Protein AF-A0ABD0KG12-F1 (afdb_monomer_lite)

InterPro domains:
  IPR002110 Ankyrin repeat [PF12796] (1-62)
  IPR002110 Ankyrin repeat [PF12796] (74-139)
  IPR002110 Ankyrin repeat [PS50088] (3-27)
  IPR002110 Ankyrin repeat [PS50088] (74-98)
  IPR002110 Ankyrin repeat [PS50088] (108-140)
  IPR002110 Ankyrin repeat [SM00248] (3-37)
  IPR002110 Ankyrin repeat [SM00248] (39-68)
  IPR002110 Ankyrin repeat [SM00248] (74-104)
  IPR002110 Ankyrin repeat [SM00248] (108-137)
  IPR012317 Poly(ADP-ribose) polymerase, catalytic domain [PF00644] (248-421)
  IPR012317 Poly(ADP-ribose) polymerase, catalytic domain [PS51059] (222-421)
  IPR036770 Ankyrin repeat-containing domain superfamily [G3DSA:1.25.40.20] (1-153)
  IPR036770 Ankyrin repeat-containing domain superfamily [G3DSA:1.25.40.20] (165-222)
  IPR036770 Ankyrin repeat-containing domain superfamily [SSF48403] (1-196)
  IPR051712 Mono-ADP-ribosyltransferase and antiviral protein [PTHR45740] (191-421)

Sequence (421 aa):
DQDGDTPMHDAIRQGQEARDIIKCLLECEKLDGSISNKDKLNVMHQAVISGQQKVVEVLLDRSPGLAMSVGGTENWTPLHMAAMNGRTAVAGVLVKKGKANVNAVDKNNRTPLHYAVQSCENTIIDLLLGRDAKPDIRDVDGNTPAHLAQMPKLPTAPKKKEDEEVLVQSILCMLAECGADLNIKNKAGKTPLDLCNTPALVQKLKGISERVRTQEREKDDIPPHWTPMEGRELVIQELLANDALTVEEYNNVSHKFLRSMANVEIVSIKRVQNRSLWDVYNVTKRTMERKYGLGCAQELSLFHGTPAKSVEPIQHQNIDPLLAGNNVGAIWGKGAYFAVDAKQSDNYAQASDEGYRFMFMARVLVGKYGQGERGMQRPPPVNKDDQRNLFDAVVDSVDHPRIYVIFRNQQIYPEFLIQYQ

Structure (mmCIF, N/CA/C/O backbone):
data_AF-A0ABD0KG12-F1
#
_entry.id   AF-A0ABD0KG12-F1
#
loop_
_atom_site.group_PDB
_atom_site.id
_atom_site.type_symbol
_atom_site.label_atom_id
_atom_site.label_alt_id
_atom_site.label_comp_id
_atom_site.label_asym_id
_atom_site.label_entity_id
_atom_site.label_seq_id
_atom_site.pdbx_PDB_ins_code
_atom_site.Cartn_x
_atom_site.Cartn_y
_atom_site.Cartn_z
_atom_site.occupancy
_atom_site.B_iso_or_equiv
_atom_site.auth_seq_id
_atom_site.auth_comp_id
_atom_site.auth_asym_id
_atom_site.auth_atom_id
_atom_site.pdbx_PDB_model_num
ATOM 1 N N . ASP A 1 1 ? 10.603 -10.810 -40.643 1.00 87.88 1 ASP A N 1
ATOM 2 C CA . ASP A 1 1 ? 11.710 -10.752 -41.617 1.00 87.88 1 ASP A CA 1
ATOM 3 C C . ASP A 1 1 ? 12.598 -11.988 -41.415 1.00 87.88 1 ASP A C 1
ATOM 5 O O . ASP A 1 1 ? 12.090 -12.997 -40.926 1.00 87.88 1 ASP A O 1
ATOM 9 N N . GLN A 1 2 ? 13.886 -11.945 -41.779 1.00 89.56 2 GLN A N 1
ATOM 10 C CA . GLN A 1 2 ? 14.808 -13.056 -41.521 1.00 89.56 2 GLN A CA 1
ATOM 11 C C . GLN A 1 2 ? 15.072 -13.281 -40.030 1.00 89.56 2 GLN A C 1
ATOM 13 O O . GLN A 1 2 ? 15.384 -14.412 -39.672 1.00 89.56 2 GLN A O 1
ATOM 18 N N . ASP A 1 3 ? 14.885 -12.282 -39.167 1.00 88.56 3 ASP A N 1
ATOM 19 C CA . ASP A 1 3 ? 15.075 -12.363 -37.714 1.00 88.56 3 ASP A CA 1
ATOM 20 C C . ASP A 1 3 ? 13.790 -12.729 -36.958 1.00 88.56 3 ASP A C 1
ATOM 22 O O . ASP A 1 3 ? 13.762 -12.839 -35.730 1.00 88.56 3 ASP A O 1
ATOM 26 N N . GLY A 1 4 ? 12.724 -13.032 -37.703 1.00 90.38 4 GLY A N 1
ATOM 27 C CA . GLY A 1 4 ? 11.412 -13.342 -37.145 1.00 90.38 4 GLY A CA 1
ATOM 28 C C . GLY A 1 4 ? 10.662 -12.100 -36.665 1.00 90.38 4 GLY A C 1
ATOM 29 O O . GLY A 1 4 ? 9.603 -12.239 -36.058 1.00 90.38 4 GLY A O 1
ATOM 30 N N . ASP A 1 5 ? 11.164 -10.899 -36.957 1.00 91.75 5 ASP A N 1
ATOM 31 C CA . ASP A 1 5 ? 10.488 -9.659 -36.612 1.00 91.75 5 ASP A CA 1
ATOM 32 C C . ASP A 1 5 ? 9.218 -9.496 -37.453 1.00 91.75 5 ASP A C 1
ATOM 34 O O . ASP A 1 5 ? 9.189 -9.688 -38.675 1.00 91.75 5 ASP A O 1
ATOM 38 N N . THR A 1 6 ? 8.118 -9.160 -36.785 1.00 92.31 6 THR A N 1
ATOM 39 C CA . THR A 1 6 ? 6.897 -8.731 -37.479 1.00 92.31 6 THR A CA 1
ATOM 40 C C . THR A 1 6 ? 7.064 -7.285 -37.957 1.00 92.31 6 THR A C 1
ATOM 42 O O . THR A 1 6 ? 7.863 -6.551 -37.377 1.00 92.31 6 THR A O 1
ATOM 45 N N . PRO A 1 7 ? 6.259 -6.803 -38.924 1.00 91.56 7 PRO A N 1
ATOM 46 C CA . PRO A 1 7 ? 6.306 -5.396 -39.338 1.00 91.56 7 PRO A CA 1
ATOM 47 C C . PRO A 1 7 ? 6.174 -4.405 -38.169 1.00 91.56 7 PRO A C 1
ATOM 49 O O . PRO A 1 7 ? 6.718 -3.306 -38.207 1.00 91.56 7 PRO A O 1
ATOM 52 N N . MET A 1 8 ? 5.477 -4.809 -37.101 1.00 92.62 8 MET A N 1
ATOM 53 C CA . MET A 1 8 ? 5.343 -4.018 -35.881 1.00 92.62 8 MET A CA 1
ATOM 54 C C . MET A 1 8 ? 6.640 -3.970 -35.058 1.00 92.62 8 MET A C 1
ATOM 56 O O . MET A 1 8 ? 6.927 -2.929 -34.475 1.00 92.62 8 MET A O 1
ATOM 60 N N . HIS A 1 9 ? 7.440 -5.043 -35.017 1.00 93.81 9 HIS A N 1
ATOM 61 C CA . HIS A 1 9 ? 8.756 -5.020 -34.361 1.00 93.81 9 HIS A CA 1
ATOM 62 C C . HIS A 1 9 ? 9.669 -3.985 -35.027 1.00 93.81 9 HIS A C 1
ATOM 64 O O . HIS A 1 9 ? 10.226 -3.129 -34.337 1.00 93.81 9 HIS A O 1
ATOM 70 N N . ASP A 1 10 ? 9.742 -4.004 -36.360 1.00 91.88 10 ASP A N 1
ATOM 71 C CA . ASP A 1 10 ? 10.551 -3.059 -37.136 1.00 91.88 10 ASP A CA 1
ATOM 72 C C . ASP A 1 10 ? 10.063 -1.621 -36.977 1.00 91.88 10 ASP A C 1
ATOM 74 O O . ASP A 1 10 ? 10.860 -0.715 -36.726 1.00 91.88 10 ASP A O 1
ATOM 78 N N . ALA A 1 11 ? 8.745 -1.410 -37.047 1.00 92.56 11 ALA A N 1
ATOM 79 C CA . ALA A 1 11 ? 8.152 -0.092 -36.858 1.00 92.56 11 ALA A CA 1
ATOM 80 C C . ALA A 1 11 ? 8.460 0.466 -35.457 1.00 92.56 11 ALA A C 1
ATOM 82 O O . ALA A 1 11 ? 8.889 1.611 -35.321 1.00 92.56 11 ALA A O 1
ATOM 83 N N . ILE A 1 12 ? 8.328 -0.350 -34.404 1.00 93.31 12 ILE A N 1
ATOM 84 C CA . ILE A 1 12 ? 8.706 0.056 -33.046 1.00 93.31 12 ILE A CA 1
ATOM 85 C C . ILE A 1 12 ? 10.208 0.365 -32.977 1.00 93.31 12 ILE A C 1
ATOM 87 O O . ILE A 1 12 ? 10.591 1.361 -32.369 1.00 93.31 12 ILE A O 1
ATOM 91 N N . ARG A 1 13 ? 11.077 -0.431 -33.603 1.00 90.44 13 ARG A N 1
ATOM 92 C CA . ARG A 1 13 ? 12.529 -0.193 -33.575 1.00 90.44 13 ARG A CA 1
ATOM 93 C C . ARG A 1 13 ? 12.919 1.143 -34.217 1.00 90.44 13 ARG A C 1
ATOM 95 O O . ARG A 1 13 ? 13.767 1.840 -33.669 1.00 90.44 13 ARG A O 1
ATOM 102 N N . GLN A 1 14 ? 12.262 1.517 -35.314 1.00 88.88 14 GLN A N 1
ATOM 103 C CA . GLN A 1 14 ? 12.455 2.804 -36.001 1.00 88.88 14 GLN A CA 1
ATOM 104 C C . GLN A 1 14 ? 11.869 4.000 -35.225 1.00 88.88 14 GLN A C 1
ATOM 106 O O . GLN A 1 14 ? 12.262 5.149 -35.425 1.00 88.88 14 GLN A O 1
ATOM 111 N N . GLY A 1 15 ? 10.941 3.756 -34.296 1.00 88.19 15 GLY A N 1
ATOM 112 C CA . GLY A 1 15 ? 10.436 4.777 -33.382 1.00 88.19 15 GLY A CA 1
ATOM 113 C C . GLY A 1 15 ? 9.639 5.875 -34.088 1.00 88.19 15 GLY A C 1
ATOM 114 O O . GLY A 1 15 ? 8.613 5.607 -34.707 1.00 88.19 15 GLY A O 1
ATOM 115 N N . GLN A 1 16 ? 10.065 7.136 -33.946 1.00 81.88 16 GLN A N 1
ATOM 116 C CA . GLN A 1 16 ? 9.308 8.283 -34.473 1.00 81.88 16 GLN A CA 1
ATOM 117 C C . GLN A 1 16 ? 9.218 8.293 -36.002 1.00 81.88 16 GLN A C 1
ATOM 119 O O . GLN A 1 16 ? 8.216 8.763 -36.536 1.00 81.88 16 GLN A O 1
ATOM 124 N N . GLU A 1 17 ? 10.218 7.750 -36.695 1.00 83.56 17 GLU A N 1
ATOM 125 C CA . GLU A 1 17 ? 10.258 7.699 -38.162 1.00 83.56 17 GLU A CA 1
ATOM 126 C C . GLU A 1 17 ? 9.150 6.808 -38.738 1.00 83.56 17 GLU A C 1
ATOM 128 O O . GLU A 1 17 ? 8.621 7.080 -39.812 1.00 83.56 17 GLU A O 1
ATOM 133 N N . ALA A 1 18 ? 8.716 5.802 -37.977 1.00 86.88 18 ALA A N 1
ATOM 134 C CA . ALA A 1 18 ? 7.646 4.887 -38.352 1.00 86.88 18 ALA A CA 1
ATOM 135 C C . ALA A 1 18 ? 6.330 5.173 -37.608 1.00 86.88 18 ALA A C 1
ATOM 137 O O . ALA A 1 18 ? 5.466 4.301 -37.528 1.00 86.88 18 ALA A O 1
ATOM 138 N N . ARG A 1 19 ? 6.132 6.378 -37.052 1.00 86.44 19 ARG A N 1
ATOM 139 C CA . ARG A 1 19 ? 4.961 6.697 -36.212 1.00 86.44 19 ARG A CA 1
ATOM 140 C C . ARG A 1 19 ? 3.620 6.419 -36.896 1.00 86.44 19 ARG A C 1
ATOM 142 O O . ARG A 1 19 ? 2.704 5.912 -36.246 1.00 86.44 19 ARG A O 1
ATOM 149 N N . ASP A 1 20 ? 3.493 6.761 -38.173 1.00 89.44 20 ASP A N 1
ATOM 150 C CA . ASP A 1 20 ? 2.253 6.539 -38.924 1.00 89.44 20 ASP A CA 1
ATOM 151 C C . ASP A 1 20 ? 2.049 5.052 -39.233 1.00 89.44 20 ASP A C 1
ATOM 153 O O . ASP A 1 20 ? 0.934 4.550 -39.130 1.00 89.44 20 ASP A O 1
ATOM 157 N N . ILE A 1 21 ? 3.136 4.312 -39.473 1.00 88.62 21 ILE A N 1
ATOM 158 C CA . ILE A 1 21 ? 3.106 2.853 -39.629 1.00 88.62 21 ILE A CA 1
ATOM 159 C C . ILE A 1 21 ? 2.664 2.192 -38.318 1.00 88.62 21 ILE A C 1
ATOM 161 O O . ILE A 1 21 ? 1.767 1.354 -38.334 1.00 88.62 21 ILE A O 1
ATOM 165 N N . ILE A 1 22 ? 3.230 2.605 -37.178 1.00 89.62 22 ILE A N 1
ATOM 166 C CA . ILE A 1 22 ? 2.834 2.129 -35.845 1.00 89.62 22 ILE A CA 1
ATOM 167 C C . ILE A 1 22 ? 1.338 2.366 -35.628 1.00 89.62 22 ILE A C 1
ATOM 169 O O . ILE A 1 22 ? 0.644 1.451 -35.199 1.00 89.62 22 ILE A O 1
ATOM 173 N N . LYS A 1 23 ? 0.816 3.559 -35.941 1.00 87.81 23 LYS A N 1
ATOM 174 C CA . LYS A 1 23 ? -0.623 3.843 -35.827 1.00 87.81 23 LYS A CA 1
ATOM 175 C C . LYS A 1 23 ? -1.465 2.918 -36.703 1.00 87.81 23 LYS A C 1
ATOM 177 O O . LYS A 1 23 ? -2.368 2.276 -36.180 1.00 87.81 23 LYS A O 1
ATOM 182 N N . CYS A 1 24 ? -1.140 2.797 -37.989 1.00 90.06 24 CYS A N 1
ATOM 183 C CA . CYS A 1 24 ? -1.872 1.927 -38.911 1.00 90.06 24 CYS A CA 1
ATOM 184 C C . CYS A 1 24 ? -1.863 0.461 -38.444 1.00 90.06 24 CYS A C 1
ATOM 186 O O . CYS A 1 24 ? -2.891 -0.216 -38.465 1.00 90.06 24 CYS A O 1
ATOM 188 N N . LEU A 1 25 ? -0.716 -0.037 -37.973 1.00 88.12 25 LEU A N 1
ATOM 189 C CA . LEU A 1 25 ? -0.594 -1.398 -37.446 1.00 88.12 25 LEU A CA 1
ATOM 190 C C . LEU A 1 25 ? -1.377 -1.579 -36.141 1.00 88.12 25 LEU A C 1
ATOM 192 O O . LEU A 1 25 ? -2.012 -2.615 -35.958 1.00 88.12 25 LEU A O 1
ATOM 196 N N . LEU A 1 26 ? -1.383 -0.570 -35.267 1.00 86.31 26 LEU A N 1
ATOM 197 C CA . LEU A 1 26 ? -2.193 -0.544 -34.048 1.00 86.31 26 LEU A CA 1
ATOM 198 C C . LEU A 1 26 ? -3.686 -0.374 -34.309 1.00 86.31 26 LEU A C 1
ATOM 200 O O . LEU A 1 26 ? -4.444 -0.555 -33.370 1.00 86.31 26 LEU A O 1
ATOM 204 N N . GLU A 1 27 ? -4.124 -0.015 -35.512 1.00 87.25 27 GLU A N 1
ATOM 205 C CA . GLU A 1 27 ? -5.541 0.016 -35.894 1.00 87.25 27 GLU A CA 1
ATOM 206 C C . GLU A 1 27 ? -5.982 -1.321 -36.505 1.00 87.25 27 GLU A C 1
ATOM 208 O O . GLU A 1 27 ? -7.130 -1.726 -36.330 1.00 87.25 27 GLU A O 1
ATOM 213 N N . CYS A 1 28 ? -5.058 -2.079 -37.103 1.00 86.19 28 CYS A N 1
ATOM 214 C CA . CYS A 1 28 ? -5.326 -3.381 -37.710 1.00 86.19 28 CYS A CA 1
ATOM 215 C C . CYS A 1 28 ? -5.891 -4.399 -36.700 1.00 86.19 28 CYS A C 1
ATOM 217 O O . CYS A 1 28 ? -5.245 -4.737 -35.708 1.00 86.19 28 CYS A O 1
ATOM 219 N N . GLU A 1 29 ? -7.086 -4.937 -36.961 1.00 81.19 29 GLU A N 1
ATOM 220 C CA . GLU A 1 29 ? -7.736 -5.943 -36.099 1.00 81.19 29 GLU A CA 1
ATOM 221 C C . GLU A 1 29 ? -6.959 -7.263 -36.021 1.00 81.19 29 GLU A C 1
ATOM 223 O O . GLU A 1 29 ? -7.019 -7.967 -35.018 1.00 81.19 29 GLU A O 1
ATOM 228 N N . LYS A 1 30 ? -6.191 -7.591 -37.066 1.00 83.62 30 LYS A N 1
ATOM 229 C CA . LYS A 1 30 ? -5.416 -8.838 -37.163 1.00 83.62 30 LYS A CA 1
ATOM 230 C C . LYS A 1 30 ? -4.039 -8.759 -36.498 1.00 83.62 30 LYS A C 1
ATOM 232 O O . LYS A 1 30 ? -3.240 -9.677 -36.669 1.00 83.62 30 LYS A O 1
ATOM 237 N N . LEU A 1 31 ? -3.721 -7.666 -35.799 1.00 85.12 31 LEU A N 1
ATOM 238 C CA . LEU A 1 31 ? -2.444 -7.536 -35.106 1.00 85.12 31 LEU A CA 1
ATOM 239 C C . LEU A 1 31 ? -2.374 -8.537 -33.945 1.00 85.12 31 LEU A C 1
ATOM 241 O O . LEU A 1 31 ? -2.931 -8.300 -32.874 1.00 85.12 31 LEU A O 1
ATOM 245 N N . ASP A 1 32 ? -1.631 -9.622 -34.141 1.00 85.38 32 ASP A N 1
ATOM 246 C CA . ASP A 1 32 ? -1.296 -10.551 -33.068 1.00 85.38 32 ASP A CA 1
ATOM 247 C C . ASP A 1 32 ? -0.010 -10.104 -32.358 1.00 85.38 32 ASP A C 1
ATOM 249 O O . ASP A 1 32 ? 1.110 -10.303 -32.836 1.00 85.38 32 ASP A O 1
ATOM 253 N N . GLY A 1 33 ? -0.180 -9.475 -31.194 1.00 84.00 33 GLY A N 1
ATOM 254 C CA . GLY A 1 33 ? 0.928 -9.021 -30.356 1.00 84.00 33 GLY A CA 1
ATOM 255 C C . GLY A 1 33 ? 1.656 -10.135 -29.594 1.00 84.00 33 GLY A C 1
ATOM 256 O O . GLY A 1 33 ? 2.632 -9.838 -28.906 1.00 84.00 33 GLY A O 1
ATOM 257 N N . SER A 1 34 ? 1.196 -11.390 -29.677 1.00 87.81 34 SER A N 1
ATOM 258 C CA . SER A 1 34 ? 1.828 -12.536 -29.009 1.00 87.81 34 SER A CA 1
ATOM 259 C C . SER A 1 34 ? 2.987 -13.138 -29.806 1.00 87.81 34 SER A C 1
ATOM 261 O O . SER A 1 34 ? 3.818 -13.836 -29.226 1.00 87.81 34 SER A O 1
ATOM 263 N N . ILE A 1 35 ? 3.073 -12.838 -31.107 1.00 91.12 35 ILE A N 1
ATOM 264 C CA . ILE A 1 35 ? 4.130 -13.339 -31.985 1.00 91.12 35 ILE A CA 1
ATOM 265 C C . ILE A 1 35 ? 5.480 -12.800 -31.513 1.00 91.12 35 ILE A C 1
ATOM 267 O O . ILE A 1 35 ? 5.666 -11.585 -31.396 1.00 91.12 35 ILE A O 1
ATOM 271 N N . SER A 1 36 ? 6.418 -13.718 -31.293 1.00 93.38 36 SER A N 1
ATOM 272 C CA . SER A 1 36 ? 7.790 -13.409 -30.903 1.00 93.38 36 SER A CA 1
ATOM 273 C C . SER A 1 36 ? 8.772 -13.611 -32.055 1.00 93.38 36 SER A C 1
ATOM 275 O O . SER A 1 36 ? 8.616 -14.533 -32.857 1.00 93.38 36 SER A O 1
ATOM 277 N N . ASN A 1 37 ? 9.815 -12.785 -32.087 1.00 93.00 37 ASN A N 1
ATOM 278 C CA . ASN A 1 37 ? 10.958 -12.925 -32.982 1.00 93.00 37 ASN A CA 1
ATOM 279 C C . ASN A 1 37 ? 11.923 -14.044 -32.528 1.00 93.00 37 ASN A C 1
ATOM 281 O O . ASN A 1 37 ? 11.654 -14.763 -31.557 1.00 93.00 37 ASN A O 1
ATOM 285 N N . LYS A 1 38 ? 13.063 -14.211 -33.213 1.00 93.31 38 LYS A N 1
ATOM 286 C CA . LYS A 1 38 ? 14.063 -15.245 -32.872 1.00 93.31 38 LYS A CA 1
ATOM 287 C C . LYS A 1 38 ? 14.646 -15.110 -31.463 1.00 93.31 38 LYS A C 1
ATOM 289 O O . LYS A 1 38 ? 14.939 -16.130 -30.839 1.00 93.31 38 LYS A O 1
ATOM 294 N N . ASP A 1 39 ? 14.734 -13.891 -30.935 1.00 89.69 39 ASP A N 1
ATOM 295 C CA . ASP A 1 39 ? 15.157 -13.620 -29.555 1.00 89.69 39 ASP A CA 1
ATOM 296 C C . ASP A 1 39 ? 14.047 -13.900 -28.532 1.00 89.69 39 ASP A C 1
ATOM 298 O O . ASP A 1 39 ? 14.206 -13.659 -27.335 1.00 89.69 39 ASP A O 1
ATOM 302 N N . LYS A 1 40 ? 12.906 -14.434 -28.983 1.00 93.12 40 LYS A N 1
ATOM 303 C CA . LYS A 1 40 ? 11.701 -14.667 -28.183 1.00 93.12 40 LYS A CA 1
ATOM 304 C C . LYS A 1 40 ? 11.101 -13.372 -27.634 1.00 93.12 40 LYS A C 1
ATOM 306 O O . LYS A 1 40 ? 10.404 -13.407 -26.622 1.00 93.12 40 LYS A O 1
ATOM 311 N N . LEU A 1 41 ? 11.363 -12.234 -28.270 1.00 94.00 41 LEU A N 1
ATOM 312 C CA . LEU A 1 41 ? 10.760 -10.953 -27.923 1.00 94.00 41 LEU A CA 1
ATOM 313 C C . LEU A 1 41 ? 9.527 -10.741 -28.791 1.00 94.00 41 LEU A C 1
ATOM 315 O O . LEU A 1 41 ? 9.591 -10.906 -30.000 1.00 94.00 41 LEU A O 1
ATOM 319 N N . ASN A 1 42 ? 8.415 -10.381 -28.162 1.00 94.19 42 ASN A N 1
ATOM 320 C CA . ASN A 1 42 ? 7.212 -9.928 -28.861 1.00 94.19 42 ASN A CA 1
ATOM 321 C C . ASN A 1 42 ? 7.179 -8.391 -28.954 1.00 94.19 42 ASN A C 1
ATOM 323 O O . ASN A 1 42 ? 8.017 -7.687 -28.378 1.00 94.19 42 ASN A O 1
ATOM 327 N N . VAL A 1 43 ? 6.145 -7.855 -29.607 1.00 94.38 43 VAL A N 1
ATOM 328 C CA . VAL A 1 43 ? 5.992 -6.405 -29.820 1.00 94.38 43 VAL A CA 1
ATOM 329 C C . VAL A 1 43 ? 5.875 -5.605 -28.515 1.00 94.38 43 VAL A C 1
ATOM 331 O O . VAL A 1 43 ? 6.303 -4.454 -28.476 1.00 94.38 43 VAL A O 1
ATOM 334 N N . MET A 1 44 ? 5.348 -6.196 -27.432 1.00 95.31 44 MET A N 1
ATOM 335 C CA . MET A 1 44 ? 5.306 -5.555 -26.111 1.00 95.31 44 MET A CA 1
ATOM 336 C C . MET A 1 44 ? 6.718 -5.394 -25.547 1.00 95.31 44 MET A C 1
ATOM 338 O O . MET A 1 44 ? 7.086 -4.301 -25.119 1.00 95.31 44 MET A O 1
ATOM 342 N N . HIS A 1 45 ? 7.526 -6.455 -25.585 1.00 95.12 45 HIS A N 1
ATOM 343 C CA . HIS A 1 45 ? 8.920 -6.404 -25.146 1.00 95.12 45 HIS A CA 1
ATOM 344 C C . HIS A 1 45 ? 9.706 -5.354 -25.942 1.00 95.12 45 HIS A C 1
ATOM 346 O O . HIS A 1 45 ? 10.366 -4.500 -25.349 1.00 95.12 45 HIS A O 1
ATOM 352 N N . GLN A 1 46 ? 9.561 -5.340 -27.271 1.00 94.38 46 GLN A N 1
ATOM 353 C CA . GLN A 1 46 ? 10.226 -4.355 -28.124 1.00 94.38 46 GLN A CA 1
ATOM 354 C C . GLN A 1 46 ? 9.775 -2.917 -27.802 1.00 94.38 46 GLN A C 1
ATOM 356 O O . GLN A 1 46 ? 10.614 -2.027 -27.665 1.00 94.38 46 GLN A O 1
ATOM 361 N N . ALA A 1 47 ? 8.469 -2.681 -27.607 1.00 95.00 47 ALA A N 1
ATOM 362 C CA . ALA A 1 47 ? 7.934 -1.361 -27.249 1.00 95.00 47 ALA A CA 1
ATOM 363 C C . ALA A 1 47 ? 8.470 -0.862 -25.903 1.00 95.00 47 ALA A C 1
ATOM 365 O O . ALA A 1 47 ? 8.764 0.328 -25.748 1.00 95.00 47 ALA A O 1
ATOM 366 N N . VAL A 1 48 ? 8.627 -1.773 -24.942 1.00 95.94 48 VAL A N 1
ATOM 367 C CA . VAL A 1 48 ? 9.180 -1.477 -23.621 1.00 95.94 48 VAL A CA 1
ATOM 368 C C . VAL A 1 48 ? 10.657 -1.121 -23.713 1.00 95.94 48 VAL A C 1
ATOM 370 O O . VAL A 1 48 ? 11.046 -0.079 -23.190 1.00 95.94 48 VAL A O 1
ATOM 373 N N . ILE A 1 49 ? 11.468 -1.922 -24.409 1.00 92.88 49 ILE A N 1
ATOM 374 C CA . ILE A 1 49 ? 12.905 -1.655 -24.598 1.00 92.88 49 ILE A CA 1
ATOM 375 C C . ILE A 1 49 ? 13.105 -0.283 -25.260 1.00 92.88 49 ILE A C 1
ATOM 377 O O . ILE A 1 49 ? 13.897 0.537 -24.781 1.00 92.88 49 ILE A O 1
ATOM 381 N N . SER A 1 50 ? 12.311 0.018 -26.291 1.00 92.06 50 SER A N 1
ATOM 382 C CA . SER A 1 50 ? 12.312 1.307 -26.992 1.00 92.06 50 SER A CA 1
ATOM 383 C C . SER A 1 50 ? 11.698 2.467 -26.188 1.00 92.06 50 SER A C 1
ATOM 385 O O . SER A 1 50 ? 11.750 3.608 -26.641 1.00 92.06 50 SER A O 1
ATOM 387 N N . GLY A 1 51 ? 11.119 2.222 -25.006 1.00 93.31 51 GLY A N 1
ATOM 388 C CA . GLY A 1 51 ? 10.563 3.262 -24.131 1.00 93.31 51 GLY A CA 1
ATOM 389 C C . GLY A 1 51 ? 9.270 3.913 -24.643 1.00 93.31 51 GLY A C 1
ATOM 390 O O . GLY A 1 51 ? 8.918 5.013 -24.214 1.00 93.31 51 GLY A O 1
ATOM 391 N N . GLN A 1 52 ? 8.547 3.269 -25.561 1.00 93.12 52 GLN A N 1
ATOM 392 C CA . GLN A 1 52 ? 7.387 3.858 -26.233 1.00 93.12 52 GLN A CA 1
ATOM 393 C C . GLN A 1 52 ? 6.100 3.688 -25.423 1.00 93.12 52 GLN A C 1
ATOM 395 O O . GLN A 1 52 ? 5.253 2.849 -25.727 1.00 93.12 52 GLN A O 1
ATOM 400 N N . GLN A 1 53 ? 5.925 4.541 -24.411 1.00 93.38 53 GLN A N 1
ATOM 401 C CA . GLN A 1 53 ? 4.778 4.507 -23.493 1.00 93.38 53 GLN A CA 1
ATOM 402 C C . GLN A 1 53 ? 3.418 4.408 -24.205 1.00 93.38 53 GLN A C 1
ATOM 404 O O . GLN A 1 53 ? 2.608 3.559 -23.851 1.00 93.38 53 GLN A O 1
ATOM 409 N N . LYS A 1 54 ? 3.169 5.237 -25.227 1.00 91.25 54 LYS A N 1
ATOM 410 C CA . LYS A 1 54 ? 1.876 5.260 -25.937 1.00 91.25 54 LYS A CA 1
ATOM 411 C C . LYS A 1 54 ? 1.576 3.944 -26.655 1.00 91.25 54 LYS A C 1
ATOM 413 O O . LYS A 1 54 ? 0.435 3.503 -26.662 1.00 91.25 54 LYS A O 1
ATOM 418 N N . VAL A 1 55 ? 2.594 3.309 -27.236 1.00 93.00 55 VAL A N 1
ATOM 419 C CA . VAL A 1 55 ? 2.434 2.006 -27.898 1.00 93.00 55 VAL A CA 1
ATOM 420 C C . VAL A 1 55 ? 2.107 0.939 -26.860 1.00 93.00 55 VAL A C 1
ATOM 422 O O . VAL A 1 55 ? 1.165 0.178 -27.051 1.00 93.00 55 VAL A O 1
ATOM 425 N N . VAL A 1 56 ? 2.812 0.940 -25.725 1.00 94.88 56 VAL A N 1
ATOM 426 C CA . VAL A 1 56 ? 2.529 0.035 -24.600 1.00 94.88 56 VAL A CA 1
ATOM 427 C C . VAL A 1 56 ? 1.097 0.215 -24.089 1.00 94.88 56 VAL A C 1
ATOM 429 O O . VAL A 1 56 ? 0.396 -0.772 -23.890 1.00 94.88 56 VAL A O 1
ATOM 432 N N . GLU A 1 57 ? 0.623 1.453 -23.926 1.00 92.12 57 GLU A N 1
ATOM 433 C CA . GLU A 1 57 ? -0.748 1.727 -23.481 1.00 92.12 57 GLU A CA 1
ATOM 434 C C . GLU A 1 57 ? -1.804 1.129 -24.414 1.00 92.12 57 GLU A C 1
ATOM 436 O O . GLU A 1 57 ? -2.751 0.522 -23.912 1.00 92.12 57 GLU A O 1
ATOM 441 N N . VAL A 1 58 ? -1.633 1.272 -25.733 1.00 90.69 58 VAL A N 1
ATOM 442 C CA . VAL A 1 58 ? -2.572 0.737 -26.734 1.00 90.69 58 VAL A CA 1
ATOM 443 C C . VAL A 1 58 ? -2.493 -0.788 -26.813 1.00 90.69 58 VAL A C 1
ATOM 445 O O . VAL A 1 58 ? -3.523 -1.456 -26.895 1.00 90.69 58 VAL A O 1
ATOM 448 N N . LEU A 1 59 ? -1.288 -1.365 -26.745 1.00 91.69 59 LEU A N 1
ATOM 449 C CA . LEU A 1 59 ? -1.116 -2.821 -26.721 1.00 91.69 59 LEU A CA 1
ATOM 450 C C . LEU A 1 59 ? -1.795 -3.449 -25.493 1.00 91.69 59 LEU A C 1
ATOM 452 O O . LEU A 1 59 ? -2.397 -4.513 -25.616 1.00 91.69 59 LEU A O 1
ATOM 456 N N . LEU A 1 60 ? -1.749 -2.782 -24.333 1.00 91.38 60 LEU A N 1
ATOM 457 C CA . LEU A 1 60 ? -2.449 -3.230 -23.125 1.00 91.38 60 LEU A CA 1
ATOM 458 C C . LEU A 1 60 ? -3.971 -3.100 -23.222 1.00 91.38 60 LEU A C 1
ATOM 460 O O . LEU A 1 60 ? -4.660 -3.947 -22.665 1.00 91.38 60 LEU A O 1
ATOM 464 N N . ASP A 1 61 ? -4.494 -2.079 -23.910 1.00 89.44 61 ASP A N 1
ATOM 465 C CA . ASP A 1 61 ? -5.944 -1.949 -24.136 1.00 89.44 61 ASP A CA 1
ATOM 466 C C . ASP A 1 61 ? -6.488 -3.092 -24.990 1.00 89.44 61 ASP A C 1
ATOM 468 O O . ASP A 1 61 ? -7.581 -3.594 -24.738 1.00 89.44 61 ASP A O 1
ATOM 472 N N . ARG A 1 62 ? -5.716 -3.511 -25.996 1.00 87.50 62 ARG A N 1
ATOM 473 C CA . ARG A 1 62 ? -6.100 -4.597 -26.902 1.00 87.50 62 ARG A CA 1
ATOM 474 C C . ARG A 1 62 ? -5.926 -5.968 -26.263 1.00 87.50 62 ARG A C 1
ATOM 476 O O . ARG A 1 62 ? -6.829 -6.796 -26.324 1.00 87.50 62 ARG A O 1
ATOM 483 N N . SER A 1 63 ? -4.771 -6.190 -25.640 1.00 87.44 63 SER A N 1
ATOM 484 C CA . SER A 1 63 ? -4.378 -7.494 -25.110 1.00 87.44 63 SER A CA 1
ATOM 485 C C . SER A 1 63 ? -3.689 -7.337 -23.752 1.00 87.44 63 SER A C 1
ATOM 487 O O . SER A 1 63 ? -2.457 -7.387 -23.673 1.00 87.44 63 SER A O 1
ATOM 489 N N . PRO A 1 64 ? -4.460 -7.210 -22.653 1.00 86.12 64 PRO A N 1
ATOM 490 C CA . PRO A 1 64 ? -3.907 -7.030 -21.308 1.00 86.12 64 PRO A CA 1
ATOM 491 C C . PRO A 1 64 ? -2.908 -8.123 -20.900 1.00 86.12 64 PRO A C 1
ATOM 493 O O . PRO A 1 64 ? -1.940 -7.850 -20.192 1.00 86.12 64 PRO A O 1
ATOM 496 N N . GLY A 1 65 ? -3.097 -9.354 -21.397 1.00 87.12 65 GLY A N 1
ATOM 497 C CA . GLY A 1 65 ? -2.212 -10.493 -21.131 1.00 87.12 65 GLY A CA 1
ATOM 498 C C . GLY A 1 65 ? -0.758 -10.288 -21.574 1.00 87.12 65 GLY A C 1
ATOM 499 O O . GLY A 1 65 ? 0.140 -10.915 -21.014 1.00 87.12 65 GLY A O 1
ATOM 500 N N . LEU A 1 66 ? -0.491 -9.364 -22.507 1.00 91.81 66 LEU A N 1
ATOM 501 C CA . LEU A 1 66 ? 0.871 -9.036 -22.937 1.00 91.81 66 LEU A CA 1
ATOM 502 C C . LEU A 1 66 ? 1.719 -8.423 -21.816 1.00 91.81 66 LEU A C 1
ATOM 504 O O . LEU A 1 66 ? 2.936 -8.540 -21.865 1.00 91.81 66 LEU A O 1
ATOM 508 N N . ALA A 1 67 ? 1.117 -7.831 -20.776 1.00 91.25 67 ALA A N 1
ATOM 509 C CA . ALA A 1 67 ? 1.860 -7.347 -19.605 1.00 91.25 67 ALA A CA 1
ATOM 510 C C . ALA A 1 67 ? 2.638 -8.462 -18.881 1.00 91.25 67 ALA A C 1
ATOM 512 O O . ALA A 1 67 ? 3.618 -8.187 -18.187 1.00 91.25 67 ALA A O 1
ATOM 513 N N . MET A 1 68 ? 2.176 -9.706 -19.036 1.00 91.50 68 MET A N 1
ATOM 514 C CA . MET A 1 68 ? 2.669 -10.899 -18.353 1.00 91.50 68 MET A CA 1
ATOM 515 C C . MET A 1 68 ? 3.423 -11.854 -19.279 1.00 91.50 68 MET A C 1
ATOM 517 O O . MET A 1 68 ? 3.869 -12.906 -18.823 1.00 91.50 68 MET A O 1
ATOM 521 N N . SER A 1 69 ? 3.572 -11.514 -20.565 1.00 93.19 69 SER A N 1
ATOM 522 C CA . SER A 1 69 ? 4.343 -12.346 -21.485 1.00 93.19 69 SER A CA 1
ATOM 523 C C . SER A 1 69 ? 5.786 -12.465 -21.007 1.00 93.19 69 SER A C 1
ATOM 525 O O . SER A 1 69 ? 6.335 -11.511 -20.464 1.00 93.19 69 SER A O 1
ATOM 527 N N . VAL A 1 70 ? 6.400 -13.621 -21.229 1.00 92.88 70 VAL A N 1
ATOM 528 C CA . VAL A 1 70 ? 7.828 -13.826 -20.984 1.00 92.88 70 VAL A CA 1
ATOM 529 C C . VAL A 1 70 ? 8.565 -13.833 -22.315 1.00 92.88 70 VAL A C 1
ATOM 531 O O . VAL A 1 70 ? 8.076 -14.403 -23.291 1.00 92.88 70 VAL A O 1
ATOM 534 N N . GLY A 1 71 ? 9.728 -13.196 -22.359 1.00 89.81 71 GLY A N 1
ATOM 535 C CA . GLY A 1 71 ? 10.549 -13.102 -23.557 1.00 89.81 71 GLY A CA 1
ATOM 536 C C . GLY A 1 71 ? 12.042 -13.097 -23.255 1.00 89.81 71 GLY A C 1
ATOM 537 O O . GLY A 1 71 ? 12.469 -13.002 -22.100 1.00 89.81 71 GLY A O 1
ATOM 538 N N . GLY A 1 72 ? 12.851 -13.217 -24.306 1.00 88.88 72 GLY A N 1
ATOM 539 C CA . GLY A 1 72 ? 14.306 -13.275 -24.182 1.00 88.88 72 GLY A CA 1
ATOM 540 C C . GLY A 1 72 ? 14.832 -14.628 -23.694 1.00 88.88 72 GLY A C 1
ATOM 541 O O . GLY A 1 72 ? 14.090 -15.583 -23.440 1.00 88.88 72 GLY A O 1
ATOM 542 N N . THR A 1 73 ? 16.152 -14.711 -23.528 1.00 87.44 73 THR A N 1
ATOM 543 C CA . THR A 1 73 ? 16.819 -15.908 -22.992 1.00 87.44 73 THR A CA 1
ATOM 544 C C . THR A 1 73 ? 16.642 -16.062 -21.488 1.00 87.44 73 THR A C 1
ATOM 546 O O . THR A 1 73 ? 16.708 -17.188 -21.009 1.00 87.44 73 THR A O 1
ATOM 549 N N . GLU A 1 74 ? 16.351 -14.981 -20.764 1.00 88.31 74 GLU A N 1
ATOM 550 C CA . GLU A 1 74 ? 16.236 -14.957 -19.299 1.00 88.31 74 GLU A CA 1
ATOM 551 C C . GLU A 1 74 ? 14.793 -15.123 -18.786 1.00 88.31 74 GLU A C 1
ATOM 553 O O . GLU A 1 74 ? 14.573 -15.112 -17.581 1.00 88.31 74 GLU A O 1
ATOM 558 N N . ASN A 1 75 ? 13.802 -15.325 -19.666 1.00 91.69 75 ASN A N 1
ATOM 559 C CA . ASN A 1 75 ? 12.365 -15.314 -19.330 1.00 91.69 75 ASN A CA 1
ATOM 560 C C . ASN A 1 75 ? 11.909 -13.998 -18.673 1.00 91.69 75 ASN A C 1
ATOM 562 O O . ASN A 1 75 ? 11.152 -13.989 -17.702 1.00 91.69 75 ASN A O 1
ATOM 566 N N . TRP A 1 76 ? 12.363 -12.870 -19.204 1.00 95.44 76 TRP A N 1
ATOM 567 C CA . TRP A 1 76 ? 11.989 -11.562 -18.685 1.00 95.44 76 TRP A CA 1
ATOM 568 C C . TRP A 1 76 ? 10.558 -11.204 -19.055 1.00 95.44 76 TRP A C 1
ATOM 570 O O . TRP A 1 76 ? 10.143 -11.352 -20.201 1.00 95.44 76 TRP A O 1
ATOM 580 N N . THR A 1 77 ? 9.823 -10.668 -18.083 1.00 96.31 77 THR A N 1
ATOM 581 C CA . THR A 1 77 ? 8.560 -9.972 -18.359 1.00 96.31 77 THR A CA 1
ATOM 582 C C . THR A 1 77 ? 8.831 -8.547 -18.857 1.00 96.31 77 THR A C 1
ATOM 584 O O . THR A 1 77 ? 9.908 -7.996 -18.593 1.00 96.31 77 THR A O 1
ATOM 587 N N . PRO A 1 78 ? 7.847 -7.878 -19.488 1.00 96.62 78 PRO A N 1
ATOM 588 C CA . PRO A 1 78 ? 7.906 -6.449 -19.784 1.00 96.62 78 PRO A CA 1
ATOM 589 C C . PRO A 1 78 ? 8.386 -5.597 -18.603 1.00 96.62 78 PRO A C 1
ATOM 591 O O . PRO A 1 78 ? 9.176 -4.675 -18.779 1.00 96.62 78 PRO A O 1
ATOM 594 N N . LEU A 1 79 ? 7.966 -5.922 -17.377 1.00 97.19 79 LEU A N 1
ATOM 595 C CA . LEU A 1 79 ? 8.353 -5.150 -16.198 1.00 97.19 79 LEU A CA 1
ATOM 596 C C . LEU A 1 79 ? 9.837 -5.329 -15.827 1.00 97.19 79 LEU A C 1
ATOM 598 O O . LEU A 1 79 ? 10.460 -4.357 -15.408 1.00 97.19 79 LEU A O 1
ATOM 602 N N . HIS A 1 80 ? 10.428 -6.512 -16.049 1.00 97.00 80 HIS A N 1
ATOM 603 C CA . HIS A 1 80 ? 11.878 -6.717 -15.901 1.00 97.00 80 HIS A CA 1
ATOM 604 C C . HIS A 1 80 ? 12.658 -5.836 -16.881 1.00 97.00 80 HIS A C 1
ATOM 606 O O . HIS A 1 80 ? 13.584 -5.130 -16.484 1.00 97.00 80 HIS A O 1
ATOM 612 N N . MET A 1 81 ? 12.242 -5.819 -18.152 1.00 95.31 81 MET A N 1
ATOM 613 C CA . MET A 1 81 ? 12.879 -4.995 -19.183 1.00 95.31 81 MET A CA 1
ATOM 614 C C . MET A 1 81 ? 12.750 -3.505 -18.878 1.00 95.31 81 MET A C 1
ATOM 616 O O . MET A 1 81 ? 13.724 -2.768 -19.025 1.00 95.31 81 MET A O 1
ATOM 620 N N . ALA A 1 82 ? 11.574 -3.058 -18.430 1.00 95.69 82 ALA A N 1
ATOM 621 C CA . ALA A 1 82 ? 11.352 -1.665 -18.060 1.00 95.69 82 ALA A CA 1
ATOM 622 C C . ALA A 1 82 ? 12.239 -1.244 -16.879 1.00 95.69 82 ALA A C 1
ATOM 624 O O . ALA A 1 82 ? 12.816 -0.159 -16.921 1.00 95.69 82 ALA A O 1
ATOM 625 N N . ALA A 1 83 ? 12.372 -2.110 -15.868 1.00 94.69 83 ALA A N 1
ATOM 626 C CA . ALA A 1 83 ? 13.217 -1.874 -14.703 1.00 94.69 83 ALA A CA 1
ATOM 627 C C . ALA A 1 83 ? 14.706 -1.815 -15.067 1.00 94.69 83 ALA A C 1
ATOM 629 O O . ALA A 1 83 ? 15.381 -0.863 -14.692 1.00 94.69 83 ALA A O 1
ATOM 630 N N . MET A 1 84 ? 15.195 -2.774 -15.860 1.00 92.12 84 MET A N 1
ATOM 631 C CA . MET A 1 84 ? 16.593 -2.804 -16.300 1.00 92.12 84 MET A CA 1
ATOM 632 C C . MET A 1 84 ? 16.962 -1.578 -17.152 1.00 92.12 84 MET A C 1
ATOM 634 O O . MET A 1 84 ? 18.045 -1.021 -17.001 1.00 92.12 84 MET A O 1
ATOM 638 N N . ASN A 1 85 ? 16.065 -1.144 -18.043 1.00 89.56 85 ASN A N 1
ATOM 639 C CA . ASN A 1 85 ? 16.327 -0.063 -19.002 1.00 89.56 85 ASN A CA 1
ATOM 640 C C . ASN A 1 85 ? 15.915 1.337 -18.502 1.00 89.56 85 ASN A C 1
ATOM 642 O O . ASN A 1 85 ? 15.851 2.266 -19.311 1.00 89.56 85 ASN A O 1
ATOM 646 N N . GLY A 1 86 ? 15.555 1.496 -17.223 1.00 89.62 86 GLY A N 1
ATOM 647 C CA . GLY A 1 86 ? 15.158 2.797 -16.662 1.00 89.62 86 GLY A CA 1
ATOM 648 C C . GLY A 1 86 ? 13.930 3.421 -17.324 1.00 89.62 86 GLY A C 1
ATOM 649 O O . GLY A 1 86 ? 13.805 4.637 -17.462 1.00 89.62 86 GLY A O 1
ATOM 650 N N . ARG A 1 87 ? 12.988 2.598 -17.796 1.00 93.25 87 ARG A N 1
ATOM 651 C CA . ARG A 1 87 ? 11.790 3.074 -18.502 1.00 93.25 87 ARG A CA 1
ATOM 652 C C . ARG A 1 87 ? 10.674 3.405 -17.514 1.00 93.25 87 ARG A C 1
ATOM 654 O O . ARG A 1 87 ? 9.619 2.775 -17.541 1.00 93.25 87 ARG A O 1
ATOM 661 N N . THR A 1 88 ? 10.877 4.412 -16.662 1.00 88.44 88 THR A N 1
ATOM 662 C CA . THR A 1 88 ? 9.966 4.760 -15.550 1.00 88.44 88 THR A CA 1
ATOM 663 C C . THR A 1 88 ? 8.515 4.954 -15.984 1.00 88.44 88 THR A C 1
ATOM 665 O O . THR A 1 88 ? 7.600 4.396 -15.379 1.00 88.44 88 THR A O 1
ATOM 668 N N . ALA A 1 89 ? 8.283 5.709 -17.062 1.00 89.44 89 ALA A N 1
ATOM 669 C CA . ALA A 1 89 ? 6.932 5.956 -17.562 1.00 89.44 89 ALA A CA 1
ATOM 670 C C . ALA A 1 89 ? 6.243 4.660 -18.027 1.00 89.44 89 ALA A C 1
ATOM 672 O O . ALA A 1 89 ? 5.077 4.422 -17.714 1.00 89.44 89 ALA A O 1
ATOM 673 N N . VAL A 1 90 ? 6.989 3.786 -18.710 1.00 95.12 90 VAL A N 1
ATOM 674 C CA . VAL A 1 90 ? 6.500 2.482 -19.172 1.00 95.12 90 VAL A CA 1
ATOM 675 C C . VAL A 1 90 ? 6.233 1.546 -17.992 1.00 95.12 90 VAL A C 1
ATOM 677 O O . VAL A 1 90 ? 5.167 0.938 -17.938 1.00 95.12 90 VAL A O 1
ATOM 680 N N . ALA A 1 91 ? 7.139 1.475 -17.012 1.00 93.12 91 ALA A N 1
ATOM 681 C CA . ALA A 1 91 ? 6.942 0.700 -15.787 1.00 93.12 91 ALA A CA 1
ATOM 682 C C . ALA A 1 91 ? 5.663 1.139 -15.052 1.00 93.12 91 ALA A C 1
ATOM 684 O O . ALA A 1 91 ? 4.852 0.304 -14.648 1.00 93.12 91 ALA A O 1
ATOM 685 N N . GLY A 1 92 ? 5.424 2.453 -14.965 1.00 88.88 92 GLY A N 1
ATOM 686 C CA . GLY A 1 92 ? 4.203 3.025 -14.398 1.00 88.88 92 GLY A CA 1
ATOM 687 C C . GLY A 1 92 ? 2.932 2.542 -15.095 1.00 88.88 92 GLY A C 1
ATOM 688 O O . GLY A 1 92 ? 1.965 2.181 -14.420 1.00 88.88 92 GLY A O 1
ATOM 689 N N . VAL A 1 93 ? 2.931 2.497 -16.429 1.00 91.81 93 VAL A N 1
ATOM 690 C CA . VAL A 1 93 ? 1.802 1.982 -17.220 1.00 91.81 93 VAL A CA 1
ATOM 691 C C . VAL A 1 93 ? 1.616 0.479 -17.012 1.00 91.81 93 VAL A C 1
ATOM 693 O O . VAL A 1 93 ? 0.495 0.039 -16.757 1.00 91.81 93 VAL A O 1
ATOM 696 N N . LEU A 1 94 ? 2.691 -0.312 -17.064 1.00 92.50 94 LEU A N 1
ATOM 697 C CA . LEU A 1 94 ? 2.629 -1.768 -16.890 1.00 92.50 94 LEU A CA 1
ATOM 698 C C . LEU A 1 94 ? 2.035 -2.159 -15.529 1.00 92.50 94 LEU A C 1
ATOM 700 O O . LEU A 1 94 ? 1.176 -3.038 -15.461 1.00 92.50 94 LEU A O 1
ATOM 704 N N . VAL A 1 95 ? 2.431 -1.471 -14.456 1.00 87.12 95 VAL A N 1
ATOM 705 C CA . VAL A 1 95 ? 1.927 -1.750 -13.104 1.00 87.12 95 VAL A CA 1
ATOM 706 C C . VAL A 1 95 ? 0.492 -1.249 -12.915 1.00 87.12 95 VAL A C 1
ATOM 708 O O . VAL A 1 95 ? -0.342 -1.959 -12.357 1.00 87.12 95 VAL A O 1
ATOM 711 N N . LYS A 1 96 ? 0.166 -0.037 -13.384 1.00 86.75 96 LYS A N 1
ATOM 712 C CA . LYS A 1 96 ? -1.160 0.569 -13.149 1.00 86.75 96 LYS A CA 1
ATOM 713 C C . LYS A 1 96 ? -2.250 0.013 -14.060 1.00 86.75 96 LYS A C 1
ATOM 715 O O . LYS A 1 96 ? -3.364 -0.206 -13.598 1.00 86.75 96 LYS A O 1
ATOM 720 N N . LYS A 1 97 ? -1.940 -0.163 -15.344 1.00 84.88 97 LYS A N 1
ATOM 721 C CA . LYS A 1 97 ? -2.900 -0.533 -16.389 1.00 84.88 97 LYS A CA 1
ATOM 722 C C . LYS A 1 97 ? -2.798 -2.011 -16.741 1.00 84.88 97 LYS A C 1
ATOM 724 O O . LYS A 1 97 ? -3.809 -2.701 -16.777 1.00 84.88 97 LYS A O 1
ATOM 729 N N . GLY A 1 98 ? -1.574 -2.499 -16.933 1.00 78.62 98 GLY A N 1
ATOM 730 C CA . GLY A 1 98 ? -1.316 -3.895 -17.290 1.00 78.62 98 GLY A CA 1
ATOM 731 C C . GLY A 1 98 ? -1.495 -4.888 -16.143 1.00 78.62 98 GLY A C 1
ATOM 732 O O . GLY A 1 98 ? -1.479 -6.088 -16.394 1.00 78.62 98 GLY A O 1
ATOM 733 N N . LYS A 1 99 ? -1.650 -4.410 -14.896 1.00 84.56 99 LYS A N 1
ATOM 734 C CA . LYS A 1 99 ? -1.680 -5.246 -13.680 1.00 84.56 99 LYS A CA 1
ATOM 735 C C . LYS A 1 99 ? -0.509 -6.240 -13.644 1.00 84.56 99 LYS A C 1
ATOM 737 O O . LYS A 1 99 ? -0.671 -7.387 -13.231 1.00 84.56 99 LYS A O 1
ATOM 742 N N . ALA A 1 100 ? 0.660 -5.805 -14.120 1.00 89.81 100 ALA A N 1
ATOM 743 C CA . ALA A 1 100 ? 1.844 -6.647 -14.180 1.00 89.81 100 ALA A CA 1
ATOM 744 C C . ALA A 1 100 ? 2.208 -7.167 -12.780 1.00 89.81 100 ALA A C 1
ATOM 746 O O . ALA A 1 100 ? 2.175 -6.418 -11.802 1.00 89.81 100 ALA A O 1
ATOM 747 N N . ASN A 1 101 ? 2.589 -8.442 -12.687 1.00 90.25 101 ASN A N 1
ATOM 748 C CA . ASN A 1 101 ? 3.074 -9.025 -11.443 1.00 90.25 101 ASN A CA 1
ATOM 749 C C . ASN A 1 101 ? 4.429 -8.403 -11.077 1.00 90.25 101 ASN A C 1
ATOM 751 O O . ASN A 1 101 ? 5.459 -8.731 -11.671 1.00 90.25 101 ASN A O 1
ATOM 755 N N . VAL A 1 102 ? 4.424 -7.534 -10.068 1.00 93.25 102 VAL A N 1
ATOM 756 C CA . VAL A 1 102 ? 5.619 -6.845 -9.555 1.00 93.25 102 VAL A CA 1
ATOM 757 C C . VAL A 1 102 ? 6.652 -7.794 -8.937 1.00 93.25 102 VAL A C 1
ATOM 759 O O . VAL A 1 102 ? 7.820 -7.434 -8.829 1.00 93.25 102 VAL A O 1
ATOM 762 N N . ASN A 1 103 ? 6.233 -9.010 -8.573 1.00 95.06 103 ASN A N 1
ATOM 763 C CA . ASN A 1 103 ? 7.051 -10.060 -7.965 1.00 95.06 103 ASN A CA 1
ATOM 764 C C . ASN A 1 103 ? 7.308 -11.233 -8.926 1.00 95.06 103 ASN A C 1
ATOM 766 O O . ASN A 1 103 ? 7.674 -12.319 -8.477 1.00 95.06 103 ASN A O 1
ATOM 770 N N . ALA A 1 104 ? 7.076 -11.054 -10.233 1.00 94.88 104 ALA A N 1
ATOM 771 C CA . ALA A 1 104 ? 7.458 -12.055 -11.225 1.00 94.88 104 ALA A CA 1
ATOM 772 C C . ALA A 1 104 ? 8.958 -12.351 -11.113 1.00 94.88 104 ALA A C 1
ATOM 774 O O . ALA A 1 104 ? 9.733 -11.443 -10.827 1.00 94.88 104 ALA A O 1
ATOM 775 N N . VAL A 1 105 ? 9.347 -13.601 -11.349 1.00 96.12 105 VAL A N 1
ATOM 776 C CA . VAL A 1 105 ? 10.745 -14.030 -11.299 1.00 96.12 105 VAL A CA 1
ATOM 777 C C . VAL A 1 105 ? 11.210 -14.513 -12.664 1.00 96.12 105 VAL A C 1
ATOM 779 O O . VAL A 1 105 ? 10.450 -15.145 -13.399 1.00 96.12 105 VAL A O 1
ATOM 782 N N . ASP A 1 106 ? 12.454 -14.195 -12.993 1.00 95.75 106 ASP A N 1
ATOM 783 C CA . ASP A 1 106 ? 13.140 -14.671 -14.186 1.00 95.75 106 ASP A CA 1
ATOM 784 C C . ASP A 1 106 ? 13.819 -16.041 -13.956 1.00 95.75 106 ASP A C 1
ATOM 786 O O . ASP A 1 106 ? 13.647 -16.674 -12.910 1.00 95.75 106 ASP A O 1
ATOM 790 N N . LYS A 1 107 ? 14.615 -16.524 -14.921 1.00 95.19 107 LYS A N 1
ATOM 791 C CA . LYS A 1 107 ? 15.352 -17.800 -14.787 1.00 95.19 107 LYS A CA 1
ATOM 792 C C . LYS A 1 107 ? 16.343 -17.847 -13.622 1.00 95.19 107 LYS A C 1
ATOM 794 O O . LYS A 1 107 ? 16.662 -18.935 -13.147 1.00 95.19 107 LYS A O 1
ATOM 799 N N . ASN A 1 108 ? 16.826 -16.694 -13.177 1.00 95.31 108 ASN A N 1
ATOM 800 C CA . ASN A 1 108 ? 17.773 -16.552 -12.080 1.00 95.31 108 ASN A CA 1
ATOM 801 C C . ASN A 1 108 ? 17.061 -16.224 -10.758 1.00 95.31 108 ASN A C 1
ATOM 803 O O . ASN A 1 108 ? 17.717 -15.822 -9.798 1.00 95.31 108 ASN A O 1
ATOM 807 N N . ASN A 1 109 ? 15.736 -16.395 -10.689 1.00 96.19 109 ASN A N 1
ATOM 808 C CA . ASN A 1 109 ? 14.885 -15.985 -9.571 1.00 96.19 109 ASN A CA 1
ATOM 809 C C . ASN A 1 109 ? 14.949 -14.481 -9.248 1.00 96.19 109 ASN A C 1
ATOM 811 O O . ASN A 1 109 ? 14.608 -14.060 -8.141 1.00 96.19 109 ASN A O 1
ATOM 815 N N . ARG A 1 110 ? 15.370 -13.647 -10.201 1.00 97.12 110 ARG A N 1
ATOM 816 C CA . ARG A 1 110 ? 15.398 -12.195 -10.035 1.00 97.12 110 ARG A CA 1
ATOM 817 C C . ARG A 1 110 ? 14.046 -11.607 -10.366 1.00 97.12 110 ARG A C 1
ATOM 819 O O . ARG A 1 110 ? 13.401 -12.014 -11.321 1.00 97.12 110 ARG A O 1
ATOM 826 N N . THR A 1 111 ? 13.650 -10.626 -9.568 1.00 97.38 111 THR A N 1
ATOM 827 C CA . THR A 1 111 ? 12.425 -9.839 -9.755 1.00 97.38 111 THR A CA 1
ATOM 828 C C . THR A 1 111 ? 12.721 -8.523 -10.470 1.00 97.38 111 THR A C 1
ATOM 830 O O . THR A 1 111 ? 13.878 -8.090 -10.488 1.00 97.38 111 THR A O 1
ATOM 833 N N . PRO A 1 112 ? 11.705 -7.794 -10.970 1.00 97.31 112 PRO A N 1
ATOM 834 C CA . PRO A 1 112 ? 11.911 -6.446 -11.491 1.00 97.31 112 PRO A CA 1
ATOM 835 C C . PRO A 1 112 ? 12.602 -5.506 -10.494 1.00 97.31 112 PRO A C 1
ATOM 837 O O . PRO A 1 112 ? 13.382 -4.654 -10.907 1.00 97.31 112 PRO A O 1
ATOM 840 N N . LEU A 1 113 ? 12.388 -5.690 -9.184 1.00 97.00 113 LEU A N 1
ATOM 841 C CA . LEU A 1 113 ? 13.050 -4.894 -8.146 1.00 97.00 113 LEU A CA 1
ATOM 842 C C . LEU A 1 113 ? 14.568 -5.139 -8.091 1.00 97.00 113 LEU A C 1
ATOM 844 O O . LEU A 1 113 ? 15.315 -4.187 -7.883 1.00 97.00 113 LEU A O 1
ATOM 848 N N . HIS A 1 114 ? 15.042 -6.368 -8.340 1.00 96.06 114 HIS A N 1
ATOM 849 C CA . HIS A 1 114 ? 16.483 -6.645 -8.445 1.00 96.06 114 HIS A CA 1
ATOM 850 C C . HIS A 1 114 ? 17.121 -5.806 -9.557 1.00 96.06 114 HIS A C 1
ATOM 852 O O . HIS A 1 114 ? 18.178 -5.210 -9.363 1.00 96.06 114 HIS A O 1
ATOM 858 N N . TYR A 1 115 ? 16.451 -5.736 -10.708 1.00 94.31 115 TYR A N 1
ATOM 859 C CA . TYR A 1 115 ? 16.926 -4.979 -11.861 1.00 94.31 115 TYR A CA 1
ATOM 860 C C . TYR A 1 115 ? 16.808 -3.470 -11.665 1.00 94.31 115 TYR A C 1
ATOM 862 O O . TYR A 1 115 ? 17.742 -2.757 -12.000 1.00 94.31 115 TYR A O 1
ATOM 870 N N . ALA A 1 116 ? 15.727 -2.978 -11.056 1.00 92.69 116 ALA A N 1
ATOM 871 C CA . ALA A 1 116 ? 15.590 -1.557 -10.734 1.00 92.69 116 ALA A CA 1
ATOM 872 C C . ALA A 1 116 ? 16.705 -1.073 -9.788 1.00 92.69 116 ALA A C 1
ATOM 874 O O . ALA A 1 116 ? 17.251 0.012 -9.985 1.00 92.69 116 ALA A O 1
ATOM 875 N N . VAL A 1 117 ? 17.073 -1.896 -8.797 1.00 92.56 117 VAL A N 1
ATOM 876 C CA . VAL A 1 117 ? 18.195 -1.624 -7.885 1.00 92.56 117 VAL A CA 1
ATOM 877 C C . VAL A 1 117 ? 19.532 -1.660 -8.620 1.00 92.56 117 VAL A C 1
ATOM 879 O O . VAL A 1 117 ? 20.322 -0.731 -8.478 1.00 92.56 117 VAL A O 1
ATOM 882 N N . GLN A 1 118 ? 19.773 -2.685 -9.443 1.00 88.38 118 GLN A N 1
ATOM 883 C CA . GLN A 1 118 ? 21.002 -2.795 -10.234 1.00 88.38 118 GLN A CA 1
ATOM 884 C C . GLN A 1 118 ? 21.168 -1.644 -11.239 1.00 88.38 118 GLN A C 1
ATOM 886 O O . GLN A 1 118 ? 22.299 -1.244 -11.527 1.00 88.38 118 GLN A O 1
ATOM 891 N N . SER A 1 119 ? 20.050 -1.119 -11.746 1.00 83.62 119 SER A N 1
ATOM 892 C CA . SER A 1 119 ? 20.018 0.028 -12.650 1.00 83.62 119 SER A CA 1
ATOM 893 C C . SER A 1 119 ? 20.012 1.385 -11.948 1.00 83.62 119 SER A C 1
ATOM 895 O O . SER A 1 119 ? 20.095 2.411 -12.615 1.00 83.62 119 SER A O 1
ATOM 897 N N . CYS A 1 120 ? 19.951 1.397 -10.614 1.00 81.94 120 CYS A N 1
ATOM 898 C CA . CYS A 1 120 ? 19.887 2.594 -9.777 1.00 81.94 120 CYS A CA 1
ATOM 899 C C . CYS A 1 120 ? 18.725 3.545 -10.107 1.00 81.94 120 CYS A C 1
ATOM 901 O O . CYS A 1 120 ? 18.830 4.765 -9.979 1.00 81.94 120 CYS A O 1
ATOM 903 N N . GLU A 1 121 ? 17.591 2.983 -10.513 1.00 81.44 121 GLU A N 1
ATOM 904 C CA . GLU A 1 121 ? 16.425 3.744 -10.950 1.00 81.44 121 GLU A CA 1
ATOM 905 C C . GLU A 1 121 ? 15.472 3.981 -9.776 1.00 81.44 121 GLU A C 1
ATOM 907 O O . GLU A 1 121 ? 14.441 3.316 -9.654 1.00 81.44 121 GLU A O 1
ATOM 912 N N . ASN A 1 122 ? 15.807 4.942 -8.903 1.00 81.31 122 ASN A N 1
ATOM 913 C CA . ASN A 1 122 ? 15.050 5.247 -7.675 1.00 81.31 122 ASN A CA 1
ATOM 914 C C . ASN A 1 122 ? 13.540 5.381 -7.919 1.00 81.31 122 ASN A C 1
ATOM 916 O O . ASN A 1 122 ? 12.732 4.831 -7.180 1.00 81.31 122 ASN A O 1
ATOM 920 N N . THR A 1 123 ? 13.154 6.034 -9.017 1.00 84.19 123 THR A N 1
ATOM 921 C CA . THR A 1 123 ? 11.739 6.215 -9.375 1.00 84.19 123 THR A CA 1
ATOM 922 C C . THR A 1 123 ? 11.004 4.901 -9.656 1.00 84.19 123 THR A C 1
ATOM 924 O O . THR A 1 123 ? 9.810 4.787 -9.376 1.00 84.19 123 THR A O 1
ATOM 927 N N . ILE A 1 124 ? 11.695 3.899 -10.205 1.00 86.00 124 ILE A N 1
ATOM 928 C CA . ILE A 1 124 ? 11.137 2.564 -10.440 1.00 86.00 124 ILE A CA 1
ATOM 929 C C . ILE A 1 124 ? 11.139 1.763 -9.138 1.00 86.00 124 ILE A C 1
ATOM 931 O O . ILE A 1 124 ? 10.167 1.062 -8.871 1.00 86.00 124 ILE A O 1
ATOM 935 N N . ILE A 1 125 ? 12.181 1.894 -8.313 1.00 87.69 125 ILE A N 1
ATOM 936 C CA . ILE A 1 125 ? 12.246 1.273 -6.982 1.00 87.69 125 ILE A CA 1
ATOM 937 C C . ILE A 1 125 ? 11.041 1.715 -6.139 1.00 87.69 125 ILE A C 1
ATOM 939 O O . ILE A 1 125 ? 10.280 0.862 -5.684 1.00 87.69 125 ILE A O 1
ATOM 943 N N . ASP A 1 126 ? 10.794 3.024 -6.033 1.00 83.38 126 ASP A N 1
ATOM 944 C CA . ASP A 1 126 ? 9.644 3.589 -5.314 1.00 83.38 126 ASP A CA 1
ATOM 945 C C . ASP A 1 126 ? 8.308 3.099 -5.879 1.00 83.38 126 ASP A C 1
ATOM 947 O O . ASP A 1 126 ? 7.394 2.733 -5.137 1.00 83.38 126 ASP A O 1
ATOM 951 N N . LEU A 1 127 ? 8.184 3.069 -7.210 1.00 83.88 127 LEU A N 1
ATOM 952 C CA . LEU A 1 127 ? 6.979 2.584 -7.877 1.00 83.88 127 LEU A CA 1
ATOM 953 C C . LEU A 1 127 ? 6.691 1.118 -7.529 1.00 83.88 127 LEU A C 1
ATOM 955 O O . LEU A 1 127 ? 5.530 0.774 -7.306 1.00 83.88 127 LEU A O 1
ATOM 959 N N . LEU A 1 128 ? 7.715 0.262 -7.531 1.00 87.00 128 LEU A N 1
ATOM 960 C CA . LEU A 1 128 ? 7.579 -1.165 -7.251 1.00 87.00 128 LEU A CA 1
ATOM 961 C C . LEU A 1 128 ? 7.279 -1.409 -5.767 1.00 87.00 128 LEU A C 1
ATOM 963 O O . LEU A 1 128 ? 6.335 -2.133 -5.454 1.00 87.00 128 LEU A O 1
ATOM 967 N N . LEU A 1 129 ? 8.024 -0.775 -4.856 1.00 84.44 129 LEU A N 1
ATOM 968 C CA . LEU A 1 129 ? 7.812 -0.902 -3.409 1.00 84.44 129 LEU A CA 1
ATOM 969 C C . LEU A 1 129 ? 6.439 -0.361 -2.988 1.00 84.44 129 LEU A C 1
ATOM 971 O O . LEU A 1 129 ? 5.729 -1.007 -2.223 1.00 84.44 129 LEU A O 1
ATOM 975 N N . GLY A 1 130 ? 5.994 0.756 -3.572 1.00 81.06 130 GLY A N 1
ATOM 976 C CA . GLY A 1 130 ? 4.645 1.300 -3.372 1.00 81.06 130 GLY A CA 1
ATOM 977 C C . GLY A 1 130 ? 3.514 0.464 -3.990 1.00 81.06 130 GLY A C 1
ATOM 978 O O . GLY A 1 130 ? 2.354 0.880 -3.955 1.00 81.06 130 GLY A O 1
ATOM 979 N N . ARG A 1 131 ? 3.838 -0.677 -4.610 1.00 83.25 131 ARG A N 1
ATOM 980 C CA . ARG A 1 131 ? 2.908 -1.610 -5.263 1.00 83.25 131 ARG A CA 1
ATOM 981 C C . ARG A 1 131 ? 3.117 -3.049 -4.793 1.00 83.25 131 ARG A C 1
ATOM 983 O O . ARG A 1 131 ? 2.879 -3.976 -5.560 1.00 83.25 131 ARG A O 1
ATOM 990 N N . ASP A 1 132 ? 3.539 -3.212 -3.540 1.00 82.25 132 ASP A N 1
ATOM 991 C CA . ASP A 1 132 ? 3.704 -4.496 -2.845 1.00 82.25 132 ASP A CA 1
ATOM 992 C C . ASP A 1 132 ? 4.779 -5.417 -3.457 1.00 82.25 132 ASP A C 1
ATOM 994 O O . ASP A 1 132 ? 4.700 -6.653 -3.390 1.00 82.25 132 ASP A O 1
ATOM 998 N N . ALA A 1 133 ? 5.822 -4.833 -4.059 1.00 87.06 133 ALA A N 1
ATOM 999 C CA . ALA A 1 133 ? 7.025 -5.591 -4.383 1.00 87.06 133 ALA A CA 1
ATOM 1000 C C . ALA A 1 133 ? 7.705 -6.068 -3.092 1.00 87.06 133 ALA A C 1
ATOM 1002 O O . ALA A 1 133 ? 7.960 -5.285 -2.180 1.00 87.06 133 ALA A O 1
ATOM 1003 N N . LYS A 1 134 ? 8.020 -7.362 -3.027 1.00 89.44 134 LYS A N 1
ATOM 1004 C CA . LYS A 1 134 ? 8.669 -7.989 -1.875 1.00 89.44 134 LYS A CA 1
ATOM 1005 C C . LYS A 1 134 ? 10.177 -7.714 -1.932 1.00 89.44 134 LYS A C 1
ATOM 1007 O O . LYS A 1 134 ? 10.832 -8.208 -2.857 1.00 89.44 134 LYS A O 1
ATOM 1012 N N . PRO A 1 135 ? 10.748 -6.981 -0.961 1.00 92.94 135 PRO A N 1
ATOM 1013 C CA . PRO A 1 135 ? 12.148 -6.568 -1.012 1.00 92.94 135 PRO A CA 1
ATOM 1014 C C . PRO A 1 135 ? 13.150 -7.684 -0.685 1.00 92.94 135 PRO A C 1
ATOM 1016 O O . PRO A 1 135 ? 14.338 -7.492 -0.911 1.00 92.94 135 PRO A O 1
ATOM 1019 N N . ASP A 1 136 ? 12.688 -8.847 -0.209 1.00 95.44 136 ASP A N 1
ATOM 1020 C CA . ASP A 1 136 ? 13.548 -9.930 0.300 1.00 95.44 136 ASP A CA 1
ATOM 1021 C C . ASP A 1 136 ? 13.545 -11.205 -0.558 1.00 95.44 136 ASP A C 1
ATOM 1023 O O . ASP A 1 136 ? 14.084 -12.239 -0.147 1.00 95.44 136 ASP A O 1
ATOM 1027 N N . ILE A 1 137 ? 12.938 -11.169 -1.753 1.00 94.00 137 ILE A N 1
ATOM 1028 C CA . ILE A 1 137 ? 13.035 -12.295 -2.696 1.00 94.00 137 ILE A CA 1
ATOM 1029 C C . ILE A 1 137 ? 14.507 -12.503 -3.054 1.00 94.00 137 ILE A C 1
ATOM 1031 O O . ILE A 1 137 ? 15.231 -11.538 -3.285 1.00 94.00 137 ILE A O 1
ATOM 1035 N N . ARG A 1 138 ? 14.938 -13.766 -3.078 1.00 96.75 138 ARG A N 1
ATOM 1036 C CA . ARG A 1 138 ? 16.333 -14.146 -3.300 1.00 96.75 138 ARG A CA 1
ATOM 1037 C C . ARG A 1 138 ? 16.530 -14.703 -4.701 1.00 96.75 138 ARG A C 1
ATOM 1039 O O . ARG A 1 138 ? 15.774 -15.580 -5.121 1.00 96.75 138 ARG A O 1
ATOM 1046 N N . ASP A 1 139 ? 17.584 -14.244 -5.363 1.00 96.12 139 ASP A N 1
ATOM 1047 C CA . ASP A 1 139 ? 18.056 -14.826 -6.614 1.00 96.12 139 ASP A CA 1
ATOM 1048 C C . ASP A 1 139 ? 18.742 -16.190 -6.392 1.00 96.12 139 ASP A C 1
ATOM 1050 O O . ASP A 1 139 ? 18.870 -16.688 -5.266 1.00 96.12 139 ASP A O 1
ATOM 1054 N N . VAL A 1 140 ? 19.180 -16.830 -7.478 1.00 96.62 140 VAL A N 1
ATOM 1055 C CA . VAL A 1 140 ? 19.875 -18.131 -7.436 1.00 96.62 140 VAL A CA 1
ATOM 1056 C C . VAL A 1 140 ? 21.155 -18.124 -6.598 1.00 96.62 140 VAL A C 1
ATOM 1058 O O . VAL A 1 140 ? 21.552 -19.186 -6.120 1.00 96.62 140 VAL A O 1
ATOM 1061 N N . ASP A 1 141 ? 21.775 -16.969 -6.363 1.00 95.06 141 ASP A N 1
ATOM 1062 C CA . ASP A 1 141 ? 22.966 -16.811 -5.523 1.00 95.06 141 ASP A CA 1
ATOM 1063 C C . ASP A 1 141 ? 22.614 -16.469 -4.064 1.00 95.06 141 ASP A C 1
ATOM 1065 O O . ASP A 1 141 ? 23.490 -16.285 -3.213 1.00 95.06 141 ASP A O 1
ATOM 1069 N N . GLY A 1 142 ? 21.321 -16.428 -3.738 1.00 95.56 142 GLY A N 1
ATOM 1070 C CA . GLY A 1 142 ? 20.817 -16.042 -2.427 1.00 95.56 142 GLY A CA 1
ATOM 1071 C C . GLY A 1 142 ? 20.844 -14.532 -2.186 1.00 95.56 142 GLY A C 1
ATOM 1072 O O . GLY 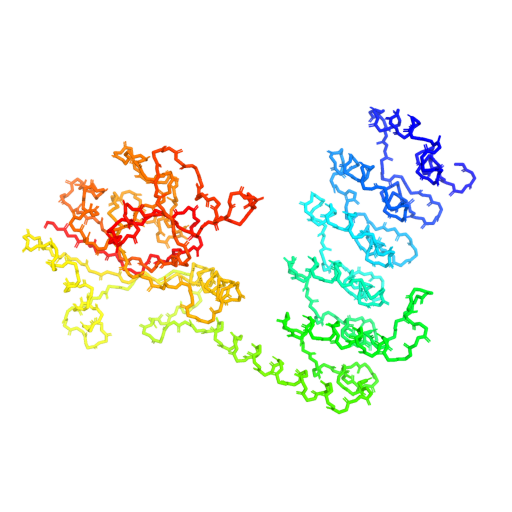A 1 142 ? 20.630 -14.114 -1.049 1.00 95.56 142 GLY A O 1
ATOM 1073 N N . ASN A 1 143 ? 21.116 -13.718 -3.209 1.00 96.38 143 ASN A N 1
ATOM 1074 C CA . ASN A 1 143 ? 21.128 -12.266 -3.088 1.00 96.38 143 ASN A CA 1
ATOM 1075 C C . ASN A 1 143 ? 19.694 -11.730 -3.094 1.00 96.38 143 ASN A C 1
ATOM 1077 O O . ASN A 1 143 ? 18.898 -12.085 -3.956 1.00 96.38 143 ASN A O 1
ATOM 1081 N N . THR A 1 144 ? 19.387 -10.842 -2.153 1.00 96.38 144 THR A N 1
ATOM 1082 C CA . THR A 1 144 ? 18.214 -9.952 -2.221 1.00 96.38 144 THR A CA 1
ATOM 1083 C C . THR A 1 144 ? 18.534 -8.724 -3.086 1.00 96.38 144 THR A C 1
ATOM 1085 O O . THR A 1 144 ? 19.717 -8.431 -3.295 1.00 96.38 144 THR A O 1
ATOM 1088 N N . PRO A 1 145 ? 17.539 -7.933 -3.534 1.00 95.56 145 PRO A N 1
ATOM 1089 C CA . PRO A 1 145 ? 17.776 -6.639 -4.172 1.00 95.56 145 PRO A CA 1
ATOM 1090 C C . PRO A 1 145 ? 18.788 -5.764 -3.415 1.00 95.56 145 PRO A C 1
ATOM 1092 O O . PRO A 1 145 ? 19.683 -5.198 -4.035 1.00 95.56 145 PRO A O 1
ATOM 1095 N N . ALA A 1 146 ? 18.732 -5.733 -2.078 1.00 94.88 146 ALA A N 1
ATOM 1096 C CA . ALA A 1 146 ? 19.674 -4.970 -1.254 1.00 94.88 146 ALA A CA 1
ATOM 1097 C C . ALA A 1 146 ? 21.142 -5.413 -1.418 1.00 94.88 146 ALA A C 1
ATOM 1099 O O . ALA A 1 146 ? 22.036 -4.573 -1.377 1.00 94.88 146 ALA A O 1
ATOM 1100 N N . HIS A 1 147 ? 21.413 -6.702 -1.663 1.00 94.06 147 HIS A N 1
ATOM 1101 C CA . HIS A 1 147 ? 22.776 -7.173 -1.949 1.00 94.06 147 HIS A CA 1
ATOM 1102 C C . HIS A 1 147 ? 23.308 -6.621 -3.279 1.00 94.06 147 HIS A C 1
ATOM 1104 O O . HIS A 1 147 ? 24.508 -6.397 -3.422 1.00 94.06 147 HIS A O 1
ATOM 1110 N N . LEU A 1 148 ? 22.424 -6.407 -4.261 1.00 90.94 148 LEU A N 1
ATOM 1111 C CA . LEU A 1 148 ? 22.801 -5.943 -5.597 1.00 90.94 148 LEU A CA 1
ATOM 1112 C C . LEU A 1 148 ? 23.011 -4.427 -5.674 1.00 90.94 148 LEU A C 1
ATOM 1114 O O . LEU A 1 148 ? 23.594 -3.963 -6.652 1.00 90.94 148 LEU A O 1
ATOM 1118 N N . ALA A 1 149 ? 22.612 -3.665 -4.648 1.00 87.00 149 ALA A N 1
ATOM 1119 C CA . ALA A 1 149 ? 22.813 -2.215 -4.597 1.00 87.00 149 ALA A CA 1
ATOM 1120 C C . ALA A 1 149 ? 24.298 -1.817 -4.698 1.00 87.00 149 ALA A C 1
ATOM 1122 O O . ALA A 1 149 ? 24.604 -0.740 -5.189 1.00 87.00 149 ALA A O 1
ATOM 1123 N N . GLN A 1 150 ? 25.212 -2.705 -4.290 1.00 73.75 150 GLN A N 1
ATOM 1124 C CA . GLN A 1 150 ? 26.665 -2.485 -4.319 1.00 73.75 150 GLN A CA 1
ATOM 1125 C C . GLN A 1 150 ? 27.330 -2.840 -5.657 1.00 73.75 150 GLN A C 1
ATOM 1127 O O . GLN A 1 150 ? 28.543 -2.715 -5.799 1.00 73.75 150 GLN A O 1
ATOM 1132 N N . MET A 1 151 ? 26.563 -3.336 -6.633 1.00 64.12 151 MET A N 1
ATOM 1133 C CA . MET A 1 151 ? 27.068 -3.722 -7.954 1.00 64.12 151 MET A CA 1
ATOM 1134 C C . MET A 1 151 ? 26.326 -2.983 -9.080 1.00 64.12 151 MET A C 1
ATOM 1136 O O . MET A 1 151 ? 25.737 -3.648 -9.947 1.00 64.12 151 MET A O 1
ATOM 1140 N N . PRO A 1 152 ? 26.324 -1.635 -9.097 1.00 60.53 152 PRO A N 1
ATOM 1141 C CA . PRO A 1 152 ? 25.694 -0.892 -10.178 1.00 60.53 152 PRO A CA 1
ATOM 1142 C C . PRO A 1 152 ? 26.372 -1.255 -11.504 1.00 60.53 152 PRO A C 1
ATOM 1144 O O . PRO A 1 152 ? 27.582 -1.107 -11.679 1.00 60.53 152 PRO A O 1
ATOM 1147 N N . LYS A 1 153 ? 25.594 -1.778 -12.453 1.00 58.34 153 LYS A N 1
ATOM 1148 C CA . LYS A 1 153 ? 26.072 -2.083 -13.808 1.00 58.34 153 LYS A CA 1
ATOM 1149 C C . LYS A 1 153 ? 25.371 -1.163 -14.794 1.00 58.34 153 LYS A C 1
ATOM 1151 O O . LYS A 1 153 ? 24.430 -1.605 -15.435 1.00 58.34 153 LYS A O 1
ATOM 1156 N N . LEU A 1 154 ? 25.845 0.077 -14.955 1.00 53.72 154 LEU A N 1
ATOM 1157 C CA . LEU A 1 154 ? 25.489 0.916 -16.108 1.00 53.72 154 LEU A CA 1
ATOM 1158 C C . LEU A 1 154 ? 26.540 1.994 -16.440 1.00 53.72 154 LEU A C 1
ATOM 1160 O O . LEU A 1 154 ? 27.244 2.467 -15.551 1.00 53.72 154 LEU A O 1
ATOM 1164 N N . PRO A 1 155 ? 26.594 2.449 -17.710 1.00 48.47 155 PRO A N 1
ATOM 1165 C CA . PRO A 1 155 ? 27.394 3.599 -18.153 1.00 48.47 155 PRO A CA 1
ATOM 1166 C C . PRO A 1 155 ? 26.923 4.958 -17.599 1.00 48.47 155 PRO A C 1
ATOM 1168 O O . PRO A 1 155 ? 27.665 5.935 -17.698 1.00 48.47 155 PRO A O 1
ATOM 1171 N N . THR A 1 156 ? 25.709 5.035 -17.038 1.00 49.62 156 THR A N 1
ATOM 1172 C CA . THR A 1 156 ? 25.155 6.218 -16.350 1.00 49.62 156 THR A CA 1
ATOM 1173 C C . THR A 1 156 ? 25.516 6.276 -14.867 1.00 49.62 156 THR A C 1
ATOM 1175 O O . THR A 1 156 ? 25.197 7.273 -14.219 1.00 49.62 156 THR A O 1
ATOM 1178 N N . ALA A 1 157 ? 26.183 5.245 -14.331 1.00 54.25 157 ALA A N 1
ATOM 1179 C CA . ALA A 1 157 ? 26.683 5.276 -12.967 1.00 54.25 157 ALA A CA 1
ATOM 1180 C C . ALA A 1 157 ? 27.606 6.495 -12.788 1.00 54.25 157 ALA A C 1
ATOM 1182 O O . ALA A 1 157 ? 28.393 6.819 -13.692 1.00 54.25 157 ALA A O 1
ATOM 1183 N N . PRO A 1 158 ? 27.498 7.209 -11.658 1.00 55.66 158 PRO A N 1
ATOM 1184 C CA . PRO A 1 158 ? 28.339 8.363 -11.409 1.00 55.66 158 PRO A CA 1
ATOM 1185 C C . PRO A 1 158 ? 29.818 8.000 -11.560 1.00 55.66 158 PRO A C 1
ATOM 1187 O O . PRO A 1 158 ? 30.311 7.035 -10.988 1.00 55.66 158 PRO A O 1
ATOM 1190 N N . LYS A 1 159 ? 30.557 8.803 -12.333 1.00 57.44 159 LYS A N 1
ATOM 1191 C CA . LYS A 1 159 ? 31.997 8.583 -12.557 1.00 57.44 159 LYS A CA 1
ATOM 1192 C C . LYS A 1 159 ? 32.834 8.837 -11.297 1.00 57.44 159 LYS A C 1
ATOM 1194 O O . LYS A 1 159 ? 33.999 8.448 -11.248 1.00 57.44 159 LYS A O 1
A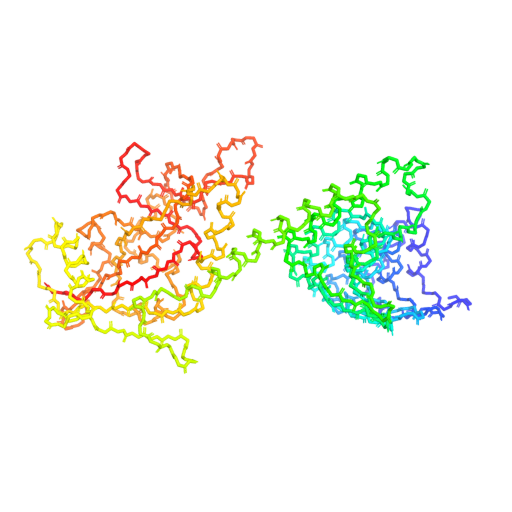TOM 1199 N N . LYS A 1 160 ? 32.268 9.543 -10.315 1.00 64.56 160 LYS A N 1
ATOM 1200 C CA . LYS A 1 160 ? 32.896 9.856 -9.031 1.00 64.56 160 LYS A CA 1
ATOM 1201 C C . LYS A 1 160 ? 32.385 8.893 -7.965 1.00 64.56 160 LYS A C 1
ATOM 1203 O O . LYS A 1 160 ? 31.180 8.726 -7.813 1.00 64.56 160 LYS A O 1
ATOM 1208 N N . LYS A 1 161 ? 33.310 8.342 -7.177 1.00 65.44 161 LYS A N 1
ATOM 1209 C CA . LYS A 1 161 ? 33.000 7.413 -6.077 1.00 65.44 161 LYS A CA 1
ATOM 1210 C C . LYS A 1 161 ? 32.075 8.011 -5.010 1.00 65.44 161 LYS A C 1
ATOM 1212 O O . LYS A 1 161 ? 31.272 7.291 -4.437 1.00 65.44 161 LYS A O 1
ATOM 1217 N N . GLU A 1 162 ? 32.181 9.315 -4.755 1.00 62.59 162 GLU A N 1
ATOM 1218 C CA . GLU A 1 162 ? 31.357 10.014 -3.755 1.00 62.59 162 GLU A CA 1
ATOM 1219 C C . GLU A 1 162 ? 29.868 10.011 -4.137 1.00 62.59 162 GLU A C 1
ATOM 1221 O O . GLU A 1 162 ? 29.008 9.747 -3.301 1.00 62.59 162 GLU A O 1
ATOM 1226 N N . ASP A 1 163 ? 29.561 10.226 -5.417 1.00 70.31 163 ASP A N 1
ATOM 1227 C CA . ASP A 1 163 ? 28.189 10.221 -5.933 1.00 70.31 163 ASP A CA 1
ATOM 1228 C C . ASP A 1 163 ? 27.604 8.790 -5.972 1.00 70.31 163 ASP A C 1
ATOM 1230 O O . ASP A 1 163 ? 26.403 8.596 -5.777 1.00 70.31 163 ASP A O 1
ATOM 1234 N N . GLU A 1 164 ? 28.452 7.776 -6.190 1.00 72.88 164 GLU A N 1
ATOM 1235 C CA . GLU A 1 164 ? 28.077 6.356 -6.132 1.00 72.88 164 GLU A CA 1
ATOM 1236 C C . GLU A 1 164 ? 27.681 5.948 -4.710 1.00 72.88 164 GLU A C 1
ATOM 1238 O O . GLU A 1 164 ? 26.638 5.327 -4.508 1.00 72.88 164 GLU A O 1
ATOM 1243 N N . GLU A 1 165 ? 28.455 6.362 -3.705 1.00 76.88 165 GLU A N 1
ATOM 1244 C CA . GLU A 1 165 ? 28.160 6.056 -2.305 1.00 76.88 165 GLU A CA 1
ATOM 1245 C C . GLU A 1 165 ? 26.835 6.679 -1.839 1.00 76.88 165 GLU A C 1
ATOM 1247 O O . GLU A 1 165 ? 26.034 6.013 -1.177 1.00 76.88 165 GLU A O 1
ATOM 1252 N N . VAL A 1 166 ? 26.559 7.927 -2.235 1.00 80.75 166 VAL A N 1
ATOM 1253 C CA . VAL A 1 166 ? 25.286 8.604 -1.933 1.00 80.75 166 VAL A CA 1
ATOM 1254 C C . VAL A 1 166 ? 24.103 7.868 -2.569 1.00 80.75 166 VAL A C 1
ATOM 1256 O O . VAL A 1 166 ? 23.052 7.714 -1.938 1.00 80.75 166 VAL A O 1
ATOM 1259 N N . LEU A 1 167 ? 24.268 7.371 -3.796 1.00 80.75 167 LEU A N 1
ATOM 1260 C CA . LEU A 1 167 ? 23.238 6.622 -4.512 1.00 80.75 167 LEU A CA 1
ATOM 1261 C C . LEU A 1 167 ? 22.960 5.264 -3.858 1.00 80.75 167 LEU A C 1
ATOM 1263 O O . LEU A 1 167 ? 21.803 4.946 -3.574 1.00 80.75 167 LEU A O 1
ATOM 1267 N N . VAL A 1 168 ? 24.009 4.501 -3.538 1.00 83.94 168 VAL A N 1
ATOM 1268 C CA . VAL A 1 168 ? 23.896 3.241 -2.788 1.00 83.94 168 VAL A CA 1
ATOM 1269 C C . VAL A 1 168 ? 23.208 3.475 -1.446 1.00 83.94 168 VAL A C 1
ATOM 1271 O O . VAL A 1 168 ? 22.278 2.749 -1.086 1.00 83.94 168 VAL A O 1
ATOM 1274 N N . GLN A 1 169 ? 23.626 4.511 -0.714 1.00 87.00 169 GLN A N 1
ATOM 1275 C CA . GLN A 1 169 ? 23.006 4.892 0.549 1.00 87.00 169 GLN A CA 1
ATOM 1276 C C . GLN A 1 169 ? 21.511 5.171 0.372 1.00 87.00 169 GLN A C 1
ATOM 1278 O O . GLN A 1 169 ? 20.708 4.679 1.167 1.00 87.00 169 GLN A O 1
ATOM 1283 N N . SER A 1 170 ? 21.135 5.946 -0.647 1.00 85.69 170 SER A N 1
ATOM 1284 C CA . SER A 1 170 ? 19.739 6.263 -0.945 1.00 85.69 170 SER A CA 1
ATOM 1285 C C . SER A 1 170 ? 18.924 4.998 -1.214 1.00 85.69 170 SER A C 1
ATOM 1287 O O . SER A 1 170 ? 17.866 4.831 -0.611 1.00 85.69 170 SER A O 1
ATOM 1289 N N . ILE A 1 171 ? 19.421 4.086 -2.054 1.00 89.31 171 ILE A N 1
ATOM 1290 C CA . ILE A 1 171 ? 18.724 2.841 -2.405 1.00 89.31 171 ILE A CA 1
ATOM 1291 C C . ILE A 1 171 ? 18.541 1.937 -1.185 1.00 89.31 171 ILE A C 1
ATOM 1293 O O . ILE A 1 171 ? 17.436 1.456 -0.932 1.00 89.31 171 ILE A O 1
ATOM 1297 N N . LEU A 1 172 ? 19.597 1.736 -0.395 1.00 91.44 172 LEU A N 1
ATOM 1298 C CA . LEU A 1 172 ? 19.523 0.906 0.806 1.00 91.44 172 LEU A CA 1
ATOM 1299 C C . LEU A 1 172 ? 18.589 1.501 1.865 1.00 91.44 172 LEU A C 1
ATOM 1301 O O . LEU A 1 172 ? 17.888 0.745 2.534 1.00 91.44 172 LEU A O 1
ATOM 1305 N N . CYS A 1 173 ? 18.538 2.831 2.000 1.00 87.50 173 CYS A N 1
ATOM 1306 C CA . CYS A 1 173 ? 17.583 3.482 2.897 1.00 87.50 173 CYS A CA 1
ATOM 1307 C C . CYS A 1 173 ? 16.140 3.259 2.426 1.00 87.50 173 CYS A C 1
ATOM 1309 O O . CYS A 1 173 ? 15.324 2.847 3.241 1.00 87.50 173 CYS A O 1
ATOM 1311 N N . MET A 1 174 ? 15.839 3.436 1.131 1.00 84.94 174 MET A N 1
ATOM 1312 C CA . MET A 1 174 ? 14.496 3.179 0.583 1.00 84.94 174 MET A CA 1
ATOM 1313 C C . MET A 1 174 ? 14.049 1.729 0.817 1.00 84.94 174 MET A C 1
ATOM 1315 O O . MET A 1 174 ? 12.927 1.485 1.259 1.00 84.94 174 MET A O 1
ATOM 1319 N N . LEU A 1 175 ? 14.937 0.759 0.570 1.00 90.62 175 LEU A N 1
ATOM 1320 C CA . LEU A 1 175 ? 14.651 -0.658 0.811 1.00 90.62 175 LEU A CA 1
ATOM 1321 C C . LEU A 1 175 ? 14.404 -0.937 2.301 1.00 90.62 175 LEU A C 1
ATOM 1323 O O . LEU A 1 175 ? 13.411 -1.577 2.642 1.00 90.62 175 LEU A O 1
ATOM 1327 N N . ALA A 1 176 ? 15.262 -0.426 3.189 1.00 90.25 176 ALA A N 1
ATOM 1328 C CA . ALA A 1 176 ? 15.117 -0.606 4.634 1.00 90.25 176 ALA A CA 1
ATOM 1329 C C . ALA A 1 176 ? 13.827 0.029 5.176 1.00 90.25 176 ALA A C 1
ATOM 1331 O O . ALA A 1 176 ? 13.130 -0.580 5.983 1.00 90.25 176 ALA A O 1
ATOM 1332 N N . GLU A 1 177 ? 13.474 1.231 4.711 1.00 85.50 177 GLU A N 1
ATOM 1333 C CA . GLU A 1 177 ? 12.231 1.924 5.077 1.00 85.50 177 GLU A CA 1
ATOM 1334 C C . GLU A 1 177 ? 10.978 1.168 4.623 1.00 85.50 177 GLU A C 1
ATOM 1336 O O . GLU A 1 177 ? 9.939 1.249 5.279 1.00 85.50 177 GLU A O 1
ATOM 1341 N N . CYS A 1 178 ? 11.088 0.394 3.543 1.00 82.62 178 CYS A N 1
ATOM 1342 C CA . CYS A 1 178 ? 10.029 -0.481 3.047 1.00 82.62 178 CYS A CA 1
ATOM 1343 C C . CYS A 1 178 ? 10.067 -1.897 3.651 1.00 82.62 178 CYS A C 1
ATOM 1345 O O . CYS A 1 178 ? 9.367 -2.780 3.159 1.00 82.62 178 CYS A O 1
ATOM 1347 N N . GLY A 1 179 ? 10.850 -2.118 4.713 1.00 83.69 179 GLY A N 1
ATOM 1348 C CA . GLY A 1 179 ? 10.864 -3.375 5.465 1.00 83.69 179 GLY A CA 1
ATOM 1349 C C . GLY A 1 179 ? 11.804 -4.454 4.929 1.00 83.69 179 GLY A C 1
ATOM 1350 O O . GLY A 1 179 ? 11.628 -5.612 5.283 1.00 83.69 179 GLY A O 1
ATOM 1351 N N . ALA A 1 180 ? 12.793 -4.112 4.096 1.00 90.38 180 ALA A N 1
ATOM 1352 C CA . ALA A 1 180 ? 13.807 -5.077 3.666 1.00 90.38 180 ALA A CA 1
ATOM 1353 C C . ALA A 1 180 ? 14.658 -5.579 4.847 1.00 90.38 180 ALA A C 1
ATOM 1355 O O . ALA A 1 180 ? 15.215 -4.773 5.602 1.00 90.38 180 ALA A O 1
ATOM 1356 N N . ASP A 1 181 ? 14.842 -6.895 4.964 1.00 90.88 181 ASP A N 1
ATOM 1357 C CA . ASP A 1 181 ? 15.725 -7.481 5.973 1.00 90.88 181 ASP A CA 1
ATOM 1358 C C . ASP A 1 181 ? 17.186 -7.466 5.506 1.00 90.88 181 ASP A C 1
ATOM 1360 O O . ASP A 1 181 ? 17.663 -8.303 4.731 1.00 90.88 181 ASP A O 1
ATOM 1364 N N . LEU A 1 182 ? 17.939 -6.512 6.051 1.00 92.31 182 LEU A N 1
ATOM 1365 C CA . LEU A 1 182 ? 19.361 -6.338 5.767 1.00 92.31 182 LEU A CA 1
ATOM 1366 C C . LEU A 1 182 ? 20.277 -7.330 6.510 1.00 92.31 182 LEU A C 1
ATOM 1368 O O . LEU A 1 182 ? 21.497 -7.187 6.439 1.00 92.31 182 LEU A O 1
ATOM 1372 N N . ASN A 1 183 ? 19.732 -8.331 7.209 1.00 92.56 183 ASN A N 1
ATOM 1373 C CA . ASN A 1 183 ? 20.505 -9.391 7.872 1.00 92.56 183 ASN A CA 1
ATOM 1374 C C . ASN A 1 183 ? 20.493 -10.721 7.106 1.00 92.56 183 ASN A C 1
ATOM 1376 O O . ASN A 1 183 ? 21.128 -11.692 7.531 1.00 92.56 183 ASN A O 1
ATOM 1380 N N . ILE A 1 184 ? 19.780 -10.790 5.980 1.00 93.38 184 ILE A N 1
ATOM 1381 C CA . ILE A 1 184 ? 19.757 -11.976 5.127 1.00 93.38 184 ILE A CA 1
ATOM 1382 C C . ILE A 1 184 ? 21.155 -12.223 4.563 1.00 93.38 184 ILE A C 1
ATOM 1384 O O . ILE A 1 184 ? 21.740 -11.331 3.966 1.00 93.38 184 ILE A O 1
ATOM 1388 N N . LYS A 1 185 ? 21.668 -13.448 4.708 1.00 95.75 185 LYS A N 1
ATOM 1389 C CA . LYS A 1 185 ? 22.935 -13.869 4.100 1.00 95.75 185 LYS A CA 1
ATOM 1390 C C . LYS A 1 185 ? 22.710 -14.494 2.727 1.00 95.75 185 LYS A C 1
ATOM 1392 O O . LYS A 1 185 ? 21.852 -15.369 2.585 1.00 95.75 185 LYS A O 1
ATOM 1397 N N . ASN A 1 186 ? 23.528 -14.102 1.756 1.00 95.12 186 ASN A N 1
ATOM 1398 C CA . ASN A 1 186 ? 23.624 -14.785 0.467 1.00 95.12 186 ASN A CA 1
ATOM 1399 C C . ASN A 1 186 ? 24.429 -16.098 0.563 1.00 95.12 186 ASN A C 1
ATOM 1401 O O . ASN A 1 186 ? 24.927 -16.467 1.631 1.00 95.12 186 ASN A O 1
ATOM 1405 N N . LYS A 1 187 ? 24.604 -16.812 -0.561 1.00 96.31 187 LYS A N 1
ATOM 1406 C CA . LYS A 1 187 ? 25.397 -18.058 -0.604 1.00 96.31 187 LYS A CA 1
ATOM 1407 C C . LYS A 1 187 ? 26.875 -17.872 -0.246 1.00 96.31 187 LYS A C 1
ATOM 1409 O O . LYS A 1 187 ? 27.511 -18.832 0.175 1.00 96.31 187 LYS A O 1
ATOM 1414 N N . ALA A 1 188 ? 27.417 -16.659 -0.369 1.00 93.62 188 ALA A N 1
ATOM 1415 C CA . ALA A 1 188 ? 28.768 -16.325 0.085 1.00 93.62 188 ALA A CA 1
ATOM 1416 C C . ALA A 1 188 ? 28.840 -16.014 1.597 1.00 93.62 188 ALA A C 1
ATOM 1418 O O . ALA A 1 188 ? 29.907 -15.671 2.102 1.00 93.62 188 ALA A O 1
ATOM 1419 N N . GLY A 1 189 ? 27.721 -16.111 2.323 1.00 94.50 189 GLY A N 1
ATOM 1420 C CA . GLY A 1 189 ? 27.641 -15.872 3.763 1.00 94.50 189 GLY A CA 1
ATOM 1421 C C . GLY A 1 189 ? 27.632 -14.396 4.167 1.00 94.50 189 GLY A C 1
ATOM 1422 O O . GLY A 1 189 ? 27.723 -14.114 5.363 1.00 94.50 189 GLY A O 1
ATOM 1423 N N . LYS A 1 190 ? 27.518 -13.472 3.204 1.00 94.38 190 LYS A N 1
ATOM 1424 C CA . LYS A 1 190 ? 27.531 -12.019 3.429 1.00 94.38 190 LYS A CA 1
ATOM 1425 C C . LYS A 1 190 ? 26.112 -11.464 3.468 1.00 94.38 190 LYS A C 1
ATOM 1427 O O . LYS A 1 190 ? 25.279 -11.895 2.676 1.00 94.38 190 LYS A O 1
ATOM 1432 N N . THR A 1 191 ? 25.862 -10.515 4.363 1.00 94.44 191 THR A N 1
ATOM 1433 C CA . THR A 1 191 ? 24.640 -9.695 4.395 1.00 94.44 191 THR A CA 1
ATOM 1434 C C . THR A 1 191 ? 24.785 -8.445 3.520 1.00 94.44 191 THR A C 1
ATOM 1436 O O . THR A 1 191 ? 25.915 -8.059 3.209 1.00 94.44 191 THR A O 1
ATOM 1439 N N . PRO A 1 192 ? 23.691 -7.743 3.157 1.00 92.12 192 PRO A N 1
ATOM 1440 C CA . PRO A 1 192 ? 23.786 -6.437 2.508 1.00 92.12 192 PRO A CA 1
ATOM 1441 C C . PRO A 1 192 ? 24.635 -5.439 3.304 1.00 92.12 192 PRO A C 1
ATOM 1443 O O . PRO A 1 192 ? 25.392 -4.675 2.712 1.00 92.12 192 PRO A O 1
ATOM 1446 N N . LEU A 1 193 ? 24.557 -5.478 4.642 1.00 91.62 193 LEU A N 1
ATOM 1447 C CA . LEU A 1 193 ? 25.354 -4.617 5.521 1.00 91.62 193 LEU A CA 1
ATOM 1448 C C . LEU A 1 193 ? 26.850 -4.944 5.463 1.00 91.62 193 LEU A C 1
ATOM 1450 O O . LEU A 1 193 ? 27.661 -4.024 5.514 1.00 91.62 193 LEU A O 1
ATOM 1454 N N . ASP A 1 194 ? 27.219 -6.221 5.317 1.00 91.19 194 ASP A N 1
ATOM 1455 C CA . ASP A 1 194 ? 28.625 -6.644 5.179 1.00 91.19 194 ASP A CA 1
ATOM 1456 C C . ASP A 1 194 ? 29.248 -6.184 3.853 1.00 91.19 194 ASP A C 1
ATOM 1458 O O . ASP A 1 194 ? 30.470 -6.160 3.713 1.00 91.19 194 ASP A O 1
ATOM 1462 N N . LEU A 1 195 ? 28.414 -5.852 2.863 1.00 87.56 195 LEU A N 1
ATOM 1463 C CA . LEU A 1 195 ? 28.845 -5.316 1.574 1.00 87.56 195 LEU A CA 1
ATOM 1464 C C . LEU A 1 195 ? 28.966 -3.781 1.583 1.00 87.56 195 LEU A C 1
ATOM 1466 O O . LEU A 1 195 ? 29.440 -3.213 0.603 1.00 87.56 195 LEU A O 1
ATOM 1470 N N . CYS A 1 196 ? 28.551 -3.101 2.659 1.00 86.38 196 CYS A N 1
ATOM 1471 C CA . CYS A 1 196 ? 28.693 -1.652 2.802 1.00 86.38 196 CYS A CA 1
ATOM 1472 C C . CYS A 1 196 ? 30.129 -1.250 3.149 1.00 86.38 196 CYS A C 1
ATOM 1474 O O . CYS A 1 196 ? 30.741 -1.793 4.066 1.00 86.38 196 CYS A O 1
ATOM 1476 N N . ASN A 1 197 ? 30.636 -0.222 2.468 1.00 79.31 197 ASN A N 1
ATOM 1477 C CA . ASN A 1 197 ? 32.018 0.234 2.631 1.00 79.31 197 ASN A CA 1
ATOM 1478 C C . ASN A 1 197 ? 32.225 1.176 3.828 1.00 79.31 197 ASN A C 1
ATOM 1480 O O . ASN A 1 197 ? 33.363 1.355 4.263 1.00 79.31 197 ASN A O 1
ATOM 1484 N N . THR A 1 198 ? 31.159 1.779 4.371 1.00 84.06 198 THR A N 1
ATOM 1485 C CA . THR A 1 198 ? 31.266 2.782 5.440 1.00 84.06 198 THR A CA 1
ATOM 1486 C C . THR A 1 198 ? 30.505 2.406 6.718 1.00 84.06 198 THR A C 1
ATOM 1488 O O . THR A 1 198 ? 29.297 2.143 6.682 1.00 84.06 198 THR A O 1
ATOM 1491 N N . PRO A 1 199 ? 31.168 2.442 7.895 1.00 87.69 199 PRO A N 1
ATOM 1492 C CA . PRO A 1 199 ? 30.522 2.154 9.179 1.00 87.69 199 PRO A CA 1
ATOM 1493 C C . PRO A 1 199 ? 29.342 3.081 9.507 1.00 87.69 199 PRO A C 1
ATOM 1495 O O . PRO A 1 199 ? 28.359 2.642 10.103 1.00 87.69 199 PRO A O 1
ATOM 1498 N N . ALA A 1 200 ? 29.410 4.349 9.086 1.00 88.31 200 ALA A N 1
ATOM 1499 C CA . ALA A 1 200 ? 28.345 5.329 9.304 1.00 88.31 200 ALA A CA 1
ATOM 1500 C C . ALA A 1 200 ? 27.037 4.934 8.596 1.00 88.31 200 ALA A C 1
ATOM 1502 O O . ALA A 1 200 ? 25.954 5.035 9.178 1.00 88.31 200 ALA A O 1
ATOM 1503 N N . LEU A 1 201 ? 27.130 4.424 7.362 1.00 86.38 201 LEU A N 1
ATOM 1504 C CA . LEU A 1 201 ? 25.978 3.917 6.620 1.00 86.38 201 LEU A CA 1
ATOM 1505 C C . LEU A 1 201 ? 25.374 2.691 7.311 1.00 86.38 201 LEU A C 1
ATOM 1507 O O . LEU A 1 201 ? 24.159 2.627 7.493 1.00 86.38 201 LEU A O 1
ATOM 1511 N N . VAL A 1 202 ? 26.216 1.755 7.756 1.00 91.19 202 VAL A N 1
ATOM 1512 C CA . VAL A 1 202 ? 25.771 0.556 8.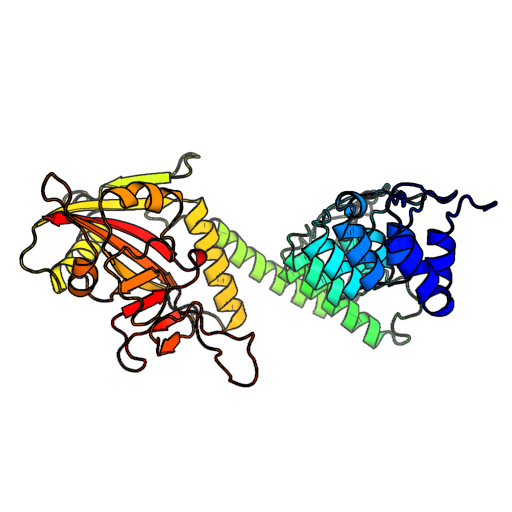483 1.00 91.19 202 VAL A CA 1
ATOM 1513 C C . VAL A 1 202 ? 25.003 0.935 9.751 1.00 91.19 202 VAL A C 1
ATOM 1515 O O . VAL A 1 202 ? 23.929 0.390 9.999 1.00 91.19 202 VAL A O 1
ATOM 1518 N N . GLN A 1 203 ? 25.507 1.891 10.537 1.00 91.12 203 GLN A N 1
ATOM 1519 C CA . GLN A 1 203 ? 24.823 2.358 11.745 1.00 91.12 203 GLN A CA 1
ATOM 1520 C C . GLN A 1 203 ? 23.462 2.993 11.422 1.00 91.12 203 GLN A C 1
ATOM 1522 O O . GLN A 1 203 ? 22.467 2.682 12.078 1.00 91.12 203 GLN A O 1
ATOM 1527 N N . LYS A 1 204 ? 23.395 3.832 10.380 1.00 89.81 204 LYS A N 1
ATOM 1528 C CA . LYS A 1 204 ? 22.143 4.453 9.925 1.00 89.81 204 LYS A CA 1
ATOM 1529 C C . LYS A 1 204 ? 21.110 3.407 9.496 1.00 89.81 204 LYS A C 1
ATOM 1531 O O . LYS A 1 204 ? 19.961 3.477 9.923 1.00 89.81 204 LYS A O 1
ATOM 1536 N N . LEU A 1 205 ? 21.515 2.424 8.691 1.00 90.31 205 LEU A N 1
ATOM 1537 C CA . LEU A 1 205 ? 20.631 1.363 8.198 1.00 90.31 205 LEU A CA 1
ATOM 1538 C C . LEU A 1 205 ? 20.125 0.455 9.323 1.00 90.31 205 LEU A C 1
ATOM 1540 O O . LEU A 1 205 ? 18.950 0.088 9.320 1.00 90.31 205 LEU A O 1
ATOM 1544 N N . LYS A 1 206 ? 20.967 0.143 10.318 1.00 89.81 206 LYS A N 1
ATOM 1545 C CA . LYS A 1 206 ? 20.533 -0.573 11.528 1.00 89.81 206 LYS A CA 1
ATOM 1546 C C . LYS A 1 206 ? 19.473 0.216 12.296 1.00 89.81 206 LYS A C 1
ATOM 1548 O O . LYS A 1 206 ? 18.442 -0.354 12.628 1.00 89.81 206 LYS A O 1
ATOM 1553 N N . GLY A 1 207 ? 19.671 1.524 12.483 1.00 87.00 207 GLY A N 1
ATOM 1554 C CA . GLY A 1 207 ? 18.680 2.387 13.135 1.00 87.00 207 GLY A CA 1
ATOM 1555 C C . GLY A 1 207 ? 17.343 2.451 12.386 1.00 87.00 207 GLY A C 1
ATOM 1556 O O . GLY A 1 207 ? 16.283 2.376 13.005 1.00 87.00 207 GLY A O 1
ATOM 1557 N N . ILE A 1 208 ? 17.371 2.529 11.049 1.00 85.31 208 ILE A N 1
ATOM 1558 C CA . ILE A 1 208 ? 16.153 2.458 10.221 1.00 85.31 208 ILE A CA 1
ATOM 1559 C C . ILE A 1 208 ? 15.473 1.097 10.389 1.00 85.31 208 ILE A C 1
ATOM 1561 O O . ILE A 1 208 ? 14.271 1.053 10.634 1.00 85.31 208 ILE A O 1
ATOM 1565 N N . SER A 1 209 ? 16.236 0.006 10.305 1.00 85.19 209 SER A N 1
ATOM 1566 C CA . SER A 1 209 ? 15.712 -1.360 10.415 1.00 85.19 209 SER A CA 1
ATOM 1567 C C . SER A 1 209 ? 15.087 -1.619 11.786 1.00 85.19 209 SER A C 1
ATOM 1569 O O . SER A 1 209 ? 14.023 -2.219 11.870 1.00 85.19 209 SER A O 1
ATOM 1571 N N . GLU A 1 210 ? 15.705 -1.134 12.866 1.00 82.00 210 GLU A N 1
ATOM 1572 C CA . GLU A 1 210 ? 15.139 -1.210 14.216 1.00 82.00 210 GLU A CA 1
ATOM 1573 C C . GLU A 1 210 ? 13.837 -0.417 14.322 1.00 82.00 210 GLU A C 1
ATOM 1575 O O . GLU A 1 210 ? 12.846 -0.962 14.798 1.00 82.00 210 GLU A O 1
ATOM 1580 N N . ARG A 1 211 ? 13.803 0.819 13.807 1.00 81.44 211 ARG A N 1
ATOM 1581 C CA . ARG A 1 211 ? 12.597 1.660 13.796 1.00 81.44 211 ARG A CA 1
ATOM 1582 C C . ARG A 1 211 ? 11.454 1.032 12.997 1.00 81.44 211 ARG A C 1
ATOM 1584 O O . ARG A 1 211 ? 10.305 1.071 13.430 1.00 81.44 211 ARG A O 1
ATOM 1591 N N . VAL A 1 212 ? 11.748 0.463 11.829 1.00 77.06 212 VAL A N 1
ATOM 1592 C CA . VAL A 1 212 ? 10.744 -0.234 11.014 1.00 77.06 212 VAL A CA 1
ATOM 1593 C C . VAL A 1 212 ? 10.291 -1.500 11.731 1.00 77.06 212 VAL A C 1
ATOM 1595 O O . VAL A 1 212 ? 9.096 -1.716 11.869 1.00 77.06 212 VAL A O 1
ATOM 1598 N N . ARG A 1 213 ? 11.208 -2.282 12.306 1.00 68.06 213 ARG A N 1
ATOM 1599 C CA . ARG A 1 213 ? 10.869 -3.484 13.075 1.00 68.06 213 ARG A CA 1
ATOM 1600 C C . ARG A 1 213 ? 10.016 -3.183 14.307 1.00 68.06 213 ARG A C 1
ATOM 1602 O O . ARG A 1 213 ? 9.145 -3.983 14.632 1.00 68.06 213 ARG A O 1
ATOM 1609 N N . THR A 1 214 ? 10.236 -2.068 15.003 1.00 62.84 214 THR A N 1
ATOM 1610 C CA . THR A 1 214 ? 9.350 -1.643 16.099 1.00 62.84 214 THR A CA 1
ATOM 1611 C C . THR A 1 214 ? 7.967 -1.269 15.567 1.00 62.84 214 THR A C 1
ATOM 1613 O O . THR A 1 214 ? 6.978 -1.750 16.103 1.00 62.84 214 THR A O 1
ATOM 1616 N N . GLN A 1 215 ? 7.890 -0.541 14.448 1.00 58.84 215 GLN A N 1
ATOM 1617 C CA . GLN A 1 215 ? 6.619 -0.206 13.785 1.00 58.84 215 GLN A CA 1
ATOM 1618 C C . GLN A 1 215 ? 5.882 -1.432 13.211 1.00 58.84 215 GLN A C 1
ATOM 1620 O O . GLN A 1 215 ? 4.655 -1.439 13.115 1.00 58.84 215 GLN A O 1
ATOM 1625 N N . GLU A 1 216 ? 6.607 -2.475 12.804 1.00 53.53 216 GLU A N 1
ATOM 1626 C CA . GLU A 1 216 ? 6.034 -3.739 12.338 1.00 53.53 216 GLU A CA 1
ATOM 1627 C C . GLU A 1 216 ? 5.648 -4.673 13.477 1.00 53.53 216 GLU A C 1
ATOM 1629 O O . GLU A 1 216 ? 4.657 -5.377 13.356 1.00 53.53 216 GLU A O 1
ATOM 1634 N N . ARG A 1 217 ? 6.346 -4.651 14.614 1.00 48.66 217 ARG A N 1
ATOM 1635 C CA . ARG A 1 217 ? 5.863 -5.321 15.833 1.00 48.66 217 ARG A CA 1
ATOM 1636 C C . ARG A 1 217 ? 4.553 -4.712 16.324 1.00 48.66 217 ARG A C 1
ATOM 1638 O O . ARG A 1 217 ? 3.698 -5.434 16.815 1.00 48.66 217 ARG A O 1
ATOM 1645 N N . GLU A 1 218 ? 4.345 -3.423 16.081 1.00 48.66 218 GLU A N 1
ATOM 1646 C CA . GLU A 1 218 ? 3.043 -2.777 16.255 1.00 48.66 218 GLU A CA 1
ATOM 1647 C C . GLU A 1 218 ? 2.006 -3.191 15.173 1.00 48.66 218 GLU A C 1
ATOM 1649 O O . GLU A 1 218 ? 0.841 -2.820 15.274 1.00 48.66 218 GLU A O 1
ATOM 1654 N N . LYS A 1 219 ? 2.345 -3.921 14.086 1.00 48.31 219 LYS A N 1
ATOM 1655 C CA . LYS A 1 219 ? 1.338 -4.493 13.142 1.00 48.31 219 LYS A CA 1
ATOM 1656 C C . LYS A 1 219 ? 0.591 -5.690 13.748 1.00 48.31 219 LYS A C 1
ATOM 1658 O O . LYS A 1 219 ? -0.544 -5.947 13.349 1.00 48.31 219 LYS A O 1
ATOM 1663 N N . ASP A 1 220 ? 1.175 -6.369 14.731 1.00 52.06 220 ASP A N 1
ATOM 1664 C CA . ASP A 1 220 ? 0.511 -7.441 15.487 1.00 52.06 220 ASP A CA 1
ATOM 1665 C C . ASP A 1 220 ? -0.312 -6.912 16.674 1.00 52.06 220 ASP A C 1
ATOM 1667 O O . ASP A 1 220 ? -0.804 -7.690 17.487 1.00 52.06 220 ASP A O 1
ATOM 1671 N N . ASP A 1 221 ? -0.520 -5.594 16.752 1.00 63.81 221 ASP A N 1
ATOM 1672 C CA . ASP A 1 221 ? -1.240 -4.923 17.833 1.00 63.81 221 ASP A CA 1
ATOM 1673 C C . ASP A 1 221 ? -2.760 -5.104 17.650 1.00 63.81 221 ASP A C 1
ATOM 1675 O O . ASP A 1 221 ? -3.509 -4.205 17.254 1.00 63.81 221 ASP A O 1
ATOM 1679 N N . ILE A 1 222 ? -3.225 -6.342 17.858 1.00 74.19 222 ILE A N 1
ATOM 1680 C CA . ILE A 1 222 ? -4.612 -6.571 18.261 1.00 74.19 222 ILE A CA 1
ATOM 1681 C C . ILE A 1 222 ? -4.776 -5.814 19.583 1.00 74.19 222 ILE A C 1
ATOM 1683 O O . ILE A 1 222 ? -3.976 -6.048 20.491 1.00 74.19 222 ILE A O 1
ATOM 1687 N N . PRO A 1 223 ? -5.777 -4.927 19.725 1.00 83.06 223 PRO A N 1
ATOM 1688 C CA . PRO A 1 223 ? -5.946 -4.186 20.961 1.00 83.06 223 PRO A CA 1
ATOM 1689 C C . PRO A 1 223 ? -6.002 -5.144 22.157 1.00 83.06 223 PRO A C 1
ATOM 1691 O O . PRO A 1 223 ? -6.724 -6.135 22.097 1.00 83.06 223 PRO A O 1
ATOM 1694 N N . PRO A 1 224 ? -5.285 -4.873 23.258 1.00 80.94 224 PRO A N 1
ATOM 1695 C CA . PRO A 1 224 ? -5.093 -5.852 24.332 1.00 80.94 224 PRO A CA 1
ATOM 1696 C C . PRO A 1 224 ? -6.396 -6.239 25.042 1.00 80.94 224 PRO A C 1
ATOM 1698 O O . PRO A 1 224 ? -6.487 -7.304 25.640 1.00 80.94 224 PRO A O 1
ATOM 1701 N N . HIS A 1 225 ? -7.412 -5.379 24.961 1.00 82.94 225 HIS A N 1
ATOM 1702 C CA . HIS A 1 225 ? -8.746 -5.616 25.505 1.00 82.94 225 HIS A CA 1
ATOM 1703 C C . HIS A 1 225 ? -9.612 -6.515 24.604 1.00 82.94 225 HIS A C 1
ATOM 1705 O O . HIS A 1 225 ? -10.731 -6.869 24.977 1.00 82.94 225 HIS A O 1
ATOM 1711 N N . TRP A 1 226 ? -9.145 -6.871 23.402 1.00 88.06 226 TRP A N 1
ATOM 1712 C CA . TRP A 1 226 ? -9.887 -7.747 22.510 1.00 88.06 226 TRP A CA 1
ATOM 1713 C C . TRP A 1 226 ? -9.904 -9.186 23.016 1.00 88.06 226 TRP A C 1
ATOM 1715 O O . TRP A 1 226 ? -8.869 -9.776 23.315 1.00 88.06 226 TRP A O 1
ATOM 1725 N N . THR A 1 227 ? -11.093 -9.788 22.999 1.00 87.44 227 THR A N 1
ATOM 1726 C CA . THR A 1 227 ? -11.260 -11.237 23.061 1.00 87.44 227 THR A CA 1
ATOM 1727 C C . THR A 1 227 ? -10.383 -11.917 21.998 1.00 87.44 227 THR A C 1
ATOM 1729 O O . THR A 1 227 ? -10.368 -11.454 20.850 1.00 87.44 227 THR A O 1
ATOM 1732 N N . PRO A 1 228 ? -9.665 -13.006 22.339 1.00 85.06 228 PRO A N 1
ATOM 1733 C CA . PRO A 1 228 ? -8.880 -13.769 21.378 1.00 85.06 228 PRO A CA 1
ATOM 1734 C C . PRO A 1 228 ? -9.712 -14.194 20.164 1.00 85.06 228 PRO A C 1
ATOM 1736 O O . PRO A 1 228 ? -10.768 -14.817 20.283 1.00 85.06 228 PRO A O 1
ATOM 1739 N N . MET A 1 229 ? -9.216 -13.860 18.974 1.00 80.00 229 MET A N 1
ATOM 1740 C CA . MET A 1 229 ? -9.947 -14.098 17.728 1.00 80.00 229 MET A CA 1
ATOM 1741 C C . MET A 1 229 ? -9.884 -15.570 17.277 1.00 80.00 229 MET A C 1
ATOM 1743 O O . MET A 1 229 ? -10.768 -16.012 16.552 1.00 80.00 229 MET A O 1
ATOM 1747 N N . GLU A 1 230 ? -8.887 -16.354 17.718 1.00 82.50 230 GLU A N 1
ATOM 1748 C CA . GLU A 1 230 ? -8.726 -17.797 17.414 1.00 82.50 230 GLU A CA 1
ATOM 1749 C C . GLU A 1 230 ? -8.823 -18.148 15.910 1.00 82.50 230 GLU A C 1
ATOM 1751 O O . GLU A 1 230 ? -9.361 -19.179 15.520 1.00 82.50 230 GLU A O 1
ATOM 1756 N N . GLY A 1 231 ? -8.322 -17.269 15.036 1.00 74.25 231 GLY A N 1
ATOM 1757 C CA . GLY A 1 231 ? -8.397 -17.446 13.579 1.00 74.25 231 GLY A CA 1
ATOM 1758 C C . GLY A 1 231 ? -9.728 -17.021 12.947 1.00 74.25 231 GLY A C 1
ATOM 1759 O O . GLY A 1 231 ? -9.885 -17.146 11.734 1.00 74.25 231 GLY A O 1
ATOM 1760 N N . ARG A 1 232 ? -10.674 -16.485 13.730 1.00 80.19 232 ARG A N 1
ATOM 1761 C CA . ARG A 1 232 ? -11.874 -15.813 13.215 1.00 80.19 232 ARG A CA 1
ATOM 1762 C C . ARG A 1 232 ? -11.525 -14.423 12.688 1.00 80.19 232 ARG A C 1
ATOM 1764 O O . ARG A 1 232 ? -10.690 -13.722 13.253 1.00 80.19 232 ARG A O 1
ATOM 1771 N N . GLU A 1 233 ? -12.206 -14.014 11.624 1.00 81.56 233 GLU A N 1
ATOM 1772 C CA . GLU A 1 233 ? -12.053 -12.677 11.038 1.00 81.56 233 GLU A CA 1
ATOM 1773 C C . GLU A 1 233 ? -12.869 -11.613 11.794 1.00 81.56 233 GLU A C 1
ATOM 1775 O O . GLU A 1 233 ? -12.419 -10.475 11.939 1.00 81.56 233 GLU A O 1
ATOM 1780 N N . LEU A 1 234 ? -14.033 -12.008 12.325 1.00 92.00 234 LEU A N 1
ATOM 1781 C CA . LEU A 1 234 ? -14.974 -11.160 13.056 1.00 92.00 234 LEU A CA 1
ATOM 1782 C C . LEU A 1 234 ? -15.409 -11.827 14.369 1.00 92.00 234 LEU A C 1
ATOM 1784 O O . LEU A 1 234 ? -15.820 -12.989 14.375 1.00 92.00 234 LEU A O 1
ATOM 1788 N N . VAL A 1 235 ? -15.375 -11.070 15.464 1.00 94.88 235 VAL A N 1
ATOM 1789 C CA . VAL A 1 235 ? -15.971 -11.423 16.757 1.00 94.88 235 VAL A CA 1
ATOM 1790 C C . VAL A 1 235 ? -16.795 -10.233 17.242 1.00 94.88 235 VAL A C 1
ATOM 1792 O O . VAL A 1 235 ? -16.333 -9.093 17.237 1.00 94.88 235 VAL A O 1
ATOM 1795 N N . ILE A 1 236 ? -18.040 -10.498 17.634 1.00 95.75 236 ILE A N 1
ATOM 1796 C CA . ILE A 1 236 ? -18.919 -9.511 18.261 1.00 95.75 236 ILE A CA 1
ATOM 1797 C C . ILE A 1 236 ? -19.023 -9.873 19.738 1.00 95.75 236 ILE A C 1
ATOM 1799 O O . ILE A 1 236 ? -19.585 -10.912 20.079 1.00 95.75 236 ILE A O 1
ATOM 1803 N N . GLN A 1 237 ? -18.468 -9.027 20.600 1.00 94.69 237 GLN A N 1
ATOM 1804 C CA . GLN A 1 237 ? -18.445 -9.239 22.043 1.00 94.69 237 GLN A CA 1
ATOM 1805 C C . GLN A 1 237 ? -19.449 -8.307 22.713 1.00 94.69 237 GLN A C 1
ATOM 1807 O O . GLN A 1 237 ? -19.315 -7.089 22.631 1.00 94.69 237 GLN A O 1
ATOM 1812 N N . GLU A 1 238 ? -20.441 -8.856 23.404 1.00 96.00 238 GLU A N 1
ATOM 1813 C CA . GLU A 1 238 ? -21.335 -8.049 24.234 1.00 96.00 238 GLU A CA 1
ATOM 1814 C C . GLU A 1 238 ? -20.604 -7.554 25.485 1.00 96.00 238 GLU A C 1
ATOM 1816 O O . GLU A 1 238 ? -19.862 -8.309 26.120 1.00 96.00 238 GLU A O 1
ATOM 1821 N N . LEU A 1 239 ? -20.772 -6.268 25.792 1.00 94.44 239 LEU A N 1
ATOM 1822 C CA . LEU A 1 239 ? -20.196 -5.617 26.959 1.00 94.44 239 LEU A CA 1
ATOM 1823 C C . LEU A 1 239 ? -21.236 -5.601 28.069 1.00 94.44 239 LEU A C 1
ATOM 1825 O O . LEU A 1 239 ? -22.332 -5.068 27.896 1.00 94.44 239 LEU A O 1
ATOM 1829 N N . LEU A 1 240 ? -20.873 -6.154 29.218 1.00 91.44 240 LEU A N 1
ATOM 1830 C CA . LEU A 1 240 ? -21.754 -6.259 30.367 1.00 91.44 240 LEU A CA 1
ATOM 1831 C C . LEU A 1 240 ? -21.370 -5.219 31.422 1.00 91.44 240 LEU A C 1
ATOM 1833 O O . LEU A 1 240 ? -20.195 -5.050 31.755 1.00 91.44 240 LEU A O 1
ATOM 1837 N N . ALA A 1 241 ? -22.377 -4.549 31.984 1.00 85.56 241 ALA A N 1
ATOM 1838 C CA . ALA A 1 241 ? -22.199 -3.546 33.036 1.00 85.56 241 ALA A CA 1
ATOM 1839 C C . ALA A 1 241 ? -21.731 -4.143 34.379 1.00 85.56 241 ALA A C 1
ATOM 1841 O O . ALA A 1 241 ? -21.299 -3.413 35.267 1.00 85.56 241 ALA A O 1
ATOM 1842 N N . ASN A 1 242 ? -21.843 -5.462 34.546 1.00 87.50 242 ASN A N 1
ATOM 1843 C CA . ASN A 1 242 ? -21.514 -6.200 35.765 1.00 87.50 242 ASN A CA 1
ATOM 1844 C C . ASN A 1 242 ? -20.315 -7.153 35.604 1.00 87.50 242 ASN A C 1
ATOM 1846 O O . ASN A 1 242 ? -19.982 -7.858 36.555 1.00 87.50 242 ASN A O 1
ATOM 1850 N N . ASP A 1 243 ? -19.665 -7.176 34.439 1.00 86.81 243 ASP A N 1
ATOM 1851 C CA . ASP A 1 243 ? -18.467 -7.981 34.195 1.00 86.81 243 ASP A CA 1
ATOM 1852 C C . ASP A 1 243 ? -17.209 -7.120 34.349 1.00 86.81 243 ASP A C 1
ATOM 1854 O O . ASP A 1 243 ? -17.038 -6.113 33.662 1.00 86.81 243 ASP A O 1
ATOM 1858 N N . ALA A 1 244 ? -16.303 -7.539 35.233 1.00 83.94 244 ALA A N 1
ATOM 1859 C CA . ALA A 1 244 ? -15.056 -6.840 35.527 1.00 83.94 244 ALA A CA 1
ATOM 1860 C C . ALA A 1 244 ? -14.172 -6.616 34.286 1.00 83.94 244 ALA A C 1
ATOM 1862 O O . ALA A 1 244 ? -13.404 -5.658 34.265 1.00 83.94 244 ALA A O 1
ATOM 1863 N N . LEU A 1 245 ? -14.283 -7.465 33.257 1.00 83.81 245 LEU A N 1
ATOM 1864 C CA . LEU A 1 245 ? -13.491 -7.342 32.030 1.00 83.81 245 LEU A CA 1
ATOM 1865 C C . LEU A 1 245 ? -14.043 -6.304 31.044 1.00 83.81 245 LEU A C 1
ATOM 1867 O O . LEU A 1 245 ? -13.279 -5.759 30.253 1.00 83.81 245 LEU A O 1
ATOM 1871 N N . THR A 1 246 ? -15.349 -6.025 31.069 1.00 89.94 246 THR A N 1
ATOM 1872 C CA . THR A 1 246 ? -16.005 -5.146 30.081 1.00 89.94 246 THR A CA 1
ATOM 1873 C C . THR A 1 246 ? -16.635 -3.897 30.683 1.00 89.94 246 THR A C 1
ATOM 1875 O O . THR A 1 246 ? -17.002 -2.990 29.938 1.00 89.94 246 THR A O 1
ATOM 1878 N N . VAL A 1 247 ? -16.767 -3.827 32.011 1.00 91.12 247 VAL A N 1
ATOM 1879 C CA . VAL A 1 247 ? -17.478 -2.752 32.720 1.00 91.12 247 VAL A CA 1
ATOM 1880 C C . VAL A 1 247 ? -16.897 -1.370 32.435 1.00 91.12 247 VAL A C 1
ATOM 1882 O O . VAL A 1 247 ? -17.649 -0.413 32.271 1.00 91.12 247 VAL A O 1
ATOM 1885 N N . GLU A 1 248 ? -15.573 -1.244 32.329 1.00 91.19 248 GLU A N 1
ATOM 1886 C CA . GLU A 1 248 ? -14.933 0.043 32.047 1.00 91.19 248 GLU A CA 1
ATOM 1887 C C . GLU A 1 248 ? -15.289 0.546 30.642 1.00 91.19 248 GLU A C 1
ATOM 1889 O O . GLU A 1 248 ? -15.708 1.691 30.473 1.00 91.19 248 GLU A O 1
ATOM 1894 N N . GLU A 1 249 ? -15.196 -0.319 29.631 1.00 92.50 249 GLU A N 1
ATOM 1895 C CA . GLU A 1 249 ? -15.583 0.028 28.264 1.00 92.50 249 GLU A CA 1
ATOM 1896 C C . GLU A 1 249 ? -17.079 0.301 28.156 1.00 92.50 249 GLU A C 1
ATOM 1898 O O . GLU A 1 249 ? -17.465 1.317 27.575 1.00 92.50 249 GLU A O 1
ATOM 1903 N N . TYR A 1 250 ? -17.914 -0.537 28.777 1.00 95.19 250 TYR A N 1
ATOM 1904 C CA . TYR A 1 250 ? -19.355 -0.318 28.845 1.00 95.19 250 TYR A CA 1
ATOM 1905 C C . TYR A 1 250 ? -19.674 1.067 29.420 1.00 95.19 250 TYR A C 1
ATOM 1907 O O . TYR A 1 250 ? -20.410 1.841 28.802 1.00 95.19 250 TYR A O 1
ATOM 1915 N N . ASN A 1 251 ? -19.088 1.419 30.568 1.00 94.19 251 ASN A N 1
ATOM 1916 C CA . ASN A 1 251 ? -19.299 2.708 31.228 1.00 94.19 251 ASN A CA 1
ATOM 1917 C C . ASN A 1 251 ? -18.798 3.878 30.374 1.00 94.19 251 ASN A C 1
ATOM 1919 O O . ASN A 1 251 ? -19.477 4.895 30.263 1.00 94.19 251 ASN A O 1
ATOM 1923 N N . ASN A 1 252 ? -17.650 3.731 29.712 1.00 93.69 252 ASN A N 1
ATOM 1924 C CA . ASN A 1 252 ? -17.107 4.765 28.835 1.00 93.69 252 ASN A CA 1
ATOM 1925 C C . ASN A 1 252 ? -18.007 5.026 27.618 1.00 93.69 252 ASN A C 1
ATOM 1927 O O . ASN A 1 252 ? -18.279 6.186 27.291 1.00 93.69 252 ASN A O 1
ATOM 1931 N N . VAL A 1 253 ? -18.482 3.969 26.950 1.00 95.12 253 VAL A N 1
ATOM 1932 C CA . VAL A 1 253 ? -19.373 4.093 25.786 1.00 95.12 253 VAL A CA 1
ATOM 1933 C C . VAL A 1 253 ? -20.736 4.640 26.211 1.00 95.12 253 VAL A C 1
ATOM 1935 O O . VAL A 1 253 ? -21.201 5.632 25.646 1.00 95.12 253 VAL A O 1
ATOM 1938 N N . SER A 1 254 ? -21.353 4.042 27.234 1.00 95.38 254 SER A N 1
ATOM 1939 C CA . SER A 1 254 ? -22.665 4.458 27.745 1.00 95.38 254 SER A CA 1
ATOM 1940 C C . SER A 1 254 ? -22.656 5.902 28.238 1.00 95.38 254 SER A C 1
ATOM 1942 O O . SER A 1 254 ? -23.527 6.675 27.848 1.00 95.38 254 SER A O 1
ATOM 1944 N N . HIS A 1 255 ? -21.646 6.321 29.005 1.00 94.50 255 HIS A N 1
ATOM 1945 C CA . HIS A 1 255 ? -21.543 7.696 29.488 1.00 94.50 255 HIS A CA 1
ATOM 1946 C C . HIS A 1 255 ? -21.407 8.699 28.334 1.00 94.50 255 HIS A C 1
ATOM 1948 O O . HIS A 1 255 ? -22.093 9.723 28.321 1.00 94.50 255 HIS A O 1
ATOM 1954 N N . LYS A 1 256 ? -20.563 8.411 27.328 1.00 94.19 256 LYS A N 1
ATOM 1955 C CA . LYS A 1 256 ? -20.441 9.268 26.133 1.00 94.19 256 LYS A CA 1
ATOM 1956 C C . LYS A 1 256 ? -21.763 9.372 25.370 1.00 94.19 256 LYS A C 1
ATOM 1958 O O . LYS A 1 256 ? -22.132 10.467 24.953 1.00 94.19 256 LYS A O 1
ATOM 1963 N N . PHE A 1 257 ? -22.470 8.257 25.204 1.00 95.94 257 PHE A N 1
ATOM 1964 C CA . PHE A 1 257 ? -23.751 8.206 24.502 1.00 95.94 257 PHE A CA 1
ATOM 1965 C C . PHE A 1 257 ? -24.847 8.982 25.255 1.00 95.94 257 PHE A C 1
ATOM 1967 O O . PHE A 1 257 ? -25.423 9.938 24.721 1.00 95.94 257 PHE A O 1
ATOM 1974 N N . LEU A 1 258 ? -25.066 8.646 26.531 1.00 94.94 258 LEU A N 1
ATOM 1975 C CA . LEU A 1 258 ? -26.117 9.215 27.382 1.00 94.94 258 LEU A CA 1
ATOM 1976 C C . LEU A 1 258 ? -25.908 10.699 27.692 1.00 94.94 258 LEU A C 1
ATOM 1978 O O . LEU A 1 258 ? -26.885 11.412 27.914 1.00 94.94 258 LEU A O 1
ATOM 1982 N N . ARG A 1 259 ? -24.670 11.211 27.616 1.00 93.31 259 ARG A N 1
ATOM 1983 C CA . ARG A 1 259 ? -24.384 12.651 27.756 1.00 93.31 259 ARG A CA 1
ATOM 1984 C C . ARG A 1 259 ? -25.243 13.519 26.831 1.00 93.31 259 ARG A C 1
ATOM 1986 O O . ARG A 1 259 ? -25.606 14.630 27.208 1.00 93.31 259 ARG A O 1
ATOM 1993 N N . SER A 1 260 ? -25.551 13.027 25.630 1.00 91.88 260 SER A N 1
ATOM 1994 C CA . SER A 1 260 ? -26.416 13.728 24.668 1.00 91.88 260 SER A CA 1
ATOM 1995 C C . SER A 1 260 ? -27.813 13.106 24.530 1.00 91.88 260 SER A C 1
ATOM 1997 O O . SER A 1 260 ? -28.722 13.763 24.022 1.00 91.88 260 SER A O 1
ATOM 1999 N N . MET A 1 261 ? -28.001 11.877 25.022 1.00 9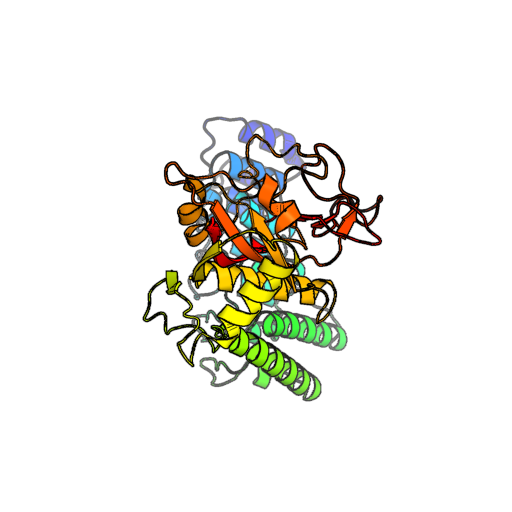0.62 261 MET A N 1
ATOM 2000 C CA . MET A 1 261 ? -29.221 11.074 24.909 1.00 90.62 261 MET A CA 1
ATOM 2001 C C . MET A 1 261 ? -29.774 10.726 26.303 1.00 90.62 261 MET A C 1
ATOM 2003 O O . MET A 1 261 ? -29.666 9.597 26.757 1.00 90.62 261 MET A O 1
ATOM 2007 N N . ALA A 1 262 ? -30.347 11.702 27.012 1.00 80.25 262 ALA A N 1
ATOM 2008 C CA . ALA A 1 262 ? -30.727 11.531 28.424 1.00 80.25 262 ALA A CA 1
ATOM 2009 C C . ALA A 1 262 ? -32.023 10.723 28.676 1.00 80.25 262 ALA A C 1
ATOM 2011 O O . ALA A 1 262 ? -32.231 10.262 29.792 1.00 80.25 262 ALA A O 1
ATOM 2012 N N . ASN A 1 263 ? -32.889 10.559 27.667 1.00 85.75 263 ASN A N 1
ATOM 2013 C CA . ASN A 1 263 ? -34.217 9.934 27.802 1.00 85.75 263 ASN A CA 1
ATOM 2014 C C . ASN A 1 263 ? -34.344 8.630 26.995 1.00 85.75 263 ASN A C 1
ATOM 2016 O O . ASN A 1 263 ? -35.419 8.349 26.473 1.00 85.75 263 ASN A O 1
ATOM 2020 N N . VAL A 1 264 ? -33.250 7.887 26.827 1.00 91.81 264 VAL A N 1
ATOM 2021 C CA . VAL A 1 264 ? -33.250 6.602 26.110 1.00 91.81 264 VAL A CA 1
ATOM 2022 C C . VAL A 1 264 ? -32.725 5.496 27.002 1.00 91.81 264 VAL A C 1
ATOM 2024 O O . VAL A 1 264 ? -31.883 5.734 27.873 1.00 91.81 264 VAL A O 1
ATOM 2027 N N . GLU A 1 265 ? -33.198 4.284 26.753 1.00 93.25 265 GLU A N 1
ATOM 2028 C CA . GLU A 1 265 ? -32.712 3.091 27.430 1.00 93.25 265 GLU A CA 1
ATOM 2029 C C . GLU A 1 265 ? -31.702 2.370 26.533 1.00 93.25 265 GLU A C 1
ATOM 2031 O O . GLU A 1 265 ? -31.985 2.059 25.376 1.00 93.25 265 GLU A O 1
ATOM 2036 N N . ILE A 1 266 ? -30.498 2.114 27.052 1.00 96.00 266 ILE A N 1
ATOM 2037 C CA . ILE A 1 266 ? -29.518 1.271 26.359 1.00 96.00 266 ILE A CA 1
ATOM 2038 C C . ILE A 1 266 ? -29.914 -0.185 26.590 1.00 96.00 266 ILE A C 1
ATOM 2040 O O . ILE A 1 266 ? -29.916 -0.653 27.724 1.00 96.00 266 ILE A O 1
ATOM 2044 N N . VAL A 1 267 ? -30.190 -0.899 25.503 1.00 96.12 267 VAL A N 1
ATOM 2045 C CA . VAL A 1 267 ? -30.555 -2.320 25.519 1.00 96.12 267 VAL A CA 1
ATOM 2046 C C . VAL A 1 267 ? -29.304 -3.191 25.537 1.00 96.12 267 VAL A C 1
ATOM 2048 O O . VAL A 1 267 ? -29.209 -4.128 26.321 1.00 96.12 267 VAL A O 1
ATOM 2051 N N . SER A 1 268 ? -28.329 -2.888 24.675 1.00 96.69 268 SER A N 1
ATOM 2052 C CA . SER A 1 268 ? -27.033 -3.573 24.673 1.00 96.69 268 SER A CA 1
ATOM 2053 C C . SER A 1 268 ? -25.934 -2.710 24.054 1.00 96.69 268 SER A C 1
ATOM 2055 O O . SER A 1 268 ? -26.191 -1.837 23.218 1.00 96.69 268 SER A O 1
ATOM 2057 N N . ILE A 1 269 ? -24.689 -2.977 24.453 1.00 97.75 269 ILE A N 1
ATOM 2058 C CA . ILE A 1 269 ? -23.488 -2.438 23.809 1.00 97.75 269 ILE A CA 1
ATOM 2059 C C . ILE A 1 269 ? -22.614 -3.618 23.405 1.00 97.75 269 ILE A C 1
ATOM 2061 O O . ILE A 1 269 ? -22.285 -4.465 24.230 1.00 97.75 269 ILE A O 1
ATOM 2065 N N . LYS A 1 270 ? -22.223 -3.675 22.135 1.00 97.81 270 LYS A N 1
ATOM 2066 C CA . LYS A 1 270 ? -21.402 -4.754 21.582 1.00 97.81 270 LYS A CA 1
ATOM 2067 C C . LYS A 1 270 ? -20.136 -4.180 20.966 1.00 97.81 270 LYS A C 1
ATOM 2069 O O . LYS A 1 270 ? -20.213 -3.278 20.138 1.00 97.81 270 LYS A O 1
ATOM 2074 N N . ARG A 1 271 ? -18.972 -4.705 21.335 1.00 97.00 271 ARG A N 1
ATOM 2075 C CA . ARG A 1 271 ? -17.704 -4.422 20.662 1.00 97.00 271 ARG A CA 1
ATOM 2076 C C . ARG A 1 271 ? -17.619 -5.232 19.379 1.00 97.00 271 ARG A C 1
ATOM 2078 O O . ARG A 1 271 ? -17.849 -6.441 19.377 1.00 97.00 271 ARG A O 1
ATOM 2085 N N . VAL A 1 272 ? -17.254 -4.562 18.299 1.00 96.31 272 VAL A N 1
ATOM 2086 C CA . VAL A 1 272 ? -16.964 -5.173 17.009 1.00 96.31 272 VAL A CA 1
ATOM 2087 C C . VAL A 1 272 ? -15.458 -5.363 16.908 1.00 96.31 272 VAL A C 1
ATOM 2089 O O . VAL A 1 272 ? -14.679 -4.416 17.034 1.00 96.31 272 VAL A O 1
ATOM 2092 N N . GLN A 1 273 ? -15.041 -6.600 16.681 1.00 95.38 273 GLN A N 1
ATOM 2093 C CA . GLN A 1 273 ? -13.643 -6.9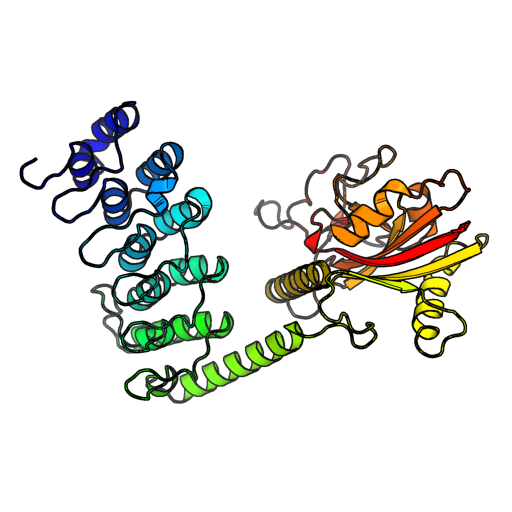79 16.550 1.00 95.38 273 GLN A CA 1
ATOM 2094 C C . GLN A 1 273 ? -13.463 -7.573 15.165 1.00 95.38 273 GLN A C 1
ATOM 2096 O O . GLN A 1 273 ? -13.751 -8.745 14.950 1.00 95.38 273 GLN A O 1
ATOM 2101 N N . ASN A 1 274 ? -13.054 -6.756 14.202 1.00 93.62 274 ASN A N 1
ATOM 2102 C CA . ASN A 1 274 ? -12.834 -7.202 12.833 1.00 93.62 274 ASN A CA 1
ATOM 2103 C C . ASN A 1 274 ? -11.361 -7.009 12.479 1.00 93.62 274 ASN A C 1
ATOM 2105 O O . ASN A 1 274 ? -10.892 -5.873 12.371 1.00 93.62 274 ASN A O 1
ATOM 2109 N N . ARG A 1 275 ? -10.626 -8.115 12.312 1.00 88.81 275 ARG A N 1
ATOM 2110 C CA . ARG A 1 275 ? -9.173 -8.065 12.094 1.00 88.81 275 ARG A CA 1
ATOM 2111 C C . ARG A 1 275 ? -8.828 -7.390 10.769 1.00 88.81 275 ARG A C 1
ATOM 2113 O O . ARG A 1 275 ? -7.978 -6.505 10.748 1.00 88.81 275 ARG A O 1
ATOM 2120 N N . SER A 1 276 ? -9.526 -7.749 9.695 1.00 87.06 276 SER A N 1
ATOM 2121 C CA . SER A 1 276 ? -9.299 -7.189 8.360 1.00 87.06 276 SER A CA 1
ATOM 2122 C C . SER A 1 276 ? -9.540 -5.677 8.330 1.00 87.06 276 SER A C 1
ATOM 2124 O O . SER A 1 276 ? -8.726 -4.927 7.789 1.00 87.06 276 SER A O 1
ATOM 2126 N N . LEU A 1 277 ? -10.620 -5.204 8.962 1.00 90.81 277 LEU A N 1
ATOM 2127 C CA . LEU A 1 277 ? -10.904 -3.767 9.054 1.00 90.81 277 LEU A CA 1
ATOM 2128 C C . LEU A 1 277 ? -9.887 -3.030 9.933 1.00 90.81 277 LEU A C 1
ATOM 2130 O O . LEU A 1 277 ? -9.476 -1.923 9.586 1.00 90.81 277 LEU A O 1
ATOM 2134 N N . TRP A 1 278 ? -9.453 -3.643 11.036 1.00 91.94 278 TRP A N 1
ATOM 2135 C CA . TRP A 1 278 ? -8.446 -3.078 11.936 1.00 91.94 278 TRP A CA 1
ATOM 2136 C C . TRP A 1 278 ? -7.083 -2.911 11.261 1.00 91.94 278 TRP A C 1
ATOM 2138 O O . TRP A 1 278 ? -6.446 -1.863 11.384 1.00 91.94 278 TRP A O 1
ATOM 2148 N N . ASP A 1 279 ? -6.658 -3.908 10.486 1.00 85.75 279 ASP A N 1
ATOM 2149 C CA . ASP A 1 279 ? -5.394 -3.863 9.752 1.00 85.75 279 ASP A CA 1
ATOM 2150 C C . ASP A 1 279 ? -5.412 -2.746 8.696 1.00 85.75 279 ASP A C 1
ATOM 2152 O O . ASP A 1 279 ? -4.481 -1.937 8.624 1.00 85.75 279 ASP A O 1
ATOM 2156 N N . VAL A 1 280 ? -6.506 -2.630 7.933 1.00 86.12 280 VAL A N 1
ATOM 2157 C CA . VAL A 1 280 ? -6.703 -1.546 6.953 1.00 86.12 280 VAL A CA 1
ATOM 2158 C C . VAL A 1 280 ? -6.709 -0.171 7.632 1.00 86.12 280 VAL A C 1
ATOM 2160 O O . VAL A 1 280 ? -6.053 0.762 7.149 1.00 86.12 280 VAL A O 1
ATOM 2163 N N . TYR A 1 281 ? -7.398 -0.043 8.766 1.00 91.19 281 TYR A N 1
ATOM 2164 C CA . TYR A 1 281 ? -7.451 1.183 9.560 1.00 91.19 281 TYR A CA 1
ATOM 2165 C C . TYR A 1 281 ? -6.054 1.607 10.048 1.00 91.19 281 TYR A C 1
ATOM 2167 O O . TYR A 1 281 ? -5.631 2.746 9.833 1.00 91.19 281 TYR A O 1
ATOM 2175 N N . ASN A 1 282 ? -5.271 0.681 10.610 1.00 88.19 282 ASN A N 1
ATOM 2176 C CA . ASN A 1 282 ? -3.925 0.970 11.112 1.00 88.19 282 ASN A CA 1
ATOM 2177 C C . ASN A 1 282 ? -2.915 1.278 10.003 1.00 88.19 282 ASN A C 1
ATOM 2179 O O . ASN A 1 282 ? -2.062 2.157 10.163 1.00 88.19 282 ASN A O 1
ATOM 2183 N N . VAL A 1 283 ? -3.001 0.602 8.853 1.00 82.94 283 VAL A N 1
ATOM 2184 C CA . VAL A 1 283 ? -2.193 0.956 7.673 1.00 82.94 283 VAL A CA 1
ATOM 2185 C C . VAL A 1 283 ? -2.511 2.381 7.218 1.00 82.94 283 VAL A C 1
ATOM 2187 O O . VAL A 1 283 ? -1.591 3.150 6.911 1.00 82.94 283 VAL A O 1
ATOM 2190 N N . THR A 1 284 ? -3.789 2.762 7.233 1.00 85.62 284 THR A N 1
ATOM 2191 C CA . THR A 1 284 ? -4.234 4.117 6.880 1.00 85.62 284 THR A CA 1
ATOM 2192 C C . THR A 1 284 ? -3.702 5.145 7.87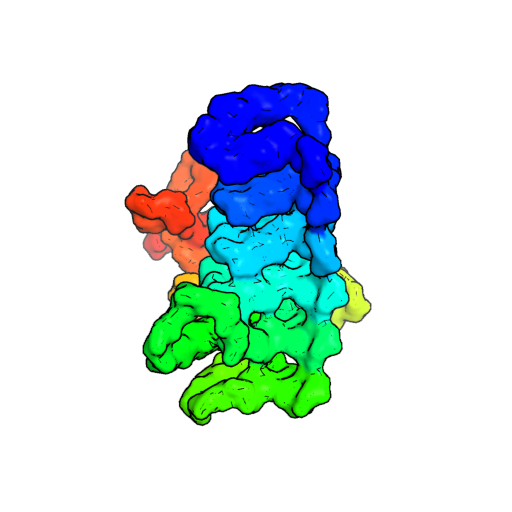6 1.00 85.62 284 THR A C 1
ATOM 2194 O O . THR A 1 284 ? -3.082 6.123 7.455 1.00 85.62 284 THR A O 1
ATOM 2197 N N . LYS A 1 285 ? -3.809 4.880 9.183 1.00 87.06 285 LYS A N 1
ATOM 2198 C CA . LYS A 1 285 ? -3.245 5.721 10.252 1.00 87.06 285 LYS A CA 1
ATOM 2199 C C . LYS A 1 285 ? -1.752 5.976 10.060 1.00 87.06 285 LYS A C 1
ATOM 2201 O O . LYS A 1 285 ? -1.336 7.128 9.958 1.00 87.06 285 LYS A O 1
ATOM 2206 N N . ARG A 1 286 ? -0.952 4.918 9.885 1.00 81.75 286 ARG A N 1
ATOM 2207 C CA . ARG A 1 286 ? 0.499 5.037 9.643 1.00 81.75 286 ARG A CA 1
ATOM 2208 C C . ARG A 1 286 ? 0.824 5.790 8.359 1.00 81.75 286 ARG A C 1
ATOM 2210 O O . ARG A 1 286 ? 1.849 6.461 8.277 1.00 81.75 286 ARG A O 1
ATOM 2217 N N . THR A 1 287 ? 0.001 5.633 7.325 1.00 81.75 287 THR A N 1
ATOM 2218 C CA . THR A 1 287 ? 0.162 6.372 6.065 1.00 81.75 287 THR A CA 1
ATOM 2219 C C . THR A 1 287 ? -0.069 7.866 6.278 1.00 81.75 287 THR A C 1
ATOM 2221 O O . THR A 1 287 ? 0.715 8.679 5.790 1.00 81.75 287 THR A O 1
ATOM 2224 N N . MET A 1 288 ? -1.092 8.237 7.052 1.00 82.38 288 MET A N 1
ATOM 2225 C CA . MET A 1 288 ? -1.353 9.631 7.415 1.00 82.38 288 MET A CA 1
ATOM 2226 C C . MET A 1 288 ? -0.229 10.205 8.286 1.00 82.38 288 MET A C 1
ATOM 2228 O O . MET A 1 288 ? 0.263 11.291 7.994 1.00 82.38 288 MET A O 1
ATOM 2232 N N . GLU A 1 289 ? 0.257 9.451 9.275 1.00 81.94 289 GLU A N 1
ATOM 2233 C CA . GLU A 1 289 ? 1.366 9.869 10.146 1.00 81.94 289 GLU A CA 1
ATOM 2234 C C . GLU A 1 289 ? 2.694 10.024 9.403 1.00 81.94 289 GLU A C 1
ATOM 2236 O O . GLU A 1 289 ? 3.451 10.952 9.673 1.00 81.94 289 GLU A O 1
ATOM 2241 N N . ARG A 1 290 ? 2.965 9.185 8.399 1.00 78.50 290 ARG A N 1
ATOM 2242 C CA . ARG A 1 290 ? 4.097 9.397 7.486 1.00 78.50 290 ARG A CA 1
ATOM 2243 C C . ARG A 1 290 ? 3.925 10.657 6.638 1.00 78.50 290 ARG A C 1
ATOM 2245 O O . ARG A 1 290 ? 4.909 11.335 6.362 1.00 78.50 290 ARG A O 1
ATOM 2252 N N . LYS A 1 291 ? 2.691 10.976 6.232 1.00 76.94 291 LYS A N 1
ATOM 2253 C CA . LYS A 1 291 ? 2.392 12.140 5.386 1.00 76.94 291 LYS A CA 1
ATOM 2254 C C . LYS A 1 291 ? 2.487 13.467 6.144 1.00 76.94 291 LYS A C 1
ATOM 2256 O O . LYS A 1 291 ? 2.993 14.429 5.571 1.00 76.94 291 LYS A O 1
ATOM 2261 N N . TYR A 1 292 ? 1.995 13.550 7.384 1.00 75.75 292 TYR A N 1
ATOM 2262 C CA . TYR A 1 292 ? 1.938 14.824 8.121 1.00 75.75 292 TYR A CA 1
ATOM 2263 C C . TYR A 1 292 ? 2.658 14.844 9.482 1.00 75.75 292 TYR A C 1
ATOM 2265 O O . TYR A 1 292 ? 2.635 15.877 10.148 1.00 75.75 292 TYR A O 1
ATOM 2273 N N . GLY A 1 293 ? 3.324 13.759 9.884 1.00 69.81 293 GLY A N 1
ATOM 2274 C CA . GLY A 1 293 ? 4.042 13.635 11.158 1.00 69.81 293 GLY A CA 1
ATOM 2275 C C . GLY A 1 293 ? 3.306 12.779 12.196 1.00 69.81 293 GLY A C 1
ATOM 2276 O O . GLY A 1 293 ? 2.107 12.532 12.096 1.00 69.81 293 GLY A O 1
ATOM 2277 N N . LEU A 1 294 ? 4.023 12.304 13.216 1.00 66.75 294 LEU A N 1
ATOM 2278 C CA . LEU A 1 294 ? 3.446 11.452 14.265 1.00 66.75 294 LEU A CA 1
ATOM 2279 C C . LEU A 1 294 ? 2.292 12.166 14.999 1.00 66.75 294 LEU A C 1
ATOM 2281 O O . LEU A 1 294 ? 2.415 13.341 15.342 1.00 66.75 294 LEU A O 1
ATOM 2285 N N . GLY A 1 295 ? 1.173 11.468 15.230 1.00 70.50 295 GLY A N 1
ATOM 2286 C CA . GLY A 1 295 ? -0.001 12.009 15.931 1.00 70.50 295 GLY A CA 1
ATOM 2287 C C . GLY A 1 295 ? -0.932 12.888 15.083 1.00 70.50 295 GLY A C 1
ATOM 2288 O O . GLY A 1 295 ? -1.996 13.290 15.552 1.00 70.50 295 GLY A O 1
ATOM 2289 N N . CYS A 1 296 ? -0.592 13.163 13.821 1.00 75.69 296 CYS A N 1
ATOM 2290 C CA . CYS A 1 296 ? -1.396 14.030 12.953 1.00 75.69 296 CYS A CA 1
ATOM 2291 C C . CYS A 1 296 ? -2.713 13.408 12.463 1.00 75.69 296 CYS A C 1
ATOM 2293 O O . CYS A 1 296 ? -3.579 14.136 11.984 1.00 75.69 296 CYS A O 1
ATOM 2295 N N . ALA A 1 297 ? -2.861 12.080 12.531 1.00 76.25 297 ALA A N 1
ATOM 2296 C CA . ALA A 1 297 ? -4.008 11.388 11.949 1.00 76.25 297 ALA A CA 1
ATOM 2297 C C . ALA A 1 297 ? -5.323 11.690 12.691 1.00 76.25 297 ALA A C 1
ATOM 2299 O O . ALA A 1 297 ? -6.383 11.492 12.105 1.00 76.25 297 ALA A O 1
ATOM 2300 N N . GLN A 1 298 ? -5.241 12.216 13.924 1.00 85.44 298 GLN A N 1
ATOM 2301 C CA . GLN A 1 298 ? -6.363 12.608 14.787 1.00 85.44 298 GLN A CA 1
ATOM 2302 C C . GLN A 1 298 ? -7.457 11.537 14.847 1.00 85.44 298 GLN A C 1
ATOM 2304 O O . GLN A 1 298 ? -8.408 11.541 14.069 1.00 85.44 298 GLN A O 1
ATOM 2309 N N . GLU A 1 299 ? -7.304 10.608 15.788 1.00 92.94 299 GLU A N 1
ATOM 2310 C CA . GLU A 1 299 ? -8.272 9.543 16.028 1.00 92.94 299 GLU A CA 1
ATOM 2311 C C . GLU A 1 299 ? -9.407 10.051 16.922 1.00 92.94 299 GLU A C 1
ATOM 2313 O O . GLU A 1 299 ? -9.201 10.339 18.102 1.00 92.94 299 GLU A O 1
ATOM 2318 N N . LEU A 1 300 ? -10.604 10.174 16.350 1.00 95.19 300 LEU A N 1
ATOM 2319 C CA . LEU A 1 300 ? -11.802 10.621 17.055 1.00 95.19 300 LEU A CA 1
ATOM 2320 C C . LEU A 1 300 ? -12.777 9.459 17.257 1.00 95.19 300 LEU A C 1
ATOM 2322 O O . LEU A 1 300 ? -13.002 8.671 16.342 1.00 95.19 300 LEU A O 1
ATOM 2326 N N . SER A 1 301 ? -13.402 9.386 18.434 1.00 95.88 301 SER A N 1
ATOM 2327 C CA . SER A 1 301 ? -14.567 8.522 18.666 1.00 95.88 301 SER A CA 1
ATOM 2328 C C . SER A 1 301 ? -15.837 9.292 18.309 1.00 95.88 301 SER A C 1
ATOM 2330 O O . SER A 1 301 ? -16.189 10.229 19.025 1.00 95.88 301 SER A O 1
ATOM 2332 N N . LEU A 1 302 ? -16.511 8.916 17.223 1.00 96.00 302 LEU A N 1
ATOM 2333 C CA . LEU A 1 302 ? -17.688 9.620 16.706 1.00 96.00 302 LEU A CA 1
ATOM 2334 C C . LEU A 1 302 ? -18.876 8.674 16.494 1.00 96.00 302 LEU A C 1
ATOM 2336 O O . LEU A 1 302 ? -18.706 7.477 16.272 1.00 96.00 302 LEU A O 1
ATOM 2340 N N . PHE A 1 303 ? -20.086 9.224 16.526 1.00 96.06 303 PHE A N 1
ATOM 2341 C CA . PHE A 1 303 ? -21.337 8.480 16.417 1.00 96.06 303 PHE A CA 1
ATOM 2342 C C . PHE A 1 303 ? -21.889 8.440 14.990 1.00 96.06 303 PHE A C 1
ATOM 2344 O O . PHE A 1 303 ? -21.985 9.474 14.323 1.00 96.06 303 PHE A O 1
ATOM 2351 N N . HIS A 1 304 ? -22.359 7.269 14.564 1.00 93.62 304 HIS A N 1
ATOM 2352 C CA . HIS A 1 304 ? -23.011 7.021 13.278 1.00 93.62 304 HIS A CA 1
ATOM 2353 C C . HIS A 1 304 ? -24.350 6.290 13.473 1.00 93.62 304 HIS A C 1
ATOM 2355 O O . HIS A 1 304 ? -24.389 5.080 13.716 1.00 93.62 304 HIS A O 1
ATOM 2361 N N . GLY A 1 305 ? -25.460 7.027 13.396 1.00 91.69 305 GLY A N 1
ATOM 2362 C CA . GLY A 1 305 ? -26.812 6.469 13.429 1.00 91.69 305 GLY A CA 1
ATOM 2363 C C . GLY A 1 305 ? -27.055 5.576 12.218 1.00 91.69 305 GLY A C 1
ATOM 2364 O O . GLY A 1 305 ? -26.768 5.968 11.090 1.00 91.69 305 GLY A O 1
ATOM 2365 N N . THR A 1 306 ? -27.545 4.362 12.457 1.00 89.94 306 THR A N 1
ATOM 2366 C CA . THR A 1 306 ? -27.562 3.295 11.451 1.00 89.94 306 THR A CA 1
ATOM 2367 C C . THR A 1 306 ? -28.936 2.624 11.403 1.00 89.94 306 THR A C 1
ATOM 2369 O O . THR A 1 306 ? -29.493 2.300 12.452 1.00 89.94 306 THR A O 1
ATOM 2372 N N . PRO A 1 307 ? -29.519 2.381 10.216 1.00 88.94 307 PRO A N 1
ATOM 2373 C CA . PRO A 1 307 ? -30.734 1.582 10.109 1.00 88.94 307 PRO A CA 1
ATOM 2374 C C . PRO A 1 307 ? -30.431 0.105 10.396 1.00 88.94 307 PRO A C 1
ATOM 2376 O O . PRO A 1 307 ? -29.393 -0.405 9.976 1.00 88.94 307 PRO A O 1
ATOM 2379 N N . ALA A 1 308 ? -31.364 -0.607 11.034 1.00 90.06 308 ALA A N 1
ATOM 2380 C CA . ALA A 1 308 ? -31.178 -2.004 11.456 1.00 90.06 308 ALA A CA 1
ATOM 2381 C C . ALA A 1 308 ? -30.624 -2.922 10.344 1.00 90.06 308 ALA A C 1
ATOM 2383 O O . ALA A 1 308 ? -29.683 -3.679 10.564 1.00 90.06 308 ALA A O 1
ATOM 2384 N N . LYS A 1 309 ? -31.129 -2.774 9.111 1.00 88.75 309 LYS A N 1
ATOM 2385 C CA . LYS A 1 309 ? -30.698 -3.546 7.930 1.00 88.75 309 LYS A CA 1
ATOM 2386 C C . LYS A 1 309 ? -29.224 -3.376 7.529 1.00 88.75 309 LYS A C 1
ATOM 2388 O O . LYS A 1 309 ? -28.715 -4.184 6.763 1.00 88.75 309 LYS A O 1
ATOM 2393 N N . SER A 1 310 ? -28.559 -2.313 7.984 1.00 89.25 310 SER A N 1
ATOM 2394 C CA . SER A 1 310 ? -27.165 -2.012 7.635 1.00 89.25 310 SER A CA 1
ATOM 2395 C C . SER A 1 310 ? -26.170 -2.440 8.714 1.00 89.25 310 SER A C 1
ATOM 2397 O O . SER A 1 310 ? -24.970 -2.385 8.468 1.00 89.25 310 SER A O 1
ATOM 2399 N N . VAL A 1 311 ? -26.639 -2.875 9.889 1.00 91.88 311 VAL A N 1
ATOM 2400 C CA . VAL A 1 311 ? -25.775 -3.216 11.030 1.00 91.88 311 VAL A CA 1
ATOM 2401 C C . VAL A 1 311 ? -24.811 -4.354 10.689 1.00 91.88 311 VAL A C 1
ATOM 2403 O O . VAL A 1 311 ? -23.600 -4.183 10.814 1.00 91.88 311 VAL A O 1
ATOM 2406 N N . GLU A 1 312 ? -25.331 -5.487 10.215 1.00 92.31 312 GLU A N 1
ATOM 2407 C CA . GLU A 1 312 ? -24.517 -6.654 9.850 1.00 92.31 312 GLU A CA 1
ATOM 2408 C C . GLU A 1 312 ? -23.575 -6.357 8.662 1.00 92.31 312 GLU A C 1
ATOM 2410 O O . GLU A 1 312 ? -22.369 -6.580 8.803 1.00 92.31 312 GLU A O 1
ATOM 2415 N N . PRO A 1 313 ? -24.028 -5.752 7.539 1.00 91.12 313 PRO A N 1
ATOM 2416 C CA . PRO A 1 313 ? -23.122 -5.327 6.470 1.00 91.12 313 PRO A CA 1
ATOM 2417 C C . PRO A 1 313 ? -21.953 -4.461 6.952 1.00 91.12 313 PRO A C 1
ATOM 2419 O O . PRO A 1 313 ? -20.819 -4.688 6.538 1.00 91.12 313 PRO A O 1
ATOM 2422 N N . ILE A 1 314 ? -22.200 -3.508 7.858 1.00 92.00 314 ILE A N 1
ATOM 2423 C CA . ILE A 1 314 ? -21.157 -2.618 8.386 1.00 92.00 314 ILE A CA 1
ATOM 2424 C C . ILE A 1 314 ? -20.129 -3.384 9.228 1.00 92.00 314 ILE A C 1
ATOM 2426 O O . ILE A 1 314 ? -18.933 -3.113 9.115 1.00 92.00 314 ILE A O 1
ATOM 2430 N N . GLN A 1 315 ? -20.558 -4.357 10.036 1.00 92.69 315 GLN A N 1
ATOM 2431 C CA . GLN A 1 315 ? -19.646 -5.181 10.842 1.00 92.69 315 GLN A CA 1
ATOM 2432 C C . GLN A 1 315 ? -18.672 -5.995 9.975 1.00 92.69 315 GLN A C 1
ATOM 2434 O O . GLN A 1 315 ? -17.519 -6.199 10.365 1.00 92.69 315 GLN A O 1
ATOM 2439 N N . HIS A 1 316 ? -19.113 -6.427 8.790 1.00 88.38 316 HIS A N 1
ATOM 2440 C CA . HIS A 1 316 ? -18.303 -7.217 7.862 1.00 88.38 316 HIS A CA 1
ATOM 2441 C C . HIS A 1 316 ? -17.495 -6.373 6.867 1.00 88.38 316 HIS A C 1
ATOM 2443 O O . HIS A 1 316 ? -16.355 -6.719 6.566 1.00 88.38 316 HIS A O 1
ATOM 2449 N N . GLN A 1 317 ? -18.069 -5.288 6.339 1.00 86.50 317 GLN A N 1
ATOM 2450 C CA . GLN A 1 317 ? -17.541 -4.564 5.172 1.00 86.50 317 GLN A CA 1
ATOM 2451 C C . GLN A 1 317 ? -17.159 -3.104 5.455 1.00 86.50 317 GLN A C 1
ATOM 2453 O O . GLN A 1 317 ? -16.681 -2.419 4.549 1.00 86.50 317 GLN A O 1
ATOM 2458 N N . ASN A 1 318 ? -17.290 -2.653 6.709 1.00 89.88 318 ASN A N 1
ATOM 2459 C CA . ASN A 1 318 ? -17.116 -1.267 7.157 1.00 89.88 318 ASN A CA 1
ATOM 2460 C C . ASN A 1 318 ? -18.280 -0.336 6.766 1.00 89.88 318 ASN A C 1
ATOM 2462 O O . ASN A 1 318 ? -19.180 -0.695 6.010 1.00 89.88 318 ASN A O 1
ATOM 2466 N N . ILE A 1 319 ? -18.267 0.886 7.301 1.00 88.81 319 ILE A N 1
ATOM 2467 C CA . ILE A 1 319 ? -19.223 1.939 6.955 1.00 88.81 319 ILE A CA 1
ATOM 2468 C C . ILE A 1 319 ? -18.908 2.439 5.543 1.00 88.81 319 ILE A C 1
ATOM 2470 O O . ILE A 1 319 ? -17.855 3.034 5.299 1.00 88.81 319 ILE A O 1
ATOM 2474 N N . ASP A 1 320 ? -19.828 2.194 4.612 1.00 79.69 320 ASP A N 1
ATOM 2475 C CA . ASP A 1 320 ? -19.724 2.665 3.234 1.00 79.69 320 ASP A CA 1
ATOM 2476 C C . ASP A 1 320 ? -20.225 4.121 3.125 1.00 79.69 320 ASP A C 1
ATOM 2478 O O . ASP A 1 320 ? -21.380 4.405 3.463 1.00 79.69 320 ASP A O 1
ATOM 2482 N N . PRO A 1 321 ? -19.401 5.053 2.613 1.00 69.81 321 PRO A N 1
ATOM 2483 C CA . PRO A 1 321 ? -19.816 6.415 2.284 1.00 69.81 321 PRO A CA 1
ATOM 2484 C C . PRO A 1 321 ? -21.064 6.519 1.391 1.00 69.81 321 PRO A C 1
ATOM 2486 O O . PRO A 1 321 ? -21.772 7.524 1.447 1.00 69.81 321 PRO A O 1
ATOM 2489 N N . LEU A 1 322 ? -21.358 5.496 0.583 1.00 67.12 322 LEU A N 1
ATOM 2490 C CA . LEU A 1 322 ? -22.537 5.429 -0.284 1.00 67.12 322 LEU A CA 1
ATOM 2491 C C . LEU A 1 322 ? -23.820 5.025 0.461 1.00 67.12 322 LEU A C 1
ATOM 2493 O O . LEU A 1 322 ? -24.917 5.253 -0.049 1.00 67.12 322 LEU A O 1
ATOM 2497 N N . LEU A 1 323 ? -23.707 4.469 1.672 1.00 57.69 323 LEU A N 1
ATOM 2498 C CA . LEU A 1 323 ? -24.836 4.036 2.504 1.00 57.69 323 LEU A CA 1
ATOM 2499 C C . LEU A 1 323 ? -25.410 5.151 3.384 1.00 57.69 323 LEU A C 1
ATOM 2501 O O . LEU A 1 323 ? -26.200 4.857 4.279 1.00 57.69 323 LEU A O 1
ATOM 2505 N N . ALA A 1 324 ? -25.083 6.420 3.114 1.00 53.88 324 ALA A N 1
ATOM 2506 C CA . ALA A 1 324 ? -25.478 7.582 3.916 1.00 53.88 324 ALA A CA 1
ATOM 2507 C C . ALA A 1 324 ? -26.999 7.744 4.149 1.00 53.88 324 ALA A C 1
ATOM 2509 O O . ALA A 1 324 ? -27.395 8.635 4.877 1.00 53.88 324 ALA A O 1
ATOM 2510 N N . GLY A 1 325 ? -27.866 6.884 3.611 1.00 50.41 325 GLY A N 1
ATOM 2511 C CA . GLY A 1 325 ? -29.296 6.876 3.891 1.00 50.41 325 GLY A CA 1
ATOM 2512 C C . GLY A 1 325 ? -30.043 7.933 3.080 1.00 50.41 325 GLY A C 1
ATOM 2513 O O . GLY A 1 325 ? -29.596 9.062 2.903 1.00 50.41 325 GLY A O 1
ATOM 2514 N N . ASN A 1 326 ? -31.233 7.578 2.594 1.00 46.44 326 ASN A N 1
ATOM 2515 C CA . ASN A 1 326 ? -32.033 8.435 1.706 1.00 46.44 326 ASN A CA 1
ATOM 2516 C C . ASN A 1 326 ? -32.517 9.752 2.355 1.00 46.44 326 ASN A C 1
ATOM 2518 O O . ASN A 1 326 ? -33.030 10.616 1.649 1.00 46.44 326 ASN A O 1
ATOM 2522 N N . ASN A 1 327 ? -32.334 9.919 3.671 1.00 48.94 327 ASN A N 1
ATOM 2523 C CA . ASN A 1 327 ? -32.691 11.130 4.418 1.00 48.94 327 ASN A CA 1
ATOM 2524 C C . ASN A 1 327 ? -31.503 12.071 4.657 1.00 48.94 327 ASN A C 1
ATOM 2526 O O . ASN A 1 327 ? -31.698 13.188 5.139 1.00 48.94 327 ASN A O 1
ATOM 2530 N N . VAL A 1 328 ? -30.277 11.660 4.316 1.00 51.44 328 VAL A N 1
ATOM 2531 C CA . VAL A 1 328 ? -29.108 12.526 4.446 1.00 51.44 328 VAL A CA 1
ATOM 2532 C C . VAL A 1 328 ? -29.005 13.350 3.184 1.00 51.44 328 VAL A C 1
ATOM 2534 O O . VAL A 1 328 ? -28.408 12.977 2.174 1.00 51.44 328 VAL A O 1
ATOM 2537 N N . GLY A 1 329 ? -29.620 14.528 3.259 1.00 52.34 329 GLY A N 1
ATOM 2538 C CA . GLY A 1 329 ? -29.180 15.643 2.451 1.00 52.34 329 GLY A CA 1
ATOM 2539 C C . GLY A 1 329 ? -27.659 15.697 2.545 1.00 52.34 329 GLY A C 1
ATOM 2540 O O . GLY A 1 329 ? -27.111 15.879 3.630 1.00 52.34 329 GLY A O 1
ATOM 2541 N N . ALA A 1 330 ? -26.995 15.511 1.405 1.00 62.50 330 ALA A N 1
ATOM 2542 C CA . ALA A 1 330 ? -25.564 15.696 1.211 1.00 62.50 330 ALA A CA 1
ATOM 2543 C C . ALA A 1 330 ? -25.195 17.176 1.411 1.00 62.50 330 ALA A C 1
ATOM 2545 O O . ALA A 1 330 ? -24.730 17.817 0.476 1.00 62.50 330 ALA A O 1
ATOM 2546 N N . ILE A 1 331 ? -25.521 17.740 2.580 1.00 76.81 331 ILE A N 1
ATOM 2547 C CA . ILE A 1 331 ? -25.424 19.153 2.960 1.00 76.81 331 ILE A CA 1
ATOM 2548 C C . ILE A 1 331 ? -23.955 19.572 3.007 1.00 76.81 331 ILE A C 1
ATOM 2550 O O . ILE A 1 331 ? -23.635 20.680 2.597 1.00 76.81 331 ILE A O 1
ATOM 2554 N N . TRP A 1 332 ? -23.080 18.661 3.438 1.00 84.81 332 TRP A N 1
ATOM 2555 C CA . TRP A 1 332 ? -21.644 18.888 3.602 1.00 84.81 332 TRP A CA 1
ATOM 2556 C C . TRP A 1 332 ? -20.789 17.962 2.721 1.00 84.81 332 TRP A C 1
ATOM 2558 O O . TRP A 1 332 ? -19.585 18.166 2.603 1.00 84.81 332 TRP A O 1
ATOM 2568 N N . GLY A 1 333 ? -21.402 16.960 2.079 1.00 85.50 333 GLY A N 1
ATOM 2569 C CA . GLY A 1 333 ? -20.768 16.083 1.095 1.00 85.50 333 GLY A CA 1
ATOM 2570 C C . GLY A 1 333 ? -21.501 14.751 0.937 1.00 85.50 333 GLY A C 1
ATOM 2571 O O . GLY A 1 333 ? -22.426 14.447 1.681 1.00 85.50 333 GLY A O 1
ATOM 2572 N N . LYS A 1 334 ? -21.099 13.945 -0.047 1.00 85.12 334 LYS A N 1
ATOM 2573 C CA . LYS A 1 334 ? -21.577 12.570 -0.277 1.00 85.12 334 LYS A CA 1
ATOM 2574 C C . LYS A 1 334 ? -20.626 11.546 0.350 1.00 85.12 334 LYS A C 1
ATOM 2576 O O . LYS A 1 334 ? -20.126 10.658 -0.334 1.00 85.12 334 LYS A O 1
ATOM 2581 N N . GLY A 1 335 ? -20.314 11.744 1.627 1.00 87.31 335 GLY A N 1
ATOM 2582 C CA . GLY A 1 335 ? -19.509 10.820 2.424 1.00 87.31 335 GLY A CA 1
ATOM 2583 C C . GLY A 1 335 ? -20.326 10.152 3.530 1.00 87.31 335 GLY A C 1
ATOM 2584 O O . GLY A 1 335 ? -21.515 10.423 3.682 1.00 87.31 335 GLY A O 1
ATOM 2585 N N . ALA A 1 336 ? -19.667 9.328 4.343 1.00 89.12 336 ALA A N 1
ATOM 2586 C CA . ALA A 1 336 ? -20.231 8.806 5.581 1.00 89.12 336 ALA A CA 1
ATOM 2587 C C . ALA A 1 336 ? -20.244 9.906 6.652 1.00 89.12 336 ALA A C 1
ATOM 2589 O O . ALA A 1 336 ? -19.230 10.570 6.874 1.00 89.12 336 ALA A O 1
ATOM 2590 N N . TYR A 1 337 ? -21.390 10.096 7.304 1.00 90.44 337 TYR A N 1
ATOM 2591 C CA . TYR A 1 337 ? -21.601 11.146 8.300 1.00 90.44 337 TYR A CA 1
ATOM 2592 C C . TYR A 1 337 ? -21.361 10.627 9.714 1.00 90.44 337 TYR A C 1
ATOM 2594 O O . TYR A 1 337 ? -21.917 9.606 10.112 1.00 90.44 337 TYR A O 1
ATOM 2602 N N . PHE A 1 338 ? -20.589 11.382 10.483 1.00 93.25 338 PHE A N 1
ATOM 2603 C CA . PHE A 1 338 ? -20.265 11.103 11.873 1.00 93.25 338 PHE A CA 1
ATOM 2604 C C . PHE A 1 338 ? -20.516 12.345 12.713 1.00 93.25 338 PHE A C 1
ATOM 2606 O O . PHE A 1 338 ? -20.178 13.447 12.292 1.00 93.25 338 PHE A O 1
ATOM 2613 N N . ALA A 1 339 ? -21.085 12.180 13.901 1.00 93.94 339 ALA A N 1
ATOM 2614 C CA . ALA A 1 339 ? -21.343 13.285 14.813 1.00 93.94 339 ALA A CA 1
ATOM 2615 C C . ALA A 1 339 ? -20.560 13.127 16.116 1.00 93.94 339 ALA A C 1
ATOM 2617 O O . ALA A 1 339 ? -20.360 12.014 16.601 1.00 93.94 339 ALA A O 1
ATOM 2618 N N . VAL A 1 340 ? -20.155 14.249 16.705 1.00 94.12 340 VAL A N 1
ATOM 2619 C CA . VAL A 1 340 ? -19.551 14.273 18.047 1.00 94.12 340 VAL A CA 1
ATOM 2620 C C . VAL A 1 340 ? -20.576 13.863 19.110 1.00 94.12 340 VAL A C 1
ATOM 2622 O O . VAL A 1 340 ? -20.245 13.123 20.032 1.00 94.12 340 VAL A O 1
ATOM 2625 N N . ASP A 1 341 ? -21.832 14.291 18.946 1.00 92.75 341 ASP A N 1
ATOM 2626 C CA . ASP A 1 341 ? -22.937 13.977 19.853 1.00 92.75 341 ASP A CA 1
ATOM 2627 C C . ASP A 1 341 ? -23.870 12.917 19.253 1.00 92.75 341 ASP A C 1
ATOM 2629 O O . ASP A 1 341 ? -24.341 13.055 18.118 1.00 92.75 341 ASP A O 1
ATOM 2633 N N . ALA A 1 342 ? -24.232 11.908 20.049 1.00 93.38 342 ALA A N 1
ATOM 2634 C CA . ALA A 1 342 ? -25.153 10.850 19.636 1.00 93.38 342 ALA A CA 1
ATOM 2635 C C . ALA A 1 342 ? -26.520 11.406 19.208 1.00 93.38 342 ALA A C 1
ATOM 2637 O O . ALA A 1 342 ? -27.053 10.988 18.186 1.00 93.38 342 ALA A O 1
ATOM 2638 N N . LYS A 1 343 ? -27.041 12.431 19.898 1.00 92.25 343 LYS A N 1
ATOM 2639 C CA . LYS A 1 343 ? -28.318 13.082 19.546 1.00 92.25 343 LYS A CA 1
ATOM 2640 C C . LYS A 1 343 ? -28.365 13.642 18.124 1.00 92.25 343 LYS A C 1
ATOM 2642 O O . LYS A 1 343 ? -29.420 13.643 17.500 1.00 92.25 343 LYS A O 1
ATOM 2647 N N . GLN A 1 344 ? -27.244 14.137 17.602 1.00 89.25 344 GLN A N 1
ATOM 2648 C CA . GLN A 1 344 ? -27.197 14.635 16.225 1.00 89.25 344 GLN A CA 1
ATOM 2649 C C . GLN A 1 344 ? -27.212 13.479 15.221 1.00 89.25 344 GLN A C 1
ATOM 2651 O O . GLN A 1 344 ? -27.842 13.589 14.169 1.00 89.25 344 GLN A O 1
ATOM 2656 N N . SER A 1 345 ? -26.544 12.376 15.568 1.00 89.19 345 SER A N 1
ATOM 2657 C CA . SER A 1 345 ? -26.496 11.163 14.750 1.00 89.19 345 SER A CA 1
ATOM 2658 C C . SER A 1 345 ? -27.799 10.358 14.797 1.00 89.19 345 SER A C 1
ATOM 2660 O O . SER A 1 345 ? -28.125 9.651 13.849 1.00 89.19 345 SER A O 1
ATOM 2662 N N . ASP A 1 346 ? -28.578 10.497 15.872 1.00 88.94 346 ASP A N 1
ATOM 2663 C CA . ASP A 1 346 ? -29.854 9.810 16.080 1.00 88.94 346 ASP A CA 1
ATOM 2664 C C . ASP A 1 346 ? -30.845 10.049 14.935 1.00 88.94 346 ASP A C 1
ATOM 2666 O O . ASP A 1 346 ? -31.525 9.121 14.514 1.00 88.94 346 ASP A O 1
ATOM 2670 N N . ASN A 1 347 ? -30.851 11.243 14.333 1.00 81.31 347 ASN A N 1
ATOM 2671 C CA . ASN A 1 347 ? -31.683 11.559 13.163 1.00 81.31 347 ASN A CA 1
ATOM 2672 C C . ASN A 1 347 ? -31.483 10.592 11.977 1.00 81.31 347 ASN A C 1
ATOM 2674 O O . ASN A 1 347 ? -32.339 10.507 11.095 1.00 81.31 347 ASN A O 1
ATOM 2678 N N . TYR A 1 348 ? -30.358 9.873 11.944 1.00 78.25 348 TYR A N 1
ATOM 2679 C CA . TYR A 1 348 ? -30.012 8.901 10.909 1.00 78.25 348 TYR A CA 1
ATOM 2680 C C . TYR A 1 348 ? -30.305 7.450 11.323 1.00 78.25 348 TYR A C 1
ATOM 2682 O O . TYR A 1 348 ? -30.378 6.567 10.468 1.00 78.25 348 TYR A O 1
ATOM 2690 N N . ALA A 1 349 ? -30.532 7.196 12.615 1.00 85.06 349 ALA A N 1
ATOM 2691 C CA . ALA A 1 349 ? -30.933 5.893 13.125 1.00 85.06 349 ALA A CA 1
ATOM 2692 C C . ALA A 1 349 ? -32.431 5.661 12.876 1.00 85.06 349 ALA A C 1
ATOM 2694 O O . ALA A 1 349 ? -33.285 6.340 13.454 1.00 85.06 349 ALA A O 1
ATOM 2695 N N . GLN A 1 350 ? -32.759 4.683 12.031 1.00 85.38 350 GLN A N 1
ATOM 2696 C CA . GLN A 1 350 ? -34.141 4.258 11.783 1.00 85.38 350 GLN A CA 1
ATOM 2697 C C . GLN A 1 350 ? -34.523 3.149 12.763 1.00 85.38 350 GLN A C 1
ATOM 2699 O O . GLN A 1 350 ? -33.760 2.194 12.928 1.00 85.38 350 GLN A O 1
ATOM 2704 N N . ALA A 1 351 ? -35.692 3.279 13.393 1.00 86.50 351 ALA A N 1
ATOM 2705 C CA . ALA A 1 351 ? -36.233 2.235 14.254 1.00 86.50 351 ALA A CA 1
ATOM 2706 C C . ALA A 1 351 ? -36.533 0.969 13.440 1.00 86.50 351 ALA A C 1
ATOM 2708 O O . ALA A 1 351 ? -37.012 1.040 12.307 1.00 86.50 351 ALA A O 1
ATOM 2709 N N . SER A 1 352 ? -36.215 -0.178 14.026 1.00 88.75 352 SER A N 1
ATOM 2710 C CA . SER A 1 352 ? -36.662 -1.492 13.567 1.00 88.75 352 SER A CA 1
ATOM 2711 C C . SER A 1 352 ? -38.156 -1.685 13.831 1.00 88.75 352 SER A C 1
ATOM 2713 O O . SER A 1 352 ? -38.774 -0.901 14.555 1.00 88.75 352 SER A O 1
ATOM 2715 N N . ASP A 1 353 ? -38.723 -2.762 13.290 1.00 86.94 353 ASP A N 1
ATOM 2716 C CA . ASP A 1 353 ? -40.128 -3.132 13.506 1.00 86.94 353 ASP A CA 1
ATOM 2717 C C . ASP A 1 353 ? -40.456 -3.364 14.995 1.00 86.94 353 ASP A C 1
ATOM 2719 O O . ASP A 1 353 ? -41.586 -3.154 15.429 1.00 86.94 353 ASP A O 1
ATOM 2723 N N . GLU A 1 354 ? -39.452 -3.733 15.795 1.00 87.31 354 GLU A N 1
ATOM 2724 C CA . GLU A 1 354 ? -39.547 -3.943 17.247 1.00 87.31 354 GLU A CA 1
ATOM 2725 C C . GLU A 1 354 ? -39.313 -2.654 18.062 1.00 87.31 354 GLU A C 1
ATOM 2727 O O . GLU A 1 354 ? -39.337 -2.671 19.290 1.00 87.31 354 GLU A O 1
ATOM 2732 N N . GLY A 1 355 ? -39.083 -1.518 17.397 1.00 89.94 355 GLY A N 1
ATOM 2733 C CA . GLY A 1 355 ? -38.855 -0.218 18.033 1.00 89.94 355 GLY A CA 1
ATOM 2734 C C . GLY A 1 355 ? -37.400 0.069 18.418 1.00 89.94 355 GLY A C 1
ATOM 2735 O O . GLY A 1 355 ? -37.100 1.188 18.824 1.00 89.94 355 GLY A O 1
ATOM 2736 N N . TYR A 1 356 ? -36.477 -0.882 18.239 1.00 93.38 356 TYR A N 1
ATOM 2737 C CA . TYR A 1 356 ? -35.055 -0.675 18.535 1.00 93.38 356 TYR A CA 1
ATOM 2738 C C . TYR A 1 356 ? -34.353 0.184 17.492 1.00 93.38 356 TYR A C 1
ATOM 2740 O O . TYR A 1 356 ? -34.587 0.031 16.290 1.00 93.38 356 TYR A O 1
ATOM 2748 N N . ARG A 1 357 ? -33.423 1.022 17.949 1.00 94.69 357 ARG A N 1
ATOM 2749 C CA . ARG A 1 357 ? -32.543 1.854 17.123 1.00 94.69 357 ARG A CA 1
ATOM 2750 C C . ARG A 1 357 ? -31.088 1.467 17.352 1.00 94.69 357 ARG A C 1
ATOM 2752 O O . ARG A 1 357 ? -30.725 0.937 18.402 1.00 94.69 357 ARG A O 1
ATOM 2759 N N . PHE A 1 358 ? -30.260 1.727 16.343 1.00 94.81 358 PHE A N 1
ATOM 2760 C CA . PHE A 1 358 ? -28.868 1.293 16.317 1.00 94.81 358 PHE A CA 1
ATOM 2761 C C . PHE A 1 358 ? -27.934 2.449 15.985 1.00 94.81 358 PHE A C 1
ATOM 2763 O O . PHE A 1 358 ? -28.207 3.276 15.110 1.00 94.81 358 PHE A O 1
ATOM 2770 N N . MET A 1 359 ? -26.800 2.487 16.673 1.00 95.12 359 MET A N 1
ATOM 2771 C CA . MET A 1 359 ? -25.769 3.490 16.447 1.00 95.12 359 MET A CA 1
ATOM 2772 C C . MET A 1 359 ? -24.389 2.876 16.627 1.00 95.12 359 MET A C 1
ATOM 2774 O O . MET A 1 359 ? -24.139 2.190 17.615 1.00 95.12 359 MET A O 1
ATOM 2778 N N . PHE A 1 360 ? -23.481 3.150 15.694 1.00 96.62 360 PHE A N 1
ATOM 2779 C CA . PHE A 1 360 ? -22.072 2.835 15.888 1.00 96.62 360 PHE A CA 1
ATOM 2780 C C . PHE A 1 360 ? -21.362 3.997 16.581 1.00 96.62 360 PHE A C 1
ATOM 2782 O O . PHE A 1 360 ? -21.525 5.147 16.179 1.00 96.62 360 PHE A O 1
ATOM 2789 N N . MET A 1 361 ? -20.532 3.700 17.577 1.00 96.94 361 MET A N 1
ATOM 2790 C CA . MET A 1 361 ? -19.437 4.578 17.980 1.00 96.94 361 MET A CA 1
ATOM 2791 C C . MET A 1 361 ? -18.175 4.076 17.275 1.00 96.94 361 MET A C 1
ATOM 2793 O O . MET A 1 361 ? -17.672 2.994 17.577 1.00 96.94 361 MET A O 1
ATOM 2797 N N . ALA A 1 362 ? -17.710 4.832 16.287 1.00 96.25 362 ALA A N 1
ATOM 2798 C CA . ALA A 1 362 ? -16.601 4.465 15.417 1.00 96.25 362 ALA A CA 1
ATOM 2799 C C . ALA A 1 362 ? -15.343 5.270 15.746 1.00 96.25 362 ALA A C 1
ATOM 2801 O O . ALA A 1 362 ? -15.430 6.439 16.132 1.00 96.25 362 ALA A O 1
ATOM 2802 N N . ARG A 1 363 ? -14.173 4.666 15.524 1.00 96.00 363 ARG A N 1
ATOM 2803 C CA . ARG A 1 363 ? -12.913 5.405 15.419 1.00 96.00 363 ARG A CA 1
ATOM 2804 C C . ARG A 1 363 ? -12.787 5.968 14.017 1.00 96.00 363 ARG A C 1
ATOM 2806 O O . ARG A 1 363 ? -12.960 5.245 13.035 1.00 96.00 363 ARG A O 1
ATOM 2813 N N . VAL A 1 364 ? -12.492 7.255 13.931 1.00 96.31 364 VAL A N 1
ATOM 2814 C CA . VAL A 1 364 ? -12.417 7.984 12.670 1.00 96.31 364 VAL A CA 1
ATOM 2815 C C . VAL A 1 364 ? -11.113 8.767 12.613 1.00 96.31 364 VAL A C 1
ATOM 2817 O O . VAL A 1 364 ? -10.830 9.566 13.504 1.00 96.31 364 VAL A O 1
ATOM 2820 N N . LEU A 1 365 ? -10.334 8.547 11.553 1.00 95.62 365 LEU A N 1
ATOM 2821 C CA . LEU A 1 365 ? -9.115 9.298 11.250 1.00 95.62 365 LEU A CA 1
ATOM 2822 C C . LEU A 1 365 ? -9.469 10.541 10.436 1.00 95.62 365 LEU A C 1
ATOM 2824 O O . LEU A 1 365 ? -9.926 10.429 9.295 1.00 95.62 365 LEU A O 1
ATOM 2828 N N . VAL A 1 366 ? -9.250 11.724 11.005 1.00 90.81 366 VAL A N 1
ATOM 2829 C CA . VAL A 1 366 ? -9.716 12.986 10.406 1.00 90.81 366 VAL A CA 1
ATOM 2830 C C . VAL A 1 366 ? -8.582 13.807 9.780 1.00 90.81 366 VAL A C 1
ATOM 2832 O O . VAL A 1 366 ? -8.840 14.573 8.855 1.00 90.81 366 VAL A O 1
ATOM 2835 N N . GLY A 1 367 ? -7.321 13.601 10.180 1.00 89.00 367 GLY A N 1
ATOM 2836 C CA . GLY A 1 367 ? -6.167 14.277 9.571 1.00 89.00 367 GLY A CA 1
ATOM 2837 C C . GLY A 1 367 ? -6.354 15.793 9.443 1.00 89.00 367 GLY A C 1
ATOM 2838 O O . GLY A 1 367 ? -6.681 16.475 10.414 1.00 89.00 367 GLY A O 1
ATOM 2839 N N . LYS A 1 368 ? -6.170 16.330 8.229 1.00 90.94 368 LYS A N 1
ATOM 2840 C CA . LYS A 1 368 ? -6.579 17.704 7.902 1.00 90.94 368 LYS A CA 1
ATOM 2841 C C . LYS A 1 368 ? -8.008 17.713 7.370 1.00 90.94 368 LYS A C 1
ATOM 2843 O O . LYS A 1 368 ? -8.322 16.982 6.434 1.00 90.94 368 LYS A O 1
ATOM 2848 N N . TYR A 1 369 ? -8.825 18.642 7.850 1.00 93.25 369 TYR A N 1
ATOM 2849 C CA . TYR A 1 369 ? -10.202 18.816 7.396 1.00 93.25 369 TYR A CA 1
ATOM 2850 C C . TYR A 1 369 ? -10.492 20.243 6.927 1.00 93.25 369 TYR A C 1
ATOM 2852 O O . TYR A 1 369 ? -9.837 21.197 7.345 1.00 93.25 369 TYR A O 1
ATOM 2860 N N . GLY A 1 370 ? -11.472 20.369 6.033 1.00 93.31 370 GLY A N 1
ATOM 2861 C CA . GLY A 1 370 ? -11.969 21.646 5.520 1.00 93.31 370 GLY A CA 1
ATOM 2862 C C . GLY A 1 370 ? -13.481 21.789 5.692 1.00 93.31 370 GLY A C 1
ATOM 2863 O O . GLY A 1 370 ? -14.162 20.847 6.087 1.00 93.31 370 GLY A O 1
ATOM 2864 N N . GLN A 1 371 ? -14.018 22.963 5.373 1.00 94.56 371 GLN A N 1
ATOM 2865 C CA . GLN A 1 371 ? -15.463 23.192 5.379 1.00 94.56 371 GLN A CA 1
ATOM 2866 C C . GLN A 1 371 ? -16.143 22.349 4.286 1.00 94.56 371 GLN A C 1
ATOM 2868 O O . GLN A 1 371 ? -15.706 22.353 3.133 1.00 94.56 371 GLN A O 1
ATOM 2873 N N . GLY A 1 372 ? -17.198 21.620 4.649 1.00 91.69 372 GLY A N 1
ATOM 2874 C CA . GLY A 1 372 ? -18.016 20.868 3.701 1.00 91.69 372 GLY A CA 1
ATOM 2875 C C . GLY A 1 372 ? -19.007 21.758 2.958 1.00 91.69 372 GLY A C 1
ATOM 2876 O O . GLY A 1 372 ? -19.375 22.831 3.435 1.00 91.69 372 GLY A O 1
ATOM 2877 N N . GLU A 1 373 ? -19.485 21.290 1.806 1.00 89.31 373 GLU A N 1
ATOM 2878 C CA . GLU A 1 373 ? -20.530 21.957 1.022 1.00 89.31 373 GLU A CA 1
ATOM 2879 C C . GLU A 1 373 ? -21.462 20.949 0.347 1.00 89.31 373 GLU A C 1
ATOM 2881 O O . GLU A 1 373 ? -21.157 19.758 0.187 1.00 89.31 373 GLU A O 1
ATOM 2886 N N . ARG A 1 374 ? -22.620 21.445 -0.097 1.00 87.44 374 ARG A N 1
ATOM 2887 C CA . ARG A 1 374 ? -23.676 20.590 -0.619 1.00 87.44 374 ARG A CA 1
ATOM 2888 C C . ARG A 1 374 ? -23.259 19.918 -1.925 1.00 87.44 374 ARG A C 1
ATOM 2890 O O . ARG A 1 374 ? -22.890 20.576 -2.891 1.00 87.44 374 ARG A O 1
ATOM 2897 N N . GLY A 1 375 ? -23.402 18.596 -1.984 1.00 81.94 375 GLY A N 1
ATOM 2898 C CA . GLY A 1 375 ? -23.178 17.811 -3.201 1.00 81.94 375 GLY A CA 1
ATOM 2899 C C . GLY A 1 375 ? -21.715 17.485 -3.522 1.00 81.94 375 GLY A C 1
ATOM 2900 O O . GLY A 1 375 ? -21.468 16.870 -4.562 1.00 81.94 375 GLY A O 1
ATOM 2901 N N . MET A 1 376 ? -20.761 17.826 -2.646 1.00 86.06 376 MET A N 1
ATOM 2902 C CA . MET A 1 376 ? -19.356 17.438 -2.804 1.00 86.06 376 MET A CA 1
ATOM 2903 C C . MET A 1 376 ? -19.200 15.916 -2.896 1.00 86.06 376 MET A C 1
ATOM 2905 O O . MET A 1 376 ? -19.693 15.181 -2.050 1.00 86.06 376 MET A O 1
ATOM 2909 N N . GLN A 1 377 ? -18.482 15.439 -3.911 1.00 86.50 377 GLN A N 1
ATOM 2910 C CA . GLN A 1 377 ? -18.183 14.008 -4.104 1.00 86.50 377 GLN A CA 1
ATOM 2911 C C . GLN A 1 377 ? -16.833 13.597 -3.500 1.00 86.50 377 GLN A C 1
ATOM 2913 O O . GLN A 1 377 ? -16.520 12.418 -3.387 1.00 86.50 377 GLN A O 1
ATOM 2918 N N . ARG A 1 378 ? -16.003 14.585 -3.160 1.00 88.81 378 ARG A N 1
ATOM 2919 C CA . ARG A 1 378 ? -14.683 14.429 -2.550 1.00 88.81 378 ARG A CA 1
ATOM 2920 C C . ARG A 1 378 ? -14.347 15.693 -1.750 1.00 88.81 378 ARG A C 1
ATOM 2922 O O . ARG A 1 378 ? -14.926 16.738 -2.060 1.00 88.81 378 ARG A O 1
ATOM 2929 N N . PRO A 1 379 ? -13.400 15.632 -0.801 1.00 90.56 379 PRO A N 1
ATOM 2930 C CA . PRO A 1 379 ? -12.929 16.814 -0.090 1.00 90.56 379 PRO A CA 1
ATOM 2931 C C . PRO A 1 379 ? -12.335 17.866 -1.041 1.00 90.56 379 PRO A C 1
ATOM 2933 O O . PRO A 1 379 ? -11.815 17.503 -2.105 1.00 90.56 379 PRO A O 1
ATOM 2936 N N . PRO A 1 380 ? -12.368 19.157 -0.667 1.00 90.81 380 PRO A N 1
ATOM 2937 C CA . PRO A 1 380 ? -11.713 20.204 -1.435 1.00 90.81 380 PRO A CA 1
ATOM 2938 C C . PRO A 1 380 ? -10.178 20.063 -1.388 1.00 90.81 380 PRO A C 1
ATOM 2940 O O . PRO A 1 380 ? -9.632 19.407 -0.493 1.00 90.81 380 PRO A O 1
ATOM 2943 N N . PRO A 1 381 ? -9.454 20.659 -2.351 1.00 89.94 381 PRO A N 1
ATOM 2944 C CA . PRO A 1 381 ? -8.002 20.726 -2.297 1.00 89.94 381 PRO A CA 1
ATOM 2945 C C . PRO A 1 381 ? -7.538 21.646 -1.159 1.00 89.94 381 PRO A C 1
ATOM 2947 O O . PRO A 1 381 ? -8.121 22.703 -0.924 1.00 89.94 381 PRO A O 1
ATOM 2950 N N . VAL A 1 382 ? -6.464 21.252 -0.472 1.00 86.56 382 VAL A N 1
ATOM 2951 C CA . VAL A 1 382 ? -5.822 22.036 0.597 1.00 86.56 382 VAL A CA 1
ATOM 2952 C C . VAL A 1 382 ? -5.203 23.313 0.027 1.00 86.56 382 VAL A C 1
ATOM 2954 O O . VAL A 1 382 ? -5.259 24.365 0.656 1.00 86.56 382 VAL A O 1
ATOM 2957 N N . ASN A 1 383 ? -4.628 23.226 -1.176 1.00 83.81 383 ASN A N 1
ATOM 2958 C CA . ASN A 1 383 ? -4.135 24.368 -1.938 1.00 83.81 383 ASN A CA 1
ATOM 2959 C C . ASN A 1 383 ? -4.859 24.424 -3.290 1.00 83.81 383 ASN A C 1
ATOM 2961 O O . ASN A 1 383 ? -4.909 23.424 -4.000 1.00 83.81 383 ASN A O 1
ATOM 2965 N N . LYS A 1 384 ? -5.373 25.598 -3.670 1.00 80.25 384 LYS A N 1
ATOM 2966 C CA . LYS A 1 384 ? -6.082 25.807 -4.942 1.00 80.25 384 LYS A CA 1
ATOM 2967 C C . LYS A 1 384 ? -5.232 25.439 -6.167 1.00 80.25 384 LYS A C 1
ATOM 2969 O O . LYS A 1 384 ? -5.794 24.957 -7.153 1.00 80.25 384 LYS A O 1
ATOM 2974 N N . ASP A 1 385 ? -3.912 25.588 -6.072 1.00 83.06 385 ASP A N 1
ATOM 2975 C CA . ASP A 1 385 ? -2.974 25.300 -7.164 1.00 83.06 385 ASP A CA 1
ATOM 2976 C C . ASP A 1 385 ? -2.627 23.803 -7.296 1.00 83.06 385 ASP A C 1
ATOM 2978 O O . ASP A 1 385 ? -2.224 23.354 -8.369 1.00 83.06 385 ASP A O 1
ATOM 2982 N N . ASP A 1 386 ? -2.826 23.002 -6.239 1.00 83.12 386 ASP A N 1
ATOM 2983 C CA . ASP A 1 386 ? -2.585 21.553 -6.242 1.00 83.12 386 ASP A CA 1
ATOM 2984 C C . ASP A 1 386 ? -3.888 20.769 -6.035 1.00 83.12 386 ASP A C 1
ATOM 2986 O O . ASP A 1 386 ? -4.290 20.413 -4.926 1.00 83.12 386 ASP A O 1
ATOM 2990 N N . GLN A 1 387 ? -4.522 20.429 -7.156 1.00 81.88 387 GLN A N 1
ATOM 2991 C CA . GLN A 1 387 ? -5.784 19.685 -7.205 1.00 81.88 387 GLN A CA 1
ATOM 2992 C C . GLN A 1 387 ? -5.683 18.226 -6.720 1.00 81.88 387 GLN A C 1
ATOM 2994 O O . GLN A 1 387 ? -6.703 17.532 -6.664 1.00 81.88 387 GLN A O 1
ATOM 2999 N N . ARG A 1 388 ? -4.479 17.717 -6.418 1.00 80.81 388 ARG A N 1
ATOM 3000 C CA . ARG A 1 388 ? -4.270 16.340 -5.937 1.00 80.81 388 ARG A CA 1
ATOM 3001 C C . ARG A 1 388 ? -4.139 16.267 -4.422 1.00 80.81 388 ARG A C 1
ATOM 3003 O O . ARG A 1 388 ? -4.451 15.225 -3.843 1.00 80.81 388 ARG A O 1
ATOM 3010 N N . ASN A 1 389 ? -3.704 17.346 -3.779 1.00 85.12 389 ASN A N 1
ATOM 3011 C CA . ASN A 1 389 ? -3.581 17.406 -2.331 1.00 85.12 389 ASN A CA 1
ATOM 3012 C C . ASN A 1 389 ? -4.915 17.812 -1.697 1.00 85.12 389 ASN A C 1
ATOM 3014 O O . ASN A 1 389 ? -5.170 18.985 -1.446 1.00 85.12 389 ASN A O 1
ATOM 3018 N N . LEU A 1 390 ? -5.783 16.827 -1.485 1.00 88.19 390 LEU A N 1
ATOM 3019 C CA . LEU A 1 390 ? -7.110 17.008 -0.893 1.00 88.19 390 LEU A CA 1
ATOM 3020 C C . LEU A 1 390 ? -7.054 16.944 0.637 1.00 88.19 390 LEU A C 1
ATOM 3022 O O . LEU A 1 390 ? -6.170 16.287 1.191 1.00 88.19 390 LEU A O 1
ATOM 3026 N N . PHE A 1 391 ? -8.016 17.590 1.299 1.00 91.56 391 PHE A N 1
ATOM 3027 C CA . PHE A 1 391 ? -8.288 17.333 2.715 1.00 91.56 391 PHE A CA 1
ATOM 3028 C C . PHE A 1 391 ? -8.671 15.860 2.937 1.00 91.56 391 PHE A C 1
ATOM 3030 O O . PHE A 1 391 ? -9.119 15.172 2.017 1.00 91.56 391 PHE A O 1
ATOM 3037 N N . ASP A 1 392 ? -8.486 15.372 4.160 1.00 91.94 392 ASP A N 1
ATOM 3038 C CA . ASP A 1 392 ? -8.779 13.991 4.547 1.00 91.94 392 ASP A CA 1
ATOM 3039 C C . ASP A 1 392 ? -10.251 13.818 4.971 1.00 91.94 392 ASP A C 1
ATOM 3041 O O . ASP A 1 392 ? -10.818 12.733 4.839 1.00 91.94 392 ASP A O 1
ATOM 3045 N N . ALA A 1 393 ? -10.890 14.899 5.425 1.00 93.62 393 ALA A N 1
ATOM 3046 C CA . ALA A 1 393 ? -12.303 14.957 5.789 1.00 93.62 393 ALA A CA 1
ATOM 3047 C C . ALA A 1 393 ? -12.887 16.355 5.529 1.00 93.62 393 ALA A C 1
ATOM 3049 O O . ALA A 1 393 ? -12.156 17.316 5.269 1.00 93.62 393 ALA A O 1
ATOM 3050 N N . VAL A 1 394 ? -14.210 16.483 5.624 1.00 94.38 394 VAL A N 1
ATOM 3051 C CA . VAL A 1 394 ? -14.866 17.796 5.710 1.00 94.38 394 VAL A CA 1
ATOM 3052 C C . VAL A 1 394 ? -15.776 17.877 6.925 1.00 94.38 394 VAL A C 1
ATOM 3054 O O . VAL A 1 394 ? -16.251 16.853 7.414 1.00 94.38 394 VAL A O 1
ATOM 3057 N N . VAL A 1 395 ? -16.003 19.093 7.409 1.00 94.88 395 VAL A N 1
ATOM 3058 C CA . VAL A 1 395 ? -16.781 19.371 8.619 1.00 94.88 395 VAL A CA 1
ATOM 3059 C C . VAL A 1 395 ? -17.884 20.391 8.367 1.00 94.88 395 VAL A C 1
ATOM 3061 O O . VAL A 1 395 ? -17.843 21.139 7.389 1.00 94.88 395 VAL A O 1
ATOM 3064 N N . ASP A 1 396 ? -18.871 20.427 9.259 1.00 92.69 396 ASP A N 1
ATOM 3065 C CA . ASP A 1 396 ? -19.935 21.437 9.260 1.00 92.69 396 ASP A CA 1
ATOM 3066 C C . ASP A 1 396 ? -19.458 22.825 9.708 1.00 92.69 396 ASP A C 1
ATOM 3068 O O . ASP A 1 396 ? -20.015 23.833 9.276 1.00 92.69 396 ASP A O 1
ATOM 3072 N N . SER A 1 397 ? -18.431 22.891 10.554 1.00 93.44 397 SER A N 1
ATOM 3073 C CA . SER A 1 397 ? -17.773 24.128 10.975 1.00 93.44 397 SER A CA 1
ATOM 3074 C C . SER A 1 397 ? -16.299 23.863 11.264 1.00 93.44 397 SER A C 1
ATOM 3076 O O . SER A 1 397 ? -15.976 22.948 12.016 1.00 93.44 397 SER A O 1
ATOM 3078 N N . VAL A 1 398 ? -15.400 24.665 10.689 1.00 92.19 398 VAL A N 1
ATOM 3079 C CA . VAL A 1 398 ? -13.946 24.515 10.902 1.00 92.19 398 VAL A CA 1
ATOM 3080 C C . VAL A 1 398 ? -13.532 24.860 12.335 1.00 92.19 398 VAL A C 1
ATOM 3082 O O . VAL A 1 398 ? -12.658 24.198 12.885 1.00 92.19 398 VAL A O 1
ATOM 3085 N N . ASP A 1 399 ? -14.170 25.856 12.954 1.00 92.06 399 ASP A N 1
ATOM 3086 C CA . ASP A 1 399 ? -13.799 26.311 14.299 1.00 92.06 399 ASP A CA 1
ATOM 3087 C C . ASP A 1 399 ? -14.338 25.383 15.398 1.00 92.06 399 ASP A C 1
ATOM 3089 O O . ASP A 1 399 ? -13.683 25.162 16.414 1.00 92.06 399 ASP A O 1
ATOM 3093 N N . HIS A 1 400 ? -15.550 24.852 15.206 1.00 92.88 400 HIS A N 1
ATOM 3094 C CA . HIS A 1 400 ? -16.246 24.020 16.191 1.00 92.88 400 HIS A CA 1
ATOM 3095 C C . HIS A 1 400 ? -16.953 22.844 15.503 1.00 92.88 400 HIS A C 1
ATOM 3097 O O . HIS A 1 400 ? -18.187 22.824 15.440 1.00 92.88 400 HIS A O 1
ATOM 3103 N N . PRO A 1 401 ? -16.192 21.873 14.975 1.00 94.06 401 PRO A N 1
ATOM 3104 C CA . PRO A 1 401 ? -16.743 20.774 14.194 1.00 94.06 401 PRO A CA 1
ATOM 3105 C C . PRO A 1 401 ? -17.630 19.867 15.049 1.00 94.06 401 PRO A C 1
ATOM 3107 O O . PRO A 1 401 ? -17.200 19.324 16.070 1.00 94.06 401 PRO A O 1
ATOM 3110 N N . ARG A 1 402 ? -18.877 19.683 14.614 1.00 92.88 402 ARG A N 1
ATOM 3111 C CA . ARG A 1 402 ? -19.853 18.781 15.247 1.00 92.88 402 ARG A CA 1
ATOM 3112 C C . ARG A 1 402 ? -20.160 17.583 14.370 1.00 92.88 402 ARG A C 1
ATOM 3114 O O . ARG A 1 402 ? -20.423 16.503 14.897 1.00 92.88 402 ARG A O 1
ATOM 3121 N N . ILE A 1 403 ? -20.104 17.776 13.056 1.00 92.56 403 ILE A N 1
ATOM 3122 C CA . ILE A 1 403 ? -20.319 16.745 12.050 1.00 92.56 403 ILE A CA 1
ATOM 3123 C C . ILE A 1 403 ? -19.059 16.622 11.204 1.00 92.56 403 ILE A C 1
ATOM 3125 O O . ILE A 1 403 ? -18.546 17.608 10.682 1.00 92.56 403 ILE A O 1
ATOM 3129 N N . TYR A 1 404 ? -18.616 15.387 11.022 1.00 93.94 404 TYR A N 1
ATOM 3130 C CA . TYR A 1 404 ? -17.521 15.004 10.149 1.00 93.94 404 TYR A CA 1
ATOM 3131 C C . TYR A 1 404 ? -18.072 14.151 9.014 1.00 93.94 404 TYR A C 1
ATOM 3133 O O . TYR A 1 404 ? -18.844 13.219 9.238 1.00 93.94 404 TYR A O 1
ATOM 3141 N N . VAL A 1 405 ? -17.661 14.458 7.790 1.00 92.62 405 VAL A N 1
ATOM 3142 C CA . VAL A 1 405 ? -18.012 13.691 6.598 1.00 92.62 405 VAL A CA 1
ATOM 3143 C C . VAL A 1 405 ? -16.747 13.064 6.028 1.00 92.62 405 VAL A C 1
ATOM 3145 O O . VAL A 1 405 ? -15.803 13.756 5.634 1.00 92.62 405 VAL A O 1
ATOM 3148 N N . ILE A 1 406 ? -16.741 11.733 6.000 1.00 92.81 406 ILE A N 1
ATOM 3149 C CA . ILE A 1 406 ? -15.593 10.908 5.628 1.00 92.81 406 ILE A CA 1
ATOM 3150 C C . ILE A 1 406 ? -15.860 10.240 4.286 1.00 92.81 406 ILE A C 1
ATOM 3152 O O . ILE A 1 406 ? -16.866 9.559 4.096 1.00 92.81 406 ILE A O 1
ATOM 3156 N N . PHE A 1 407 ? -14.948 10.430 3.337 1.00 90.25 407 PHE A N 1
ATOM 3157 C CA . PHE A 1 407 ? -15.133 9.968 1.956 1.00 90.25 407 PHE A CA 1
ATOM 3158 C C . PHE A 1 407 ? -14.449 8.633 1.665 1.00 90.25 407 PHE A C 1
ATOM 3160 O O . PHE A 1 407 ? -14.679 8.050 0.609 1.00 90.25 407 PHE A O 1
ATOM 3167 N N . ARG A 1 408 ? -13.586 8.154 2.568 1.00 89.56 408 ARG A N 1
ATOM 3168 C CA . ARG A 1 408 ? -12.865 6.890 2.409 1.00 89.56 408 ARG A CA 1
ATOM 3169 C C . ARG A 1 408 ? -13.150 5.988 3.594 1.00 89.56 408 ARG A C 1
ATOM 3171 O O . ARG A 1 408 ? -12.840 6.334 4.729 1.00 89.56 408 ARG A O 1
ATOM 3178 N N . ASN A 1 409 ? -13.696 4.811 3.319 1.00 87.19 409 ASN A N 1
ATOM 3179 C CA . ASN A 1 409 ? -14.017 3.830 4.351 1.00 87.19 409 ASN A CA 1
ATOM 3180 C C . ASN A 1 409 ? -12.783 3.351 5.137 1.00 87.19 409 ASN A C 1
ATOM 3182 O O . ASN A 1 409 ? -12.908 3.034 6.311 1.00 87.19 409 ASN A O 1
ATOM 3186 N N . GLN A 1 410 ? -11.578 3.376 4.555 1.00 90.69 410 GLN A N 1
ATOM 3187 C CA . GLN A 1 410 ? -10.357 2.957 5.260 1.00 90.69 410 GLN A CA 1
ATOM 3188 C C . GLN A 1 410 ? -9.981 3.859 6.453 1.00 90.69 410 GLN A C 1
ATOM 3190 O O . GLN A 1 410 ? -9.175 3.459 7.288 1.00 90.69 410 GLN A O 1
ATOM 3195 N N . GLN A 1 411 ? -10.555 5.065 6.549 1.00 93.94 411 GLN A N 1
ATOM 3196 C CA . GLN A 1 411 ? -10.370 5.978 7.686 1.00 93.94 411 GLN A CA 1
ATOM 3197 C C . GLN A 1 411 ? -11.252 5.625 8.894 1.00 93.94 411 GLN A C 1
ATOM 3199 O O . GLN A 1 411 ? -11.163 6.294 9.922 1.00 93.94 411 GLN A O 1
ATOM 3204 N N . ILE A 1 412 ? -12.131 4.628 8.763 1.00 94.88 412 ILE A N 1
ATOM 3205 C CA . ILE A 1 412 ? -13.199 4.327 9.714 1.00 94.88 412 ILE A CA 1
ATOM 3206 C C . ILE A 1 412 ? -12.978 2.928 10.286 1.00 94.88 412 ILE A C 1
ATOM 3208 O O . ILE A 1 412 ? -12.678 1.991 9.547 1.00 94.88 412 ILE A O 1
ATOM 3212 N N . TYR A 1 413 ? -13.176 2.780 11.591 1.00 95.94 413 TYR A N 1
ATOM 3213 C CA . TYR A 1 413 ? -13.305 1.487 12.249 1.00 95.94 413 TYR A CA 1
ATOM 3214 C C . TYR A 1 413 ? -14.564 1.484 13.136 1.00 95.94 413 TYR A C 1
ATOM 3216 O O . TYR A 1 413 ? -14.610 2.241 14.112 1.00 95.94 413 TYR A O 1
ATOM 3224 N N . PRO A 1 414 ? -15.608 0.694 12.814 1.00 95.56 414 PRO A N 1
ATOM 3225 C CA . PRO A 1 414 ? -16.838 0.645 13.598 1.00 95.56 414 PRO A CA 1
ATOM 3226 C C . PRO A 1 414 ? -16.564 -0.147 14.877 1.00 95.56 414 PRO A C 1
ATOM 3228 O O . PRO A 1 414 ? -16.555 -1.367 14.843 1.00 95.56 414 PRO A O 1
ATOM 3231 N N . GLU A 1 415 ? -16.285 0.531 15.989 1.00 95.88 415 GLU A N 1
ATOM 3232 C CA . GLU A 1 415 ? -15.726 -0.110 17.187 1.00 95.88 415 GLU A CA 1
ATOM 3233 C C . GLU A 1 415 ? -16.799 -0.677 18.120 1.00 95.88 415 GLU A C 1
ATOM 3235 O O . GLU A 1 415 ? -16.682 -1.808 18.588 1.00 95.88 415 GLU A O 1
ATOM 3240 N N . PHE A 1 416 ? -17.863 0.086 18.368 1.00 97.81 416 PHE A N 1
ATOM 3241 C CA . PHE A 1 416 ? -18.955 -0.330 19.245 1.00 97.81 416 PHE A CA 1
ATOM 3242 C C . PHE A 1 416 ? -20.303 -0.135 18.566 1.00 97.81 416 PHE A C 1
ATOM 3244 O O . PHE A 1 416 ? -20.550 0.908 17.967 1.00 97.81 416 PHE A O 1
ATOM 3251 N N . LEU A 1 417 ? -21.185 -1.117 18.702 1.00 97.75 417 LEU A N 1
ATOM 3252 C CA . LEU A 1 417 ? -22.590 -1.058 18.329 1.00 97.75 417 LEU A CA 1
ATOM 3253 C C . LEU A 1 417 ? -23.430 -0.852 19.589 1.00 97.75 417 LEU A C 1
ATOM 3255 O O . LEU A 1 417 ? -23.363 -1.655 20.516 1.00 97.75 417 LEU A O 1
ATOM 3259 N N . ILE A 1 418 ? -24.240 0.199 19.598 1.00 97.62 418 ILE A N 1
ATOM 3260 C CA . ILE A 1 418 ? -25.181 0.528 20.667 1.00 97.62 418 ILE A CA 1
ATOM 3261 C C . ILE A 1 418 ? -26.587 0.250 20.142 1.00 97.62 418 ILE A C 1
ATOM 3263 O O . ILE A 1 418 ? -26.987 0.808 19.115 1.00 97.62 418 ILE A O 1
ATOM 3267 N N . GLN A 1 419 ? -27.331 -0.594 20.849 1.00 97.00 419 GLN A N 1
ATOM 3268 C CA . GLN A 1 419 ? -28.761 -0.806 20.649 1.00 97.00 419 GLN A CA 1
ATOM 3269 C C . GLN A 1 419 ? -29.518 -0.086 21.764 1.00 97.00 419 GLN A C 1
ATOM 3271 O O . GLN A 1 419 ? -29.190 -0.255 22.939 1.00 97.00 419 GLN A O 1
ATOM 3276 N N . TYR A 1 420 ? -30.516 0.713 21.405 1.00 96.00 420 TYR A N 1
ATOM 3277 C CA . TYR A 1 420 ? -31.274 1.529 22.353 1.00 96.00 420 TYR A CA 1
ATOM 3278 C C . TYR A 1 420 ? -32.734 1.682 21.926 1.00 96.00 420 TYR A C 1
ATOM 3280 O O . TYR A 1 420 ? -33.081 1.396 20.773 1.00 96.00 420 TYR A O 1
ATOM 3288 N N . GLN A 1 421 ? -33.571 2.124 22.863 1.00 93.38 421 GLN A N 1
ATOM 3289 C CA . GLN A 1 421 ? -34.994 2.389 22.662 1.00 93.38 421 GLN A CA 1
ATOM 3290 C C . GLN A 1 421 ? -35.391 3.763 23.202 1.00 93.38 421 GLN A C 1
ATOM 3292 O O . GLN A 1 421 ? -34.863 4.165 24.269 1.00 93.38 421 GLN A O 1
#

pLDDT: mean 87.22, std 10.29, range [46.44, 97.81]

Radius of gyration: 27.3 Å; chains: 1; bounding box: 73×44×77 Å

Organism: NCBI:txid370345

Secondary structure (DSSP, 8-state):
-TT---HHHHHHHHGGGGHHHHHHHHH-TT--TT-B-TTS-BHHHHHHHTT-HHHHHHHHHH-GGGGG--BTTTTB-HHHHHHHTT-HHHHHHHHHTS---TT---TTS--HHHHHHHTT-HHHHHHHHTTT--TT---TTS--HHHHTT---STTS-SSHHHHHHHHHHHHHHHHHTT--TT---TTS--TGGG-S-HHHHHHHHHHHHHHHHHHHGGG---TTSPP-TT-SEEEEEE-TT-TTTHHHHHHHHHHHHTT-TT--EEEEEEEEEHHHHHHHHHHHHHHHHHH-TTTT-EEEEEEEE-GGGHHHHHHH---GGGS-TT---SS-SSEEEESSHHHHHTT-PPPTTS-EEEEEEEEE--SEEE--TT-SSPPEEETTEEEEE-SEEES-SSS--EEEES-GGGEEEEEEEEE-

Foldseek 3Di:
DVQQDDPLLVLLVVPPVSVVVLVVLLVDPPNDQCRAGNQFDGSLLSNLLSLPQVSNLSCCVNPLCLQAAFTGPFRDGSLLSNLLNLSLSNNLCSVPRSVHDQCDATNQRDGSLLNNLLQLNVSSNCVSLVRPRDQLRATNQRDGSLLNNLNRDDPPQDPDPVSSLVSSLVSLLSSLLSQYDQCRATNVRDGSLNSRPDPVSSVVSVVSNVVVVVVVVCLPCPPPLDDDCVPPQKDKAWADCPDPSRVVVVCVVCVQQCVQVVPKFWPTKIFIRGSVLVSLLVVVQVVLCVVPNPPLQDKDFWKAWDEPVCPVVCSHPNDFLQPCDPPDQCAFESFGKTFSYNVVNNVSWDADPVRKTKMFGKIFGQRFEEAGGGHHQFAAAPDPVDRPRGGQWYAPDPVDGGMIGGNDRSRIDRTMMIIMD